Protein AF-0000000084925010 (afdb_homodimer)

Solvent-accessible surface area (backbone atoms only — not comparable to full-atom values): 27000 Å² total; per-residue (Å²): 136,84,80,78,76,78,71,77,69,69,81,78,81,72,76,60,22,38,13,52,52,28,43,75,38,52,64,35,45,56,56,36,52,75,69,71,43,55,43,26,73,48,8,85,40,35,43,65,59,57,20,57,76,70,73,44,62,54,66,59,54,53,51,48,39,55,56,40,65,70,48,84,79,60,66,92,54,55,63,71,77,48,53,65,52,55,50,50,51,47,44,45,67,44,48,50,44,47,47,72,72,40,41,64,58,50,40,52,39,30,45,51,38,20,70,71,43,24,87,85,34,58,50,41,43,53,39,27,55,53,47,42,50,50,44,55,50,44,56,55,53,51,49,48,37,66,72,46,44,46,51,29,50,36,50,34,51,51,23,47,76,69,74,39,77,52,54,68,70,33,52,49,46,47,66,67,41,50,63,57,52,51,50,51,45,42,53,50,49,52,52,51,51,48,40,36,60,62,40,56,76,54,57,75,58,90,84,54,52,69,63,43,47,51,36,40,50,50,51,51,51,48,48,56,50,48,44,51,48,44,22,50,38,56,49,41,46,50,48,50,54,49,58,70,41,67,83,55,132,135,83,79,79,74,77,72,76,69,66,77,78,80,68,77,61,22,39,14,51,51,27,43,74,37,50,65,36,45,57,55,36,50,75,70,71,43,56,44,28,74,48,9,85,39,35,45,63,59,56,20,56,77,68,72,44,61,55,65,58,53,52,52,47,39,55,56,41,64,70,47,84,79,59,69,92,55,54,64,72,77,48,53,65,52,56,49,51,51,47,45,44,68,44,48,49,44,47,48,72,72,41,41,65,58,49,40,52,38,28,45,51,36,20,71,73,43,23,86,84,36,57,51,41,42,54,41,26,53,52,47,43,50,49,44,55,52,45,58,55,52,52,49,48,36,66,70,46,45,47,52,28,51,33,50,34,51,52,24,48,76,68,74,39,78,52,53,68,69,32,53,48,48,47,64,67,42,49,64,57,53,50,51,52,46,42,53,51,49,51,53,52,52,49,38,37,59,62,40,57,74,54,56,77,58,90,86,53,52,70,63,43,48,52,35,40,51,50,50,50,52,49,49,56,48,47,43,52,46,44,22,50,38,56,49,43,47,51,49,50,53,51,58,71,42,67,83,56,131

Sequence (498 aa):
MMEDTKTQQEDAGAVRTIGGFVAEDYRTAEVFERHGIDFCCGGNVPLDTACRQKGIDPAVILDEIEAAKREPMERSQNFAVWELSFLADYIVAVHHAYIKDNAGQIVLYARKVAEVHGGRHAEVKEIAAIFEKVAADLATHLREEEEIFFPAVKRADAAKKAGKRPERQDIDAIRGDLARLRREHEEVGDAIHTIRRLAGDFAIPDDACNTYAVTYRKLKEFEDDLHKHVHLENNILFLNAERDLGDYDMMEDTKTQQEDAGAVRTIGGFVAEDYRTAEVFERHGIDFCCGGNVPLDTACRQKGIDPAVILDEIEAAKREPMERSQNFAVWELSFLADYIVAVHHAYIKDNAGQIVLYARKVAEVHGGRHAEVKEIAAIFEKVAADLATHLREEEEIFFPAVKRADAAKKAGKRPERQDIDAIRGDLARLRREHEEVGDAIHTIRRLAGDFAIPDDACNTYAVTYRKLKEFEDDLHKHVHLENNILFLNAERDLGDYD

Structure (mmCIF, N/CA/C/O backbone):
data_AF-0000000084925010-model_v1
#
loop_
_entity.id
_entity.type
_entity.pdbx_description
1 polymer 'Iron-sulfur cluster repair protein ScdA'
#
loop_
_atom_site.group_PDB
_atom_site.id
_atom_site.type_symbol
_atom_site.label_atom_id
_atom_site.label_alt_id
_atom_site.label_comp_id
_atom_site.label_asym_id
_atom_site.label_entity_id
_atom_site.label_seq_id
_atom_site.pdbx_PDB_ins_code
_atom_site.Cartn_x
_atom_site.Cartn_y
_atom_site.Cartn_z
_atom_site.occupancy
_atom_site.B_iso_or_equiv
_atom_site.auth_seq_id
_atom_site.auth_comp_id
_atom_site.auth_asym_id
_atom_site.auth_atom_id
_atom_site.pdbx_PDB_model_num
ATOM 1 N N . MET A 1 1 ? -4.121 -9.992 -45.719 1 26.31 1 MET A N 1
ATOM 2 C CA . MET A 1 1 ? -3.953 -10.203 -44.281 1 26.31 1 MET A CA 1
ATOM 3 C C . MET A 1 1 ? -3.676 -8.883 -43.562 1 26.31 1 MET A C 1
ATOM 5 O O . MET A 1 1 ? -2.549 -8.391 -43.562 1 26.31 1 MET A O 1
ATOM 9 N N . MET A 1 2 ? -4.586 -7.945 -43.438 1 26.12 2 MET A N 1
ATOM 10 C CA . MET A 1 2 ? -4.469 -6.508 -43.219 1 26.12 2 MET A CA 1
ATOM 11 C C . MET A 1 2 ? -4.176 -6.223 -41.75 1 26.12 2 MET A C 1
ATOM 13 O O . MET A 1 2 ? -4.91 -6.672 -40.844 1 26.12 2 MET A O 1
ATOM 17 N N . GLU A 1 3 ? -2.867 -6.125 -41.281 1 26.11 3 GLU A N 1
ATOM 18 C CA . GLU A 1 3 ? -2.273 -5.898 -39.969 1 26.11 3 GLU A CA 1
ATOM 19 C C . GLU A 1 3 ? -2.879 -4.672 -39.281 1 26.11 3 GLU A C 1
ATOM 21 O O . GLU A 1 3 ? -2.795 -3.561 -39.812 1 26.11 3 GLU A O 1
ATOM 26 N N . ASP A 1 4 ? -4.008 -4.789 -38.688 1 28.41 4 ASP A N 1
ATOM 27 C CA . ASP A 1 4 ? -4.695 -3.658 -38.062 1 28.41 4 ASP A CA 1
ATOM 28 C C . ASP A 1 4 ? -3.832 -3.018 -36.969 1 28.41 4 ASP A C 1
ATOM 30 O O . ASP A 1 4 ? -3.469 -3.67 -36 1 28.41 4 ASP A O 1
ATOM 34 N N . THR A 1 5 ? -2.955 -2.072 -37.25 1 27.34 5 THR A N 1
ATOM 35 C CA . THR A 1 5 ? -2.113 -1.186 -36.438 1 27.34 5 THR A CA 1
ATOM 36 C C . THR A 1 5 ? -2.936 -0.482 -35.375 1 27.34 5 THR A C 1
ATOM 38 O O . THR A 1 5 ? -3.701 0.437 -35.656 1 27.34 5 THR A O 1
ATOM 41 N N . LYS A 1 6 ? -3.543 -1.117 -34.438 1 28.23 6 LYS A N 1
ATOM 42 C CA . LYS A 1 6 ? -4.246 -0.412 -33.375 1 28.23 6 LYS A CA 1
ATOM 43 C C . LYS A 1 6 ? -3.391 0.715 -32.812 1 28.23 6 LYS A C 1
ATOM 45 O O . LYS A 1 6 ? -2.311 0.469 -32.25 1 28.23 6 LYS A O 1
ATOM 50 N N . THR A 1 7 ? -3.369 1.989 -33.344 1 27 7 THR A N 1
ATOM 51 C CA . THR A 1 7 ? -2.795 3.262 -32.906 1 27 7 THR A CA 1
ATOM 52 C C . THR A 1 7 ? -3.145 3.553 -31.453 1 27 7 THR A C 1
ATOM 54 O O . THR A 1 7 ? -4.32 3.645 -31.094 1 27 7 THR A O 1
ATOM 57 N N . GLN A 1 8 ? -2.619 2.842 -30.469 1 29.42 8 GLN A N 1
ATOM 58 C CA . GLN A 1 8 ? -2.672 3.42 -29.125 1 29.42 8 GLN A CA 1
ATOM 59 C C . GLN A 1 8 ? -2.623 4.945 -29.172 1 29.42 8 GLN A C 1
ATOM 61 O O . GLN A 1 8 ? -1.609 5.523 -29.578 1 29.42 8 GLN A O 1
ATOM 66 N N . GLN A 1 9 ? -3.604 5.566 -29.688 1 26.92 9 GLN A N 1
ATOM 67 C CA . GLN A 1 9 ? -3.754 7.02 -29.703 1 26.92 9 GLN A CA 1
ATOM 68 C C . GLN A 1 9 ? -3.27 7.633 -28.391 1 26.92 9 GLN A C 1
ATOM 70 O O . GLN A 1 9 ? -3.822 7.352 -27.328 1 26.92 9 GLN A O 1
ATOM 75 N N . GLU A 1 10 ? -1.911 7.703 -28.047 1 34.78 10 GLU A N 1
ATOM 76 C CA . GLU A 1 10 ? -1.394 8.82 -27.25 1 34.78 10 GLU A CA 1
ATOM 77 C C . GLU A 1 10 ? -2.297 10.039 -27.375 1 34.78 10 GLU A C 1
ATOM 79 O O . GLU A 1 10 ? -2.443 10.609 -28.453 1 34.78 10 GLU A O 1
ATOM 84 N N . ASP A 1 11 ? -3.502 9.961 -26.938 1 35.62 11 ASP A N 1
ATOM 85 C CA . ASP A 1 11 ? -4.18 11.258 -26.953 1 35.62 11 ASP A CA 1
ATOM 86 C C . ASP A 1 11 ? -3.18 12.406 -26.812 1 35.62 11 ASP A C 1
ATOM 88 O O . ASP A 1 11 ? -2.494 12.523 -25.797 1 35.62 11 ASP A O 1
ATOM 92 N N . ALA A 1 12 ? -2.582 12.953 -27.781 1 37.16 12 ALA A N 1
ATOM 93 C CA . ALA A 1 12 ? -1.591 13.953 -28.172 1 37.16 12 ALA A CA 1
ATOM 94 C C . ALA A 1 12 ? -1.541 15.086 -27.156 1 37.16 12 ALA A C 1
ATOM 96 O O . ALA A 1 12 ? -0.471 15.43 -26.641 1 37.16 12 ALA A O 1
ATOM 97 N N . GLY A 1 13 ? -2.391 16.281 -27.344 1 41.16 13 GLY A N 1
ATOM 98 C CA . GLY A 1 13 ? -2.369 17.703 -27.047 1 41.16 13 GLY A CA 1
ATOM 99 C C . GLY A 1 13 ? -2.543 18.016 -25.578 1 41.16 13 GLY A C 1
ATOM 100 O O . GLY A 1 13 ? -2.592 19.188 -25.188 1 41.16 13 GLY A O 1
ATOM 101 N N . ALA A 1 14 ? -3.338 17.203 -24.844 1 51.59 14 ALA A N 1
ATOM 102 C CA . ALA A 1 14 ? -3.676 17.734 -23.516 1 51.59 14 ALA A CA 1
ATOM 103 C C . ALA A 1 14 ? -2.438 17.828 -22.641 1 51.59 14 ALA A C 1
ATOM 105 O O . ALA A 1 14 ? -1.631 16.906 -22.578 1 51.59 14 ALA A O 1
ATOM 106 N N . VAL A 1 15 ? -2.006 19.031 -22.312 1 72.56 15 VAL A N 1
ATOM 107 C CA . VAL A 1 15 ? -0.914 19.422 -21.422 1 72.56 15 VAL A CA 1
ATOM 108 C C . VAL A 1 15 ? -0.951 18.594 -20.156 1 72.56 15 VAL A C 1
ATOM 110 O O . VAL A 1 15 ? -1.966 18.547 -19.453 1 72.56 15 VAL A O 1
ATOM 113 N N . ARG A 1 16 ? 0.019 17.625 -20.016 1 88.62 16 ARG A N 1
ATOM 114 C CA . ARG A 1 16 ? 0.091 16.75 -18.844 1 88.62 16 ARG A CA 1
ATOM 115 C C . ARG A 1 16 ? 0.411 17.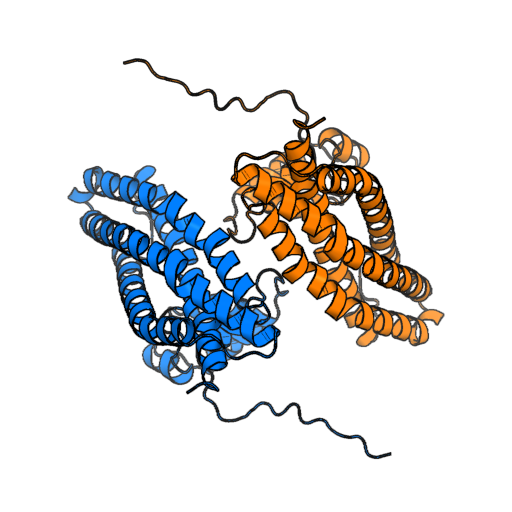547 -17.594 1 88.62 16 ARG A C 1
ATOM 117 O O . ARG A 1 16 ? 1.37 18.328 -17.562 1 88.62 16 ARG A O 1
ATOM 124 N N . THR A 1 17 ? -0.469 17.438 -16.609 1 94.5 17 THR A N 1
ATOM 125 C CA . THR A 1 17 ? -0.304 18.141 -15.344 1 94.5 17 THR A CA 1
ATOM 126 C C . THR A 1 17 ? 0.639 17.375 -14.422 1 94.5 17 THR A C 1
ATOM 128 O O . THR A 1 17 ? 0.905 16.188 -14.641 1 94.5 17 THR A O 1
ATOM 131 N N . ILE A 1 18 ? 1.139 18.094 -13.422 1 95.44 18 ILE A N 1
ATOM 132 C CA . ILE A 1 18 ? 2.008 17.484 -12.422 1 95.44 18 ILE A CA 1
ATOM 133 C C . ILE A 1 18 ? 1.277 16.344 -11.734 1 95.44 18 ILE A C 1
ATOM 135 O O . ILE A 1 18 ? 1.821 15.242 -11.602 1 95.44 18 ILE A O 1
ATOM 139 N N . GLY A 1 19 ? 0.072 16.625 -11.32 1 95.31 19 GLY A N 1
ATOM 140 C CA . GLY A 1 19 ? -0.732 15.609 -10.672 1 95.31 19 GLY A CA 1
ATOM 141 C C . GLY A 1 19 ? -0.999 14.406 -11.562 1 95.31 19 GLY A C 1
ATOM 142 O O . GLY A 1 19 ? -1.104 13.281 -11.078 1 95.31 19 GLY A O 1
ATOM 143 N N . GLY A 1 20 ? -1.136 14.641 -12.828 1 95.12 20 GLY A N 1
ATOM 144 C CA . GLY A 1 20 ? -1.349 13.562 -13.789 1 95.12 20 GLY A CA 1
ATOM 145 C C . GLY A 1 20 ? -0.177 12.602 -13.875 1 95.12 20 GLY A C 1
ATOM 146 O O . GLY A 1 20 ? -0.367 11.391 -13.945 1 95.12 20 GLY A O 1
ATOM 147 N N . PHE A 1 21 ? 1.05 13.156 -13.883 1 94.94 21 PHE A N 1
ATOM 148 C CA . PHE A 1 21 ? 2.244 12.32 -13.875 1 94.94 21 PHE A CA 1
ATOM 149 C C . PHE A 1 21 ? 2.258 11.398 -12.656 1 94.94 21 PHE A C 1
ATOM 151 O O . PHE A 1 21 ? 2.506 10.203 -12.781 1 94.94 21 PHE A O 1
ATOM 158 N N . VAL A 1 22 ? 1.95 12.023 -11.531 1 95.69 22 VAL A N 1
ATOM 159 C CA . VAL A 1 22 ? 2.051 11.289 -10.281 1 95.69 22 VAL A CA 1
ATOM 160 C C . VAL A 1 22 ? 0.911 10.273 -10.18 1 95.69 22 VAL A C 1
ATOM 162 O O . VAL A 1 22 ? 1.095 9.172 -9.656 1 95.69 22 VAL A O 1
ATOM 165 N N . ALA A 1 23 ? -0.25 10.617 -10.656 1 94.56 23 ALA A N 1
ATOM 166 C CA . ALA A 1 23 ? -1.386 9.703 -10.656 1 94.56 23 ALA A CA 1
ATOM 167 C C . ALA A 1 23 ? -1.101 8.477 -11.531 1 94.56 23 ALA A C 1
ATOM 169 O O . ALA A 1 23 ? -1.478 7.359 -11.172 1 94.56 23 ALA A O 1
ATOM 170 N N . GLU A 1 24 ? -0.447 8.695 -12.586 1 92.12 24 GLU A N 1
ATOM 171 C CA . GLU A 1 24 ? -0.103 7.594 -13.484 1 92.12 24 GLU A CA 1
ATOM 172 C C . GLU A 1 24 ? 0.94 6.676 -12.852 1 92.12 24 GLU A C 1
ATOM 174 O O . GLU A 1 24 ? 0.862 5.453 -12.992 1 92.12 24 GLU A O 1
ATOM 179 N N . ASP A 1 25 ? 1.865 7.309 -12.242 1 93.69 25 ASP A N 1
ATOM 180 C CA . ASP A 1 25 ? 2.965 6.578 -11.617 1 93.69 25 ASP A CA 1
ATOM 181 C C . ASP A 1 25 ? 3.475 7.309 -10.375 1 93.69 25 ASP A C 1
ATOM 183 O O . ASP A 1 25 ? 4.207 8.289 -10.484 1 93.69 25 ASP A O 1
ATOM 187 N N . TYR A 1 26 ? 3.172 6.742 -9.211 1 93.31 26 TYR A N 1
ATOM 188 C CA . TYR A 1 26 ? 3.457 7.449 -7.973 1 93.31 26 TYR A CA 1
ATOM 189 C C . TYR A 1 26 ? 4.957 7.555 -7.734 1 93.31 26 TYR A C 1
ATOM 191 O O . TYR A 1 26 ? 5.41 8.367 -6.926 1 93.31 26 TYR A O 1
ATOM 199 N N . ARG A 1 27 ? 5.824 6.777 -8.359 1 92.12 27 ARG A N 1
ATOM 200 C CA . ARG A 1 27 ? 7.273 6.871 -8.227 1 92.12 27 ARG A CA 1
ATOM 201 C C . ARG A 1 27 ? 7.777 8.242 -8.672 1 92.12 27 ARG A C 1
ATOM 203 O O . ARG A 1 27 ? 8.852 8.68 -8.258 1 92.12 27 ARG A O 1
ATOM 210 N N . THR A 1 28 ? 6.973 8.875 -9.43 1 95.19 28 THR A N 1
ATOM 211 C CA . THR A 1 28 ? 7.406 10.164 -9.953 1 95.19 28 THR A CA 1
ATOM 212 C C . THR A 1 28 ? 7.223 11.266 -8.914 1 95.19 28 THR A C 1
ATOM 214 O O . THR A 1 28 ? 7.766 12.359 -9.055 1 95.19 28 THR A O 1
ATOM 217 N N . ALA A 1 29 ? 6.449 11.023 -7.871 1 95 29 ALA A N 1
ATOM 218 C CA . ALA A 1 29 ? 6.23 12 -6.809 1 95 29 ALA A CA 1
ATOM 219 C C . ALA A 1 29 ? 7.555 12.484 -6.227 1 95 29 ALA A C 1
ATOM 221 O O . ALA A 1 29 ? 7.734 13.68 -5.98 1 95 29 ALA A O 1
ATOM 222 N N . GLU A 1 30 ? 8.469 11.586 -6.105 1 93.94 30 GLU A N 1
ATOM 223 C CA . GLU A 1 30 ? 9.758 11.922 -5.496 1 93.94 30 GLU A CA 1
ATOM 224 C C . GLU A 1 30 ? 10.539 12.898 -6.363 1 93.94 30 GLU A C 1
ATOM 226 O O . GLU A 1 30 ? 11.258 13.758 -5.844 1 93.94 30 GLU A O 1
ATOM 231 N N . VAL A 1 31 ? 10.391 12.766 -7.637 1 96.25 31 VAL A N 1
ATOM 232 C CA . VAL A 1 31 ? 11.055 13.68 -8.555 1 96.25 31 VAL A CA 1
ATOM 233 C C . VAL A 1 31 ? 10.57 15.109 -8.305 1 96.25 31 VAL A C 1
ATOM 235 O O . VAL A 1 31 ? 11.383 16.031 -8.148 1 96.25 31 VAL A O 1
ATOM 238 N N . PHE A 1 32 ? 9.312 15.258 -8.227 1 96.31 32 PHE A N 1
ATOM 239 C CA . PHE A 1 32 ? 8.734 16.578 -8.016 1 96.31 32 PHE A CA 1
ATOM 240 C C . PHE A 1 32 ? 9.086 17.109 -6.633 1 96.31 32 PHE A C 1
ATOM 242 O O . PHE A 1 32 ? 9.406 18.297 -6.473 1 96.31 32 PHE A O 1
ATOM 249 N N . GLU A 1 33 ? 9.078 16.266 -5.707 1 92.81 33 GLU A N 1
ATOM 250 C CA . GLU A 1 33 ? 9.43 16.656 -4.348 1 92.81 33 GLU A CA 1
ATOM 251 C C . GLU A 1 33 ? 10.867 17.172 -4.277 1 92.81 33 GLU A C 1
ATOM 253 O O . GLU A 1 33 ? 11.133 18.188 -3.629 1 92.81 33 GLU A O 1
ATOM 258 N N . ARG A 1 34 ? 11.734 16.516 -4.902 1 93.44 34 ARG A N 1
ATOM 259 C CA . ARG A 1 34 ? 13.148 16.891 -4.883 1 93.44 34 ARG A CA 1
ATOM 260 C C . ARG A 1 34 ? 13.352 18.281 -5.457 1 93.44 34 ARG A C 1
ATOM 262 O O . ARG A 1 34 ? 14.266 19 -5.051 1 93.44 34 ARG A O 1
ATOM 269 N N . HIS A 1 35 ? 12.508 18.656 -6.32 1 94.69 35 HIS A N 1
ATOM 270 C CA . HIS A 1 35 ? 12.648 19.953 -6.969 1 94.69 35 HIS A CA 1
ATOM 271 C C . HIS A 1 35 ? 11.711 20.984 -6.352 1 94.69 35 HIS A C 1
ATOM 273 O O . HIS A 1 35 ? 11.57 22.078 -6.875 1 94.69 35 HIS A O 1
ATOM 279 N N . GLY A 1 36 ? 11.039 20.594 -5.293 1 91.62 36 GLY A N 1
ATOM 280 C CA . GLY A 1 36 ? 10.148 21.5 -4.594 1 91.62 36 GLY A CA 1
ATOM 281 C C . GLY A 1 36 ? 8.883 21.812 -5.367 1 91.62 36 GLY A C 1
ATOM 282 O O . GLY A 1 36 ? 8.328 22.906 -5.238 1 91.62 36 GLY A O 1
ATOM 283 N N . ILE A 1 37 ? 8.516 20.953 -6.227 1 93.62 37 ILE A N 1
ATOM 284 C CA . ILE A 1 37 ? 7.297 21.125 -7.004 1 93.62 37 ILE A CA 1
ATOM 285 C C . ILE A 1 37 ? 6.125 20.469 -6.285 1 93.62 37 ILE A C 1
ATOM 287 O O . ILE A 1 37 ? 6.215 19.297 -5.887 1 93.62 37 ILE A O 1
ATOM 291 N N . ASP A 1 38 ? 5.094 21.234 -6.156 1 92.19 38 ASP A N 1
ATOM 292 C CA . ASP A 1 38 ? 3.912 20.812 -5.418 1 92.19 38 ASP A CA 1
ATOM 293 C C . ASP A 1 38 ? 3.02 19.922 -6.277 1 92.19 38 ASP A C 1
ATOM 295 O O . ASP A 1 38 ? 2.219 20.422 -7.074 1 92.19 38 ASP A O 1
ATOM 299 N N . PHE A 1 39 ? 3.051 18.656 -5.984 1 93.81 39 PHE A N 1
ATOM 300 C CA . PHE A 1 39 ? 2.289 17.75 -6.84 1 93.81 39 PHE A CA 1
ATOM 301 C C . PHE A 1 39 ? 0.926 17.453 -6.23 1 93.81 39 PHE A C 1
ATOM 303 O O . PHE A 1 39 ? 0.045 16.906 -6.902 1 93.81 39 PHE A O 1
ATOM 310 N N . CYS A 1 40 ? 0.723 17.672 -4.988 1 92.19 40 CYS A N 1
ATOM 311 C CA . CYS A 1 40 ? -0.519 17.297 -4.32 1 92.19 40 CYS A CA 1
ATOM 312 C C . CYS A 1 40 ? -1.569 18.391 -4.473 1 92.19 40 CYS A C 1
ATOM 314 O O . CYS A 1 40 ? -2.461 18.297 -5.316 1 92.19 40 CYS A O 1
ATOM 316 N N . CYS A 1 41 ? -1.316 19.5 -3.906 1 89.5 41 CYS A N 1
ATOM 317 C CA . CYS A 1 41 ? -2.273 20.594 -3.986 1 89.5 41 CYS A CA 1
ATOM 318 C C . CYS A 1 41 ? -2.121 21.359 -5.297 1 89.5 41 CYS A C 1
ATOM 320 O O . CYS A 1 41 ? -3.109 21.828 -5.863 1 89.5 41 CYS A O 1
ATOM 322 N N . GLY A 1 42 ? -0.947 21.453 -5.711 1 88.38 42 GLY A N 1
ATOM 323 C CA . GLY A 1 42 ? -0.677 22.109 -6.98 1 88.38 42 GLY A CA 1
ATOM 324 C C . GLY A 1 42 ? -0.636 21.156 -8.156 1 88.38 42 GLY A C 1
ATOM 325 O O . GLY A 1 42 ? 0.024 21.422 -9.156 1 88.38 42 GLY A O 1
ATOM 326 N N . GLY A 1 43 ? -1.261 20.141 -8.047 1 91.38 43 GLY A N 1
ATOM 327 C CA . GLY A 1 43 ? -1.146 19.078 -9.023 1 91.38 43 GLY A CA 1
ATOM 328 C C . GLY A 1 43 ? -1.788 19.406 -10.359 1 91.38 43 GLY A C 1
ATOM 329 O O . GLY A 1 43 ? -1.458 18.812 -11.383 1 91.38 43 GLY A O 1
ATOM 330 N N . ASN A 1 44 ? -2.688 20.344 -10.438 1 91.19 44 ASN A N 1
ATOM 331 C CA . ASN A 1 44 ? -3.439 20.672 -11.641 1 91.19 44 ASN A CA 1
ATOM 332 C C . ASN A 1 44 ? -2.635 21.578 -12.57 1 91.19 44 ASN A C 1
ATOM 334 O O . ASN A 1 44 ? -3.096 21.922 -13.664 1 91.19 44 ASN A O 1
ATOM 338 N N . VAL A 1 45 ? -1.455 21.875 -12.273 1 92.75 45 VAL A N 1
ATOM 339 C CA . VAL A 1 45 ? -0.603 22.781 -13.039 1 92.75 45 VAL A CA 1
ATOM 340 C C . VAL A 1 45 ? 0.178 21.984 -14.086 1 92.75 45 VAL A C 1
ATOM 342 O O . VAL A 1 45 ? 0.733 20.922 -13.781 1 92.75 45 VAL A O 1
ATOM 345 N N . PRO A 1 46 ? 0.172 22.469 -15.32 1 95.38 46 PRO A N 1
ATOM 346 C CA . PRO A 1 46 ? 0.999 21.812 -16.328 1 95.38 46 PRO A CA 1
ATOM 347 C C . PRO A 1 46 ? 2.48 21.797 -15.961 1 95.38 46 PRO A C 1
ATOM 349 O O . PRO A 1 46 ? 2.979 22.734 -15.344 1 95.38 46 PRO A O 1
ATOM 352 N N . LEU A 1 47 ? 3.152 20.781 -16.406 1 95.69 47 LEU A N 1
ATOM 353 C CA . LEU A 1 47 ? 4.566 20.594 -16.094 1 95.69 47 LEU A CA 1
ATOM 354 C C . LEU A 1 47 ? 5.379 21.828 -16.5 1 95.69 47 LEU A C 1
ATOM 356 O O . LEU A 1 47 ? 6.172 22.344 -15.703 1 95.69 47 LEU A O 1
ATOM 360 N N . ASP A 1 48 ? 5.129 22.281 -17.672 1 95.06 48 ASP A N 1
ATOM 361 C CA . ASP A 1 48 ? 5.898 23.406 -18.203 1 95.06 48 ASP A CA 1
ATOM 362 C C . ASP A 1 48 ? 5.723 24.641 -17.312 1 95.06 48 ASP A C 1
ATOM 364 O O . ASP A 1 48 ? 6.688 25.359 -17.047 1 95.06 48 ASP A O 1
ATOM 368 N N . THR A 1 49 ? 4.559 24.875 -16.906 1 95.75 49 THR A N 1
ATOM 369 C CA . THR A 1 49 ? 4.254 26.016 -16.062 1 95.75 49 THR A CA 1
ATOM 370 C C . THR A 1 49 ? 4.957 25.906 -14.719 1 95.75 49 THR A C 1
ATOM 372 O O . THR A 1 49 ? 5.582 26.859 -14.25 1 95.75 49 THR A O 1
ATOM 375 N N . ALA A 1 50 ? 4.84 24.734 -14.055 1 94.38 50 ALA A N 1
ATOM 376 C CA . ALA A 1 50 ? 5.477 24.5 -12.766 1 94.38 50 ALA A CA 1
ATOM 377 C C . ALA A 1 50 ? 6.992 24.688 -12.859 1 94.38 50 ALA A C 1
ATOM 379 O O . ALA A 1 50 ? 7.609 25.281 -11.977 1 94.38 50 ALA A O 1
ATOM 380 N N . CYS A 1 51 ? 7.582 24.219 -13.914 1 95.19 51 CYS A N 1
ATOM 381 C CA . CYS A 1 51 ? 9.023 24.312 -14.125 1 95.19 51 CYS A CA 1
ATOM 382 C C . CYS A 1 51 ? 9.453 25.766 -14.312 1 95.19 51 CYS A C 1
ATOM 384 O O . CYS A 1 51 ? 10.461 26.203 -13.75 1 95.19 51 CYS A O 1
ATOM 386 N N . ARG A 1 52 ? 8.734 26.438 -15.086 1 94.69 52 ARG A N 1
ATOM 387 C CA . ARG A 1 52 ? 9.031 27.844 -15.312 1 94.69 52 ARG A CA 1
ATOM 388 C C . ARG A 1 52 ? 9.023 28.625 -14 1 94.69 52 ARG A C 1
ATOM 390 O O . ARG A 1 52 ? 9.906 29.453 -13.758 1 94.69 52 ARG A O 1
ATOM 397 N N . GLN A 1 53 ? 8.094 28.359 -13.211 1 93.38 53 GLN A N 1
ATOM 398 C CA . GLN A 1 53 ? 7.957 29.047 -11.93 1 93.38 53 GLN A CA 1
ATOM 399 C C . GLN A 1 53 ? 9.156 28.766 -11.023 1 93.38 53 GLN A C 1
ATOM 401 O O . GLN A 1 53 ? 9.531 29.609 -10.203 1 93.38 53 GLN A O 1
ATOM 406 N N . LYS A 1 54 ? 9.789 27.625 -11.211 1 93.81 54 LYS A N 1
ATOM 407 C CA . LYS A 1 54 ? 10.906 27.219 -10.352 1 93.81 54 LYS A CA 1
ATOM 408 C C . LYS A 1 54 ? 12.242 27.422 -11.055 1 93.81 54 LYS A C 1
ATOM 410 O O . LYS A 1 54 ? 13.297 27.156 -10.484 1 93.81 54 LYS A O 1
ATOM 415 N N . GLY A 1 55 ? 12.18 27.859 -12.312 1 95.12 55 GLY A N 1
ATOM 416 C CA . GLY A 1 55 ? 13.398 28.047 -13.078 1 95.12 55 GLY A CA 1
ATOM 417 C C . GLY A 1 55 ? 14.086 26.734 -13.43 1 95.12 55 GLY A C 1
ATOM 418 O O . GLY A 1 55 ? 15.312 26.656 -13.414 1 95.12 55 GLY A O 1
ATOM 419 N N . ILE A 1 56 ? 13.312 25.719 -13.617 1 96.56 56 ILE A N 1
ATOM 420 C CA . ILE A 1 56 ? 13.852 24.391 -13.938 1 96.56 56 ILE A CA 1
ATOM 421 C C . ILE A 1 56 ? 13.539 24.047 -15.391 1 96.56 56 ILE A C 1
ATOM 423 O O . ILE A 1 56 ? 12.445 24.344 -15.883 1 96.56 56 ILE A O 1
ATOM 427 N N . ASP A 1 57 ? 14.375 23.5 -16.109 1 96.19 57 ASP A N 1
ATOM 428 C CA . ASP A 1 57 ? 14.148 22.969 -17.453 1 96.19 57 ASP A CA 1
ATOM 429 C C . ASP A 1 57 ? 13.25 21.734 -17.422 1 96.19 57 ASP A C 1
ATOM 431 O O . ASP A 1 57 ? 13.602 20.734 -16.797 1 96.19 57 ASP A O 1
ATOM 435 N N . PRO A 1 58 ? 12.18 21.828 -18.094 1 95.88 58 PRO A N 1
ATOM 436 C CA . PRO A 1 58 ? 11.281 20.688 -18.078 1 95.88 58 PRO A CA 1
ATOM 437 C C . PRO A 1 58 ? 11.961 19.391 -18.547 1 95.88 58 PRO A C 1
ATOM 439 O O . PRO A 1 58 ? 11.602 18.297 -18.094 1 95.88 58 PRO A O 1
ATOM 442 N N . ALA A 1 59 ? 12.898 19.484 -19.359 1 96.25 59 ALA A N 1
ATOM 443 C CA . ALA A 1 59 ? 13.602 18.297 -19.875 1 96.25 59 ALA A CA 1
ATOM 444 C C . ALA A 1 59 ? 14.305 17.562 -18.75 1 96.25 59 ALA A C 1
ATOM 446 O O . ALA A 1 59 ? 14.406 16.328 -18.766 1 96.25 59 ALA A O 1
ATOM 447 N N . VAL A 1 60 ? 14.812 18.297 -17.828 1 96.94 60 VAL A N 1
ATOM 448 C CA . VAL A 1 60 ? 15.477 17.703 -16.672 1 96.94 60 VAL A CA 1
ATOM 449 C C . VAL A 1 60 ? 14.484 16.859 -15.875 1 96.94 60 VAL A C 1
ATOM 451 O O . VAL A 1 60 ? 14.781 15.727 -15.508 1 96.94 60 VAL A O 1
ATOM 454 N N . ILE A 1 61 ? 13.328 17.438 -15.656 1 96.94 61 ILE A N 1
ATOM 455 C CA . ILE A 1 61 ? 12.289 16.75 -14.898 1 96.94 61 ILE A CA 1
ATOM 456 C C . ILE A 1 61 ? 11.844 15.492 -15.641 1 96.94 61 ILE A C 1
ATOM 458 O O . ILE A 1 61 ? 11.711 14.422 -15.047 1 96.94 61 ILE A O 1
ATOM 462 N N . LEU A 1 62 ? 11.656 15.609 -16.906 1 96.62 62 LEU A N 1
ATOM 463 C CA . LEU A 1 62 ? 11.195 14.484 -17.719 1 96.62 62 LEU A CA 1
ATOM 464 C C . LEU A 1 62 ? 12.219 13.359 -17.703 1 96.62 62 LEU A C 1
ATOM 466 O O . LEU A 1 62 ? 11.859 12.18 -17.656 1 96.62 62 LEU A O 1
ATOM 470 N N . ASP A 1 63 ? 13.492 13.656 -17.719 1 96.69 63 ASP A N 1
ATOM 471 C CA . ASP A 1 63 ? 14.547 12.656 -17.641 1 96.69 63 ASP A CA 1
ATOM 472 C C . ASP A 1 63 ? 14.516 11.93 -16.297 1 96.69 63 ASP A C 1
ATOM 474 O O . ASP A 1 63 ? 14.68 10.711 -16.25 1 96.69 63 ASP A O 1
ATOM 478 N N . GLU A 1 64 ? 14.297 12.727 -15.32 1 96.75 64 GLU A N 1
ATOM 479 C CA . GLU A 1 64 ? 14.25 12.141 -13.984 1 96.75 64 GLU A CA 1
ATOM 480 C C . GLU A 1 64 ? 13.016 11.258 -13.805 1 96.75 64 GLU A C 1
ATOM 482 O O . GLU A 1 64 ? 13.062 10.25 -13.102 1 96.75 64 GLU A O 1
ATOM 487 N N . ILE A 1 65 ? 11.969 11.68 -14.391 1 96.06 65 ILE A N 1
ATOM 488 C CA . ILE A 1 65 ? 10.758 10.875 -14.375 1 96.06 65 ILE A CA 1
ATOM 489 C C . ILE A 1 65 ? 11.016 9.531 -15.055 1 96.06 65 ILE A C 1
ATOM 491 O O . ILE A 1 65 ? 10.648 8.484 -14.523 1 96.06 65 ILE A O 1
ATOM 495 N N . GLU A 1 66 ? 11.656 9.516 -16.141 1 94.94 66 GLU A N 1
ATOM 496 C CA . GLU A 1 66 ? 11.977 8.281 -16.859 1 94.94 66 GLU A CA 1
ATOM 497 C C . GLU A 1 66 ? 12.898 7.391 -16.031 1 94.94 66 GLU A C 1
ATOM 499 O O . GLU A 1 66 ? 12.734 6.168 -16.016 1 94.94 66 GLU A O 1
ATOM 504 N N . ALA A 1 67 ? 13.82 8.016 -15.375 1 94.69 67 ALA A N 1
ATOM 505 C CA . ALA A 1 67 ? 14.727 7.262 -14.508 1 94.69 67 ALA A CA 1
ATOM 506 C C . ALA A 1 67 ? 13.969 6.605 -13.359 1 94.69 67 ALA A C 1
ATOM 508 O O . ALA A 1 67 ? 14.227 5.453 -13.016 1 94.69 67 ALA A O 1
ATOM 509 N N . ALA A 1 68 ? 13.047 7.367 -12.797 1 93.19 68 ALA A N 1
ATOM 510 C CA . ALA A 1 68 ? 12.242 6.836 -11.695 1 93.19 68 ALA A CA 1
ATOM 511 C C . ALA A 1 68 ? 11.414 5.641 -12.148 1 93.19 68 ALA A C 1
ATOM 513 O O . ALA A 1 68 ? 11.227 4.688 -11.398 1 93.19 68 ALA A O 1
ATOM 514 N N . LYS A 1 69 ? 10.977 5.676 -13.328 1 90.81 69 LYS A N 1
ATOM 515 C CA . LYS A 1 69 ? 10.094 4.645 -13.867 1 90.81 69 LYS A CA 1
ATOM 516 C C . LYS A 1 69 ? 10.867 3.357 -14.148 1 90.81 69 LYS A C 1
ATOM 518 O O . LYS A 1 69 ? 10.266 2.309 -14.391 1 90.81 69 LYS A O 1
ATOM 523 N N . ARG A 1 70 ? 12.18 3.402 -14.062 1 86.12 70 ARG A N 1
ATOM 524 C CA . ARG A 1 70 ? 13 2.213 -14.281 1 86.12 70 ARG A CA 1
ATOM 525 C C . ARG A 1 70 ? 13.023 1.331 -13.039 1 86.12 70 ARG A C 1
ATOM 527 O O . ARG A 1 70 ? 13.352 0.144 -13.117 1 86.12 70 ARG A O 1
ATOM 534 N N . GLU A 1 71 ? 12.656 1.976 -11.906 1 82.81 71 GLU A N 1
ATOM 535 C CA . GLU A 1 71 ? 12.562 1.189 -10.68 1 82.81 71 GLU A CA 1
ATOM 536 C C . GLU A 1 71 ? 11.312 0.315 -10.68 1 82.81 71 GLU A C 1
ATOM 538 O O . GLU A 1 71 ? 10.297 0.667 -11.297 1 82.81 71 GLU A O 1
ATOM 543 N N . PRO A 1 72 ? 11.422 -0.841 -10.047 1 78.19 72 PRO A N 1
ATOM 544 C CA . PRO A 1 72 ? 10.227 -1.686 -9.992 1 78.19 72 PRO A CA 1
ATOM 545 C C . PRO A 1 72 ? 9.031 -0.976 -9.359 1 78.19 72 PRO A C 1
ATOM 547 O O . PRO A 1 72 ? 9.195 -0.218 -8.398 1 78.19 72 PRO A O 1
ATOM 550 N N . MET A 1 73 ? 7.945 -1.181 -9.984 1 77.44 73 MET A N 1
ATOM 551 C CA . MET A 1 73 ? 6.715 -0.584 -9.477 1 77.44 73 MET A CA 1
ATOM 552 C C . MET A 1 73 ? 6.18 -1.373 -8.281 1 77.44 73 MET A C 1
ATOM 554 O O . MET A 1 73 ? 6.168 -2.605 -8.305 1 77.44 73 MET A O 1
ATOM 558 N N . GLU A 1 74 ? 5.871 -0.54 -7.27 1 81.06 74 GLU A N 1
ATOM 559 C CA . GLU A 1 74 ? 5.188 -1.176 -6.145 1 81.06 74 GLU A CA 1
ATOM 560 C C . GLU A 1 74 ? 3.689 -1.297 -6.41 1 81.06 74 GLU A C 1
ATOM 562 O O . GLU A 1 74 ? 2.984 -0.289 -6.488 1 81.06 74 GLU A O 1
ATOM 567 N N . ARG A 1 75 ? 3.215 -2.41 -6.523 1 80.81 75 ARG A N 1
ATOM 568 C CA . ARG A 1 75 ? 1.825 -2.666 -6.891 1 80.81 75 ARG A CA 1
ATOM 569 C C . ARG A 1 75 ? 0.87 -2.09 -5.852 1 80.81 75 ARG A C 1
ATOM 571 O O . AR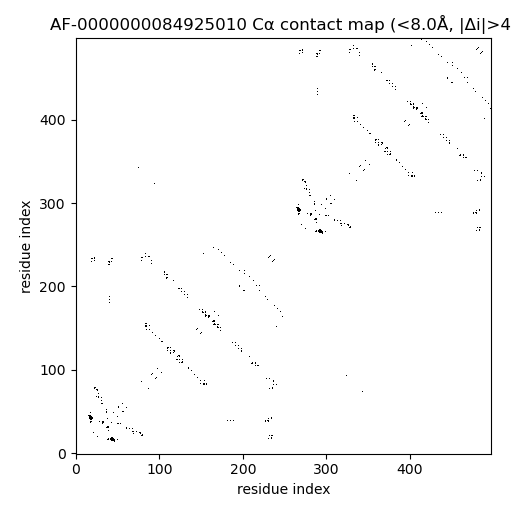G A 1 75 ? -0.269 -1.741 -6.172 1 80.81 75 ARG A O 1
ATOM 578 N N . SER A 1 76 ? 1.405 -1.993 -4.688 1 84.44 76 SER A N 1
ATOM 579 C CA . SER A 1 76 ? 0.623 -1.419 -3.598 1 84.44 76 SER A CA 1
ATOM 580 C C . SER A 1 76 ? 0.397 0.075 -3.807 1 84.44 76 SER A C 1
ATOM 582 O O . SER A 1 76 ? -0.356 0.705 -3.061 1 84.44 76 SER A O 1
ATOM 584 N N . GLN A 1 77 ? 0.961 0.562 -4.891 1 87.38 77 GLN A N 1
ATOM 585 C CA . GLN A 1 77 ? 0.838 2.002 -5.086 1 87.38 77 GLN A CA 1
ATOM 586 C C . GLN A 1 77 ? 0.225 2.32 -6.449 1 87.38 77 GLN A C 1
ATOM 588 O O . GLN A 1 77 ? 0.415 3.416 -6.98 1 87.38 77 GLN A O 1
ATOM 593 N N . ASN A 1 78 ? -0.409 1.32 -7.035 1 89.56 78 ASN A N 1
ATOM 594 C CA . ASN A 1 78 ? -1.122 1.557 -8.289 1 89.56 78 ASN A CA 1
ATOM 595 C C . ASN A 1 78 ? -2.533 2.082 -8.039 1 89.56 78 ASN A C 1
ATOM 597 O O . ASN A 1 78 ? -3.514 1.461 -8.453 1 89.56 78 ASN A O 1
ATOM 601 N N . PHE A 1 79 ? -2.65 3.236 -7.527 1 93.75 79 PHE A N 1
ATOM 602 C CA . PHE A 1 79 ? -3.889 3.803 -7.004 1 93.75 79 PHE A CA 1
ATOM 603 C C . PHE A 1 79 ? -4.867 4.098 -8.133 1 93.75 79 PHE A C 1
ATOM 605 O O . PHE A 1 79 ? -6.082 4.004 -7.945 1 93.75 79 PHE A O 1
ATOM 612 N N . ALA A 1 80 ? -4.312 4.402 -9.297 1 90.38 80 ALA A N 1
ATOM 613 C CA . ALA A 1 80 ? -5.117 4.902 -10.406 1 90.38 80 ALA A CA 1
ATOM 614 C C . ALA A 1 80 ? -6.062 3.822 -10.922 1 90.38 80 ALA A C 1
ATOM 616 O O . ALA A 1 80 ? -7.082 4.129 -11.547 1 90.38 80 ALA A O 1
ATOM 617 N N . VAL A 1 81 ? -5.789 2.561 -10.672 1 90.75 81 VAL A N 1
ATOM 618 C CA . VAL A 1 81 ? -6.605 1.495 -11.242 1 90.75 81 VAL A CA 1
ATOM 619 C C . VAL A 1 81 ? -7.621 1.012 -10.211 1 90.75 81 VAL A C 1
ATOM 621 O O . VAL A 1 81 ? -8.445 0.142 -10.5 1 90.75 81 VAL A O 1
ATOM 624 N N . TRP A 1 82 ? -7.547 1.514 -9.016 1 93.81 82 TRP A N 1
ATOM 625 C CA . TRP A 1 82 ? -8.461 1.081 -7.965 1 93.81 82 TRP A CA 1
ATOM 626 C C . TRP A 1 82 ? -9.844 1.683 -8.164 1 93.81 82 TRP A C 1
ATOM 628 O O . TRP A 1 82 ? -9.977 2.82 -8.625 1 93.81 82 TRP A O 1
ATOM 638 N N . GLU A 1 83 ? -10.789 0.891 -7.758 1 93.5 83 GLU A N 1
ATOM 639 C CA . GLU A 1 83 ? -12.141 1.44 -7.711 1 93.5 83 GLU A CA 1
ATOM 640 C C . GLU A 1 83 ? -12.227 2.611 -6.738 1 93.5 83 GLU A C 1
ATOM 642 O O . GLU A 1 83 ? -11.609 2.584 -5.668 1 93.5 83 GLU A O 1
ATOM 647 N N . LEU A 1 84 ? -13.07 3.566 -7.051 1 95.62 84 LEU A N 1
ATOM 648 C CA . LEU A 1 84 ? -13.164 4.781 -6.25 1 95.62 84 LEU A CA 1
ATOM 649 C C . LEU A 1 84 ? -13.562 4.457 -4.816 1 95.62 84 LEU A C 1
ATOM 651 O O . LEU A 1 84 ? -13.039 5.059 -3.871 1 95.62 84 LEU A O 1
ATOM 655 N N . SER A 1 85 ? -14.523 3.531 -4.707 1 95.88 85 SER A N 1
ATOM 656 C CA . SER A 1 85 ? -14.969 3.158 -3.369 1 95.88 85 SER A CA 1
ATOM 657 C C . SER A 1 85 ? -13.82 2.566 -2.553 1 95.88 85 SER A C 1
ATOM 659 O O . SER A 1 85 ? -13.664 2.883 -1.372 1 95.88 85 SER A O 1
ATOM 661 N N . PHE A 1 86 ? -13.062 1.786 -3.195 1 95.88 86 PHE A N 1
ATOM 662 C CA . PHE A 1 86 ? -11.93 1.181 -2.508 1 95.88 86 PHE A CA 1
ATOM 663 C C . PHE A 1 86 ? -10.867 2.227 -2.189 1 95.88 86 PHE A C 1
ATOM 665 O O . PHE A 1 86 ? -10.281 2.213 -1.104 1 95.88 86 PHE A O 1
ATOM 672 N N . LEU A 1 87 ? -10.539 3.086 -3.109 1 97.56 87 LEU A N 1
ATOM 673 C CA . LEU A 1 87 ? -9.578 4.156 -2.867 1 97.56 87 LEU A CA 1
ATOM 674 C C . LEU A 1 87 ? -10 5.008 -1.673 1 97.56 87 LEU A C 1
ATOM 676 O O . LEU A 1 87 ? -9.172 5.359 -0.834 1 97.56 87 LEU A O 1
ATOM 680 N N . ALA A 1 88 ? -11.266 5.332 -1.567 1 97.81 88 ALA A N 1
ATOM 681 C CA . ALA A 1 88 ? -11.781 6.098 -0.436 1 97.81 88 ALA A CA 1
ATOM 682 C C . ALA A 1 88 ? -11.547 5.359 0.879 1 97.81 88 ALA A C 1
ATOM 684 O O . ALA A 1 88 ? -11.102 5.957 1.861 1 97.81 88 ALA A O 1
ATOM 685 N N . ASP A 1 89 ? -11.852 4.059 0.878 1 96.75 89 ASP A N 1
ATOM 686 C CA . ASP A 1 89 ? -11.633 3.256 2.076 1 96.75 89 ASP A CA 1
ATOM 687 C C . ASP A 1 89 ? -10.148 3.215 2.449 1 96.75 89 ASP A C 1
ATOM 689 O O . ASP A 1 89 ? -9.797 3.252 3.629 1 96.75 89 ASP A O 1
ATOM 693 N N . TYR A 1 90 ? -9.289 3.139 1.479 1 97.38 90 TYR A N 1
ATOM 694 C CA . TYR A 1 90 ? -7.848 3.117 1.696 1 97.38 90 TYR A CA 1
ATOM 695 C C . TYR A 1 90 ? -7.371 4.414 2.338 1 97.38 90 TYR A C 1
ATOM 697 O O . TYR A 1 90 ? -6.59 4.395 3.291 1 97.38 90 TYR A O 1
ATOM 705 N N . ILE A 1 91 ? -7.844 5.523 1.816 1 98 91 ILE A N 1
ATOM 706 C CA . ILE A 1 91 ? -7.477 6.84 2.334 1 98 91 ILE A CA 1
ATOM 707 C C . ILE A 1 91 ? -7.855 6.934 3.809 1 98 91 ILE A C 1
ATOM 709 O O . ILE A 1 91 ? -7.07 7.426 4.625 1 98 91 ILE A O 1
ATOM 713 N N . VAL A 1 92 ? -9.016 6.422 4.156 1 97.69 92 VAL A N 1
ATOM 714 C CA . VAL A 1 92 ? -9.484 6.469 5.539 1 97.69 92 VAL A CA 1
ATOM 715 C C . VAL A 1 92 ? -8.625 5.547 6.402 1 97.69 92 VAL A C 1
ATOM 717 O O . VAL A 1 92 ? -8.125 5.957 7.453 1 97.69 92 VAL A O 1
ATOM 720 N N . ALA A 1 93 ? -8.406 4.387 5.898 1 95.25 93 ALA A N 1
ATOM 721 C CA . ALA A 1 93 ? -7.758 3.355 6.699 1 95.25 93 ALA A CA 1
ATOM 722 C C . ALA A 1 93 ? -6.281 3.674 6.91 1 95.25 93 ALA A C 1
ATOM 724 O O . ALA A 1 93 ? -5.703 3.33 7.945 1 95.25 93 ALA A O 1
ATOM 725 N N . VAL A 1 94 ? -5.699 4.371 5.965 1 95.81 94 VAL A N 1
ATOM 726 C CA . VAL A 1 94 ? -4.254 4.566 6.023 1 95.81 94 VAL A CA 1
ATOM 727 C C . VAL A 1 94 ? -3.941 6 6.438 1 95.81 94 VAL A C 1
ATOM 729 O O . VAL A 1 94 ? -3.324 6.234 7.477 1 95.81 94 VAL A O 1
ATOM 732 N N . HIS A 1 95 ? -4.438 6.934 5.715 1 97.5 95 HIS A N 1
ATOM 733 C CA . HIS A 1 95 ? -3.986 8.312 5.871 1 97.5 95 HIS A CA 1
ATOM 734 C C . HIS A 1 95 ? -4.785 9.039 6.949 1 97.5 95 HIS A C 1
ATOM 736 O O . HIS A 1 95 ? -4.215 9.742 7.781 1 97.5 95 HIS A O 1
ATOM 742 N N . HIS A 1 96 ? -6.203 8.891 6.914 1 98.19 96 HIS A N 1
ATOM 743 C CA . HIS A 1 96 ? -6.988 9.523 7.969 1 98.19 96 HIS A CA 1
ATOM 744 C C . HIS A 1 96 ? -6.656 8.93 9.336 1 98.19 96 HIS A C 1
ATOM 746 O O . HIS A 1 96 ? -6.539 9.664 10.32 1 98.19 96 HIS A O 1
ATOM 752 N N . ALA A 1 97 ? -6.512 7.633 9.336 1 96.06 97 ALA A N 1
ATOM 753 C CA . ALA A 1 97 ? -6.156 6.965 10.594 1 96.06 97 ALA A CA 1
ATOM 754 C C . ALA A 1 97 ? -4.84 7.5 11.141 1 96.06 97 ALA A C 1
ATOM 756 O O . ALA A 1 97 ? -4.715 7.742 12.344 1 96.06 97 ALA A O 1
ATOM 757 N N . TYR A 1 98 ? -3.85 7.676 10.32 1 96.5 98 TYR A N 1
ATOM 758 C CA . TYR A 1 98 ? -2.564 8.219 10.742 1 96.5 98 TYR A CA 1
ATOM 759 C C . TYR A 1 98 ? -2.734 9.594 11.383 1 96.5 98 TYR A C 1
ATOM 761 O O . TYR A 1 98 ? -2.156 9.875 12.43 1 96.5 98 TYR A O 1
ATOM 769 N N . ILE A 1 99 ? -3.486 10.445 10.703 1 97.75 99 ILE A N 1
ATOM 770 C CA . ILE A 1 99 ? -3.693 11.797 11.211 1 97.75 99 ILE A CA 1
ATOM 771 C C . ILE A 1 99 ? -4.371 11.734 12.578 1 97.75 99 ILE A C 1
ATOM 773 O O . ILE A 1 99 ? -3.918 12.375 13.531 1 97.75 99 ILE A O 1
ATOM 777 N N . LYS A 1 100 ? -5.375 10.93 12.695 1 97.25 100 LYS A N 1
ATOM 778 C CA . LYS A 1 100 ? -6.129 10.805 13.945 1 97.25 100 LYS A CA 1
ATOM 779 C C . LYS A 1 100 ? -5.242 10.281 15.07 1 97.25 100 LYS A C 1
ATOM 781 O O . LYS A 1 100 ? -5.348 10.727 16.203 1 97.25 100 LYS A O 1
ATOM 786 N N . ASP A 1 101 ? -4.332 9.438 14.727 1 95.62 101 ASP A N 1
ATOM 787 C CA . ASP A 1 101 ? -3.51 8.766 15.727 1 95.62 101 ASP A CA 1
ATOM 788 C C . ASP A 1 101 ? -2.314 9.625 16.125 1 95.62 101 ASP A C 1
ATOM 790 O O . ASP A 1 101 ? -1.763 9.469 17.219 1 95.62 101 ASP A O 1
ATOM 794 N N . ASN A 1 102 ? -1.88 10.617 15.258 1 96.81 102 ASN A N 1
ATOM 795 C CA . ASN A 1 102 ? -0.565 11.203 15.484 1 96.81 102 ASN A CA 1
ATOM 796 C C . ASN A 1 102 ? -0.656 12.719 15.68 1 96.81 102 ASN A C 1
ATOM 798 O O . ASN A 1 102 ? 0.194 13.312 16.344 1 96.81 102 ASN A O 1
ATOM 802 N N . ALA A 1 103 ? -1.626 13.359 15.125 1 98.25 103 ALA A N 1
ATOM 803 C CA . ALA A 1 103 ? -1.664 14.82 15.102 1 98.25 103 ALA A CA 1
ATOM 804 C C . ALA A 1 103 ? -1.647 15.391 16.516 1 98.25 103 ALA A C 1
ATOM 806 O O . ALA A 1 103 ? -0.915 16.344 16.797 1 98.25 103 ALA A O 1
ATOM 807 N N . GLY A 1 104 ? -2.438 14.773 17.406 1 98.31 104 GLY A N 1
ATOM 808 C CA . GLY A 1 104 ? -2.49 15.258 18.781 1 98.31 104 GLY A CA 1
ATOM 809 C C . GLY A 1 104 ? -1.151 15.188 19.484 1 98.31 104 GLY A C 1
ATOM 810 O O . GLY A 1 104 ? -0.755 16.141 20.172 1 98.31 104 GLY A O 1
ATOM 811 N N . GLN A 1 105 ? -0.504 14.102 19.344 1 98.19 105 GLN A N 1
ATOM 812 C CA . GLN A 1 105 ? 0.799 13.93 19.969 1 98.19 105 GLN A CA 1
ATOM 813 C C . GLN A 1 105 ? 1.819 14.914 19.406 1 98.19 105 GLN A C 1
ATOM 815 O O . GLN A 1 105 ? 2.648 15.445 20.156 1 98.19 105 GLN A O 1
ATOM 820 N N . ILE A 1 106 ? 1.783 15.164 18.141 1 98.56 106 ILE A N 1
ATOM 821 C CA . ILE A 1 106 ? 2.709 16.094 17.516 1 98.56 106 ILE A CA 1
ATOM 822 C C . ILE A 1 106 ? 2.459 17.516 18.031 1 98.56 106 ILE A C 1
ATOM 824 O O . ILE A 1 106 ? 3.402 18.266 18.281 1 98.56 106 ILE A O 1
ATOM 828 N N . VAL A 1 107 ? 1.189 17.875 18.219 1 98.75 107 VAL A N 1
ATOM 829 C CA . VAL A 1 107 ? 0.842 19.172 18.797 1 98.75 107 VAL A CA 1
ATOM 830 C C . VAL A 1 107 ? 1.49 19.312 20.172 1 98.75 107 VAL A C 1
ATOM 832 O O . VAL A 1 107 ? 2.107 20.328 20.469 1 98.75 107 VAL A O 1
ATOM 835 N N . LEU A 1 108 ? 1.425 18.25 20.969 1 98.62 108 LEU A N 1
ATOM 836 C CA . LEU A 1 108 ? 1.969 18.281 22.312 1 98.62 108 LEU A CA 1
ATOM 837 C C . LEU A 1 108 ? 3.486 18.406 22.297 1 98.62 108 LEU A C 1
ATOM 839 O O . LEU A 1 108 ? 4.059 19.188 23.062 1 98.62 108 LEU A O 1
ATOM 843 N N . TYR A 1 109 ? 4.086 17.672 21.375 1 98.56 109 TYR A N 1
ATOM 844 C CA . TYR A 1 109 ? 5.539 17.734 21.25 1 98.56 109 TYR A CA 1
ATOM 845 C C . TYR A 1 109 ? 5.973 19.141 20.812 1 98.56 109 TYR A C 1
ATOM 847 O O . TYR A 1 109 ? 6.922 19.703 21.375 1 98.56 109 TYR A O 1
ATOM 855 N N . ALA A 1 110 ? 5.32 19.672 19.828 1 98.69 110 ALA A N 1
ATOM 856 C CA . ALA A 1 110 ? 5.672 20.984 19.312 1 98.69 110 ALA A CA 1
ATOM 857 C C . ALA A 1 110 ? 5.516 22.062 20.391 1 98.69 110 ALA A C 1
ATOM 859 O O . ALA A 1 110 ? 6.355 22.953 20.5 1 98.69 110 ALA A O 1
ATOM 860 N N . ARG A 1 111 ? 4.465 21.969 21.172 1 98.5 111 ARG A N 1
ATOM 861 C CA . ARG A 1 111 ? 4.246 22.906 22.266 1 98.5 111 ARG A CA 1
ATOM 862 C C . ARG A 1 111 ? 5.359 22.812 23.297 1 98.5 111 ARG A C 1
ATOM 864 O O . ARG A 1 111 ? 5.852 23.828 23.781 1 98.5 111 ARG A O 1
ATOM 871 N N . LYS A 1 112 ? 5.688 21.594 23.609 1 98.5 112 LYS A N 1
ATOM 872 C CA . LYS A 1 112 ? 6.75 21.375 24.594 1 98.5 112 LYS A CA 1
ATOM 873 C C . LYS A 1 112 ? 8.07 21.969 24.109 1 98.5 112 LYS A C 1
ATOM 875 O O . LYS A 1 112 ? 8.781 22.625 24.891 1 98.5 112 LYS A O 1
ATOM 880 N N . VAL A 1 113 ? 8.367 21.734 22.906 1 98.5 113 VAL A N 1
ATOM 881 C CA . VAL A 1 113 ? 9.602 22.281 22.328 1 98.5 113 VAL A CA 1
ATOM 882 C C . VAL A 1 113 ? 9.562 23.797 22.359 1 98.5 113 VAL A C 1
ATOM 884 O O . VAL A 1 113 ? 10.562 24.453 22.688 1 98.5 113 VAL A O 1
ATOM 887 N N . ALA A 1 114 ? 8.445 24.391 22 1 98.44 114 ALA A N 1
ATOM 888 C CA . ALA A 1 114 ? 8.281 25.844 22.031 1 98.44 114 ALA A CA 1
ATOM 889 C C . ALA A 1 114 ? 8.484 26.391 23.453 1 98.44 114 ALA A C 1
ATOM 891 O O . ALA A 1 114 ? 9.102 27.438 23.641 1 98.44 114 ALA A O 1
ATOM 892 N N . GLU A 1 115 ? 8.055 25.719 24.438 1 97.94 115 GLU A N 1
ATOM 893 C CA . GLU A 1 115 ? 8.164 26.125 25.828 1 97.94 115 GLU A CA 1
ATOM 894 C C . GLU A 1 115 ? 9.617 26.141 26.297 1 97.94 115 GLU A C 1
ATOM 896 O O . GLU A 1 115 ? 10.055 27.078 26.969 1 97.94 115 GLU A O 1
ATOM 901 N N . VAL A 1 116 ? 10.266 25.141 25.875 1 97.62 116 VAL A N 1
ATOM 902 C CA . VAL A 1 116 ? 11.617 24.938 26.391 1 97.62 116 VAL A CA 1
ATOM 903 C C . VAL A 1 116 ? 12.609 25.734 25.562 1 97.62 116 VAL A C 1
ATOM 905 O O . VAL A 1 116 ? 13.531 26.359 26.094 1 97.62 116 VAL A O 1
ATOM 908 N N . HIS A 1 117 ? 12.453 25.703 24.312 1 97.38 117 HIS A N 1
ATOM 909 C CA . HIS A 1 117 ? 13.492 26.203 23.422 1 97.38 117 HIS A CA 1
ATOM 910 C C . HIS A 1 117 ? 13.047 27.5 22.734 1 97.38 117 HIS A C 1
ATOM 912 O O . HIS A 1 117 ? 13.828 28.109 22 1 97.38 117 HIS A O 1
ATOM 918 N N . GLY A 1 118 ? 11.859 27.984 22.922 1 96.75 118 GLY A N 1
ATOM 919 C CA . GLY A 1 118 ? 11.297 29.141 22.234 1 96.75 118 GLY A CA 1
ATOM 920 C C . GLY A 1 118 ? 12.062 30.422 22.484 1 96.75 118 GLY A C 1
ATOM 921 O O . GLY A 1 118 ? 11.961 31.375 21.719 1 96.75 118 GLY A O 1
ATOM 922 N N . GLY A 1 119 ? 12.773 30.516 23.578 1 96.19 119 GLY A N 1
ATOM 923 C CA . GLY A 1 119 ? 13.602 31.672 23.859 1 96.19 119 GLY A CA 1
ATOM 924 C C . GLY A 1 119 ? 14.727 31.859 22.859 1 96.19 119 GLY A C 1
ATOM 925 O O . GLY A 1 119 ? 14.961 32.969 22.391 1 96.19 119 GLY A O 1
ATOM 926 N N . ARG A 1 120 ? 15.367 30.797 22.469 1 95.69 120 ARG A N 1
ATOM 927 C CA . ARG A 1 120 ? 16.5 30.828 21.531 1 95.69 120 ARG A CA 1
ATOM 928 C C . ARG A 1 120 ? 16.047 30.578 20.109 1 95.69 120 ARG A C 1
ATOM 930 O O . ARG A 1 120 ? 16.703 31 19.156 1 95.69 120 ARG A O 1
ATOM 937 N N . HIS A 1 121 ? 14.969 29.875 20.031 1 97.06 121 HIS A N 1
ATOM 938 C CA . HIS A 1 121 ? 14.406 29.516 18.734 1 97.06 121 HIS A CA 1
ATOM 939 C C . HIS A 1 121 ? 12.977 30.016 18.594 1 97.06 121 HIS A C 1
ATOM 941 O O . HIS A 1 121 ? 12.023 29.25 18.781 1 97.06 121 HIS A O 1
ATOM 947 N N . ALA A 1 122 ? 12.867 31.141 18.125 1 97.06 122 ALA A N 1
ATOM 948 C CA . ALA A 1 122 ? 11.547 31.766 18.062 1 97.06 122 ALA A CA 1
ATOM 949 C C . ALA A 1 122 ? 10.656 31.047 17.047 1 97.06 122 ALA A C 1
ATOM 951 O O . ALA A 1 122 ? 9.43 31 17.219 1 97.06 122 ALA A O 1
ATOM 952 N N . GLU A 1 123 ? 11.266 30.438 16.031 1 98.19 123 GLU A N 1
ATOM 953 C CA . GLU A 1 123 ? 10.508 29.781 14.977 1 98.19 123 GLU A CA 1
ATOM 954 C C . GLU A 1 123 ? 9.672 28.625 15.531 1 98.19 123 GLU A C 1
ATOM 956 O O . GLU A 1 123 ? 8.625 28.297 14.977 1 98.19 123 GLU A O 1
ATOM 961 N N . VAL A 1 124 ? 10.125 28.016 16.609 1 98.56 124 VAL A N 1
ATOM 962 C CA . VAL A 1 124 ? 9.43 26.828 17.094 1 98.56 124 VAL A CA 1
ATOM 963 C C . VAL A 1 124 ? 8.094 27.234 17.719 1 98.56 124 VAL A C 1
ATOM 965 O O . VAL A 1 124 ? 7.16 26.438 17.781 1 98.56 124 VAL A O 1
ATOM 968 N N . LYS A 1 125 ? 7.988 28.453 18.234 1 98.69 125 LYS A N 1
ATOM 969 C CA . LYS A 1 125 ? 6.707 28.953 18.719 1 98.69 125 LYS A CA 1
ATOM 970 C C . LYS A 1 125 ? 5.699 29.094 17.578 1 98.69 125 LYS A C 1
ATOM 972 O O . LYS A 1 125 ? 4.543 28.688 17.719 1 98.69 125 LYS A O 1
ATOM 977 N N . GLU A 1 126 ? 6.172 29.625 16.5 1 98.69 126 GLU A N 1
ATOM 978 C CA . GLU A 1 126 ? 5.312 29.781 15.336 1 98.69 126 GLU A CA 1
ATOM 979 C C . GLU A 1 126 ? 4.91 28.422 14.758 1 98.69 126 GLU A C 1
ATOM 981 O O . GLU A 1 126 ? 3.75 28.219 14.398 1 98.69 126 GLU A O 1
ATOM 986 N N . ILE A 1 127 ? 5.816 27.531 14.688 1 98.81 127 ILE A N 1
ATOM 987 C CA . ILE A 1 127 ? 5.562 26.188 14.18 1 98.81 127 ILE A CA 1
ATOM 988 C C . ILE A 1 127 ? 4.48 25.516 15.023 1 98.81 127 ILE A C 1
ATOM 990 O O . ILE A 1 127 ? 3.539 24.922 14.484 1 98.81 127 ILE A O 1
ATOM 994 N N . ALA A 1 128 ? 4.609 25.625 16.297 1 98.81 128 ALA A N 1
ATOM 995 C CA . ALA A 1 128 ? 3.629 25.016 17.188 1 98.81 128 ALA A CA 1
ATOM 996 C C . ALA A 1 128 ? 2.234 25.594 16.953 1 98.81 128 ALA A C 1
ATOM 998 O O . ALA A 1 128 ? 1.253 24.844 16.891 1 98.81 128 ALA A O 1
ATOM 999 N N . ALA A 1 129 ? 2.186 26.859 16.812 1 98.75 129 ALA A N 1
ATOM 1000 C CA . ALA A 1 129 ? 0.9 27.516 16.594 1 98.75 129 ALA A CA 1
ATOM 1001 C C . ALA A 1 129 ? 0.275 27.094 15.266 1 98.75 129 ALA A C 1
ATOM 1003 O O . ALA A 1 129 ? -0.919 26.797 15.203 1 98.75 129 ALA A O 1
ATOM 1004 N N . ILE A 1 130 ? 1.042 27.062 14.234 1 98.81 130 ILE A N 1
ATOM 1005 C CA . ILE A 1 130 ? 0.548 26.688 12.914 1 98.81 130 ILE A CA 1
ATOM 1006 C C . ILE A 1 130 ? 0.065 25.234 12.938 1 98.81 130 ILE A C 1
ATOM 1008 O O . ILE A 1 130 ? -1.025 24.938 12.445 1 98.81 130 ILE A O 1
ATOM 1012 N N . PHE A 1 131 ? 0.852 24.359 13.562 1 98.81 131 PHE A N 1
ATOM 1013 C CA . PHE A 1 131 ? 0.494 22.953 13.516 1 98.81 131 PHE A CA 1
ATOM 1014 C C . PHE A 1 131 ? -0.75 22.688 14.359 1 98.81 131 PHE A C 1
ATOM 1016 O O . PHE A 1 131 ? -1.572 21.828 14 1 98.81 131 PHE A O 1
ATOM 1023 N N . GLU A 1 132 ? -0.852 23.359 15.43 1 98.62 132 GLU A N 1
ATOM 1024 C CA . GLU A 1 132 ? -2.057 23.219 16.25 1 98.62 132 GLU A CA 1
ATOM 1025 C C . GLU A 1 132 ? -3.309 23.547 15.438 1 98.62 132 GLU A C 1
ATOM 1027 O O . GLU A 1 132 ? -4.312 22.844 15.523 1 98.62 132 GLU A O 1
ATOM 1032 N N . LYS A 1 133 ? -3.236 24.578 14.727 1 98.44 133 LYS A N 1
ATOM 1033 C CA . LYS A 1 133 ? -4.359 24.969 13.875 1 98.44 133 LYS A CA 1
ATOM 1034 C C . LYS A 1 133 ? -4.594 23.938 12.773 1 98.44 133 LYS A C 1
ATOM 1036 O O . LYS A 1 133 ? -5.738 23.609 12.461 1 98.44 133 LYS A O 1
ATOM 1041 N N . VAL A 1 134 ? -3.539 23.453 12.141 1 98.5 134 VAL A N 1
ATOM 1042 C CA . VAL A 1 134 ? -3.635 22.438 11.094 1 98.5 134 VAL A CA 1
ATOM 1043 C C . VAL A 1 134 ? -4.328 21.188 11.648 1 98.5 134 VAL A C 1
ATOM 1045 O O . VAL A 1 134 ? -5.242 20.656 11.023 1 98.5 134 VAL A O 1
ATOM 1048 N N . ALA A 1 135 ? -3.863 20.781 12.812 1 98.31 135 ALA A N 1
ATOM 1049 C CA . ALA A 1 135 ? -4.434 19.594 13.445 1 98.31 135 ALA A CA 1
ATOM 1050 C C . ALA A 1 135 ? -5.926 19.766 13.695 1 98.31 135 ALA A C 1
ATOM 1052 O O . ALA A 1 135 ? -6.719 18.859 13.422 1 98.31 135 ALA A O 1
ATOM 1053 N N . ALA A 1 136 ? -6.32 20.922 14.164 1 97.5 136 ALA A N 1
ATOM 1054 C CA . ALA A 1 136 ? -7.727 21.219 14.453 1 97.5 136 ALA A CA 1
ATOM 1055 C C . ALA A 1 136 ? -8.555 21.234 13.164 1 97.5 136 ALA A C 1
ATOM 1057 O O . ALA A 1 136 ? -9.633 20.656 13.109 1 97.5 136 ALA A O 1
ATOM 1058 N N . ASP A 1 137 ? -8.047 21.891 12.195 1 97.38 137 ASP A N 1
ATOM 1059 C CA . ASP A 1 137 ? -8.742 21.984 10.914 1 97.38 137 ASP A CA 1
ATOM 1060 C C . ASP A 1 137 ? -8.914 20.609 10.273 1 97.38 137 ASP A C 1
ATOM 1062 O O . ASP A 1 137 ? -9.969 20.312 9.711 1 97.38 137 ASP A O 1
ATOM 1066 N N . LEU A 1 138 ? -7.926 19.797 10.367 1 97.94 138 LEU A N 1
ATOM 1067 C CA . LEU A 1 138 ? -7.969 18.484 9.734 1 97.94 138 LEU A CA 1
ATOM 1068 C C . LEU A 1 138 ? -8.977 17.578 10.438 1 97.94 138 LEU A C 1
ATOM 1070 O O . LEU A 1 138 ? -9.625 16.75 9.797 1 97.94 138 LEU A O 1
ATOM 1074 N N . ALA A 1 139 ? -9.07 17.703 11.719 1 96.19 139 ALA A N 1
ATOM 1075 C CA . ALA A 1 139 ? -10.047 16.891 12.438 1 96.19 139 ALA A CA 1
ATOM 1076 C C . ALA A 1 139 ? -11.453 17.094 11.883 1 96.19 139 ALA A C 1
ATOM 1078 O O . ALA A 1 139 ? -12.172 16.141 11.633 1 96.19 139 ALA A O 1
ATOM 1079 N N . THR A 1 140 ? -11.781 18.359 11.648 1 95.12 140 THR A N 1
ATOM 1080 C CA . THR A 1 140 ? -13.078 18.688 11.07 1 95.12 140 THR A CA 1
ATOM 1081 C C . THR A 1 140 ? -13.148 18.25 9.609 1 95.12 140 THR A C 1
ATOM 1083 O O . THR A 1 140 ? -14.156 17.688 9.18 1 95.12 140 THR A O 1
ATOM 1086 N N . HIS A 1 141 ? -12.109 18.484 8.891 1 96.94 141 HIS A N 1
ATOM 1087 C CA . HIS A 1 141 ? -12.008 18.156 7.477 1 96.94 141 HIS A CA 1
ATOM 1088 C C . HIS A 1 141 ? -12.211 16.672 7.23 1 96.94 141 HIS A C 1
ATOM 1090 O O . HIS A 1 141 ? -12.984 16.281 6.355 1 96.94 141 HIS A O 1
ATOM 1096 N N . LEU A 1 142 ? -11.586 15.836 8.008 1 97.94 142 LEU A N 1
ATOM 1097 C CA . LEU A 1 142 ? -11.688 14.383 7.855 1 97.94 142 LEU A CA 1
ATOM 1098 C C . LEU A 1 142 ? -13.102 13.906 8.156 1 97.94 142 LEU A C 1
ATOM 1100 O O . LEU A 1 142 ? -13.625 13.031 7.457 1 97.94 142 LEU A O 1
ATOM 1104 N N . ARG A 1 143 ? -13.703 14.469 9.141 1 96.31 143 ARG A N 1
ATOM 1105 C CA . ARG A 1 143 ? -15.062 14.086 9.508 1 96.31 143 ARG A CA 1
ATOM 1106 C C . ARG A 1 143 ? -16.031 14.359 8.359 1 96.31 143 ARG A C 1
ATOM 1108 O O . ARG A 1 143 ? -16.859 13.508 8.031 1 96.31 143 ARG A O 1
ATOM 1115 N N . GLU A 1 144 ? -15.914 15.445 7.762 1 95.12 144 GLU A N 1
ATOM 1116 C CA . GLU A 1 144 ? -16.797 15.82 6.656 1 95.12 144 GLU A CA 1
ATOM 1117 C C . GLU A 1 144 ? -16.609 14.883 5.469 1 95.12 144 GLU A C 1
ATOM 1119 O O . GLU A 1 144 ? -17.594 14.477 4.84 1 95.12 144 GLU A O 1
ATOM 1124 N N . GLU A 1 145 ? -15.43 14.547 5.18 1 97.81 145 GLU A N 1
ATOM 1125 C CA . GLU A 1 145 ? -15.164 13.625 4.082 1 97.81 145 GLU A CA 1
ATOM 1126 C C . GLU A 1 145 ? -15.734 12.242 4.375 1 97.81 145 GLU A C 1
ATOM 1128 O O . GLU A 1 145 ? -16.391 11.641 3.52 1 97.81 145 GLU A O 1
ATOM 1133 N N . GLU A 1 146 ? -15.531 11.781 5.547 1 97.75 146 GLU A N 1
ATOM 1134 C CA . GLU A 1 146 ? -15.898 10.414 5.914 1 97.75 146 GLU A CA 1
ATOM 1135 C C . GLU A 1 146 ? -17.406 10.273 6.059 1 97.75 146 GLU A C 1
ATOM 1137 O O . GLU A 1 146 ? -17.969 9.211 5.777 1 97.75 146 GLU A O 1
ATOM 1142 N N . GLU A 1 147 ? -18.062 11.367 6.414 1 96.88 147 GLU A N 1
ATOM 1143 C CA . GLU A 1 147 ? -19.484 11.273 6.742 1 96.88 147 GLU A CA 1
ATOM 1144 C C . GLU A 1 147 ? -20.344 11.727 5.574 1 96.88 147 GLU A C 1
ATOM 1146 O O . GLU A 1 147 ? -21.516 11.359 5.484 1 96.88 147 GLU A O 1
ATOM 1151 N N . ILE A 1 148 ? -19.766 12.508 4.703 1 96 148 ILE A N 1
ATOM 1152 C CA . ILE A 1 148 ? -20.594 13.102 3.666 1 96 148 ILE A CA 1
ATOM 1153 C C . ILE A 1 148 ? -20.031 12.766 2.289 1 96 148 ILE A C 1
ATOM 1155 O O . ILE A 1 148 ? -20.609 11.961 1.553 1 96 148 ILE A O 1
ATOM 1159 N N . PHE A 1 149 ? -18.875 13.227 2.035 1 97.25 149 PHE A N 1
ATOM 1160 C CA . PHE A 1 149 ? -18.328 13.18 0.68 1 97.25 149 PHE A CA 1
ATOM 1161 C C . PHE A 1 149 ? -18.062 11.742 0.255 1 97.25 149 PHE A C 1
ATOM 1163 O O . PHE A 1 149 ? -18.531 11.305 -0.799 1 97.25 149 PHE A O 1
ATOM 1170 N N . PHE A 1 150 ? -17.281 10.945 1.035 1 98.25 150 PHE A N 1
ATOM 1171 C CA . PHE A 1 150 ? -16.875 9.594 0.655 1 98.25 150 PHE A CA 1
ATOM 1172 C C . PHE A 1 150 ? -18.094 8.688 0.524 1 98.25 150 PHE A C 1
ATOM 1174 O O . PHE A 1 150 ? -18.203 7.934 -0.445 1 98.25 150 PHE A O 1
ATOM 1181 N N . PRO A 1 151 ? -19.047 8.758 1.44 1 97.94 151 PRO A N 1
ATOM 1182 C CA . PRO A 1 151 ? -20.234 7.938 1.258 1 97.94 151 PRO A CA 1
ATOM 1183 C C . PRO A 1 151 ? -21 8.281 -0.024 1 97.94 151 PRO A C 1
ATOM 1185 O O . PRO A 1 151 ? -21.5 7.379 -0.702 1 97.94 151 PRO A O 1
ATOM 1188 N N . ALA A 1 152 ? -21.109 9.523 -0.34 1 97.12 152 ALA A N 1
ATOM 1189 C CA . ALA A 1 152 ? -21.766 9.93 -1.585 1 97.12 152 ALA A CA 1
ATOM 1190 C C . ALA A 1 152 ? -21.031 9.352 -2.795 1 97.12 152 ALA A C 1
ATOM 1192 O O . ALA A 1 152 ? -21.672 8.836 -3.723 1 97.12 152 ALA A O 1
ATOM 1193 N N . VAL A 1 153 ? -19.75 9.398 -2.781 1 97.06 153 VAL A N 1
ATOM 1194 C CA . VAL A 1 153 ? -18.922 8.867 -3.863 1 97.06 153 VAL A CA 1
ATOM 1195 C C . VAL A 1 153 ? -19.141 7.363 -3.986 1 97.06 153 VAL A C 1
ATOM 1197 O O . VAL A 1 153 ? -19.281 6.84 -5.094 1 97.06 153 VAL A O 1
ATOM 1200 N N . LYS A 1 154 ? -19.172 6.715 -2.875 1 97.12 154 LYS A N 1
ATOM 1201 C CA . LYS A 1 154 ? -19.344 5.266 -2.869 1 97.12 154 LYS A CA 1
ATOM 1202 C C . LYS A 1 154 ? -20.703 4.867 -3.414 1 97.12 154 LYS A C 1
ATOM 1204 O O . LYS A 1 154 ? -20.812 3.906 -4.18 1 97.12 154 LYS A O 1
ATOM 1209 N N . ARG A 1 155 ? -21.719 5.617 -3.043 1 96.56 155 ARG A N 1
ATOM 1210 C CA . ARG A 1 155 ? -23.047 5.332 -3.561 1 96.56 155 ARG A CA 1
ATOM 1211 C C . ARG A 1 155 ? -23.125 5.605 -5.059 1 96.56 155 ARG A C 1
ATOM 1213 O O . ARG A 1 155 ? -23.734 4.832 -5.805 1 96.56 155 ARG A O 1
ATOM 1220 N N . ALA A 1 156 ? -22.562 6.645 -5.449 1 94.88 156 ALA A N 1
ATOM 1221 C CA . ALA A 1 156 ? -22.547 6.973 -6.875 1 94.88 156 ALA A CA 1
ATOM 1222 C C . ALA A 1 156 ? -21.812 5.906 -7.676 1 94.88 156 ALA A C 1
ATOM 1224 O O . ALA A 1 156 ? -22.25 5.516 -8.758 1 94.88 156 ALA A O 1
ATOM 1225 N N . ASP A 1 157 ? -20.688 5.508 -7.105 1 92.88 157 ASP A N 1
ATOM 1226 C CA . ASP A 1 157 ? -19.875 4.461 -7.738 1 92.88 157 ASP A CA 1
ATOM 1227 C C . ASP A 1 157 ? -20.672 3.162 -7.859 1 92.88 157 ASP A C 1
ATOM 1229 O O . ASP A 1 157 ? -20.641 2.498 -8.898 1 92.88 157 ASP A O 1
ATOM 1233 N N . ALA A 1 158 ? -21.406 2.84 -6.863 1 93.62 158 ALA A N 1
ATOM 1234 C CA . ALA A 1 158 ? -22.234 1.639 -6.863 1 93.62 158 ALA A CA 1
ATOM 1235 C C . ALA A 1 158 ? -23.344 1.742 -7.902 1 93.62 158 ALA A C 1
ATOM 1237 O O . ALA A 1 158 ? -23.656 0.763 -8.578 1 93.62 158 ALA A O 1
ATOM 1238 N N . ALA A 1 159 ? -23.922 2.838 -7.965 1 93.94 159 ALA A N 1
ATOM 1239 C CA . ALA A 1 159 ? -24.984 3.059 -8.953 1 93.94 159 ALA A CA 1
ATOM 1240 C C . ALA A 1 159 ? -24.453 2.875 -10.375 1 93.94 159 ALA A C 1
ATOM 1242 O O . ALA A 1 159 ? -25.062 2.197 -11.188 1 93.94 159 ALA A O 1
ATOM 1243 N N . LYS A 1 160 ? -23.344 3.395 -10.617 1 91.31 160 LYS A N 1
ATOM 1244 C CA . LYS A 1 160 ? -22.719 3.271 -11.93 1 91.31 160 LYS A CA 1
ATOM 1245 C C . LYS A 1 160 ? -22.453 1.811 -12.281 1 91.31 160 LYS A C 1
ATOM 1247 O O . LYS A 1 160 ? -22.734 1.372 -13.398 1 91.31 160 LYS A O 1
ATOM 1252 N N . LYS A 1 161 ? -21.984 1.12 -11.375 1 90.81 161 LYS A N 1
ATOM 1253 C CA . LYS A 1 161 ? -21.672 -0.292 -11.586 1 90.81 161 LYS A CA 1
ATOM 1254 C C . LYS A 1 161 ? -22.953 -1.092 -11.875 1 90.81 161 LYS A C 1
ATOM 1256 O O . LYS A 1 161 ? -22.906 -2.076 -12.609 1 90.81 161 LYS A O 1
ATOM 1261 N N . ALA A 1 162 ? -24 -0.594 -11.367 1 94.19 162 ALA A N 1
ATOM 1262 C CA . ALA A 1 162 ? -25.281 -1.256 -11.562 1 94.19 162 ALA A CA 1
ATOM 1263 C C . ALA A 1 162 ? -25.984 -0.737 -12.812 1 94.19 162 ALA A C 1
ATOM 1265 O O . ALA A 1 162 ? -27.125 -1.107 -13.094 1 94.19 162 ALA A O 1
ATOM 1266 N N . GLY A 1 163 ? -25.281 0.098 -13.5 1 92.06 163 GLY A N 1
ATOM 1267 C CA . GLY A 1 163 ? -25.875 0.669 -14.695 1 92.06 163 GLY A CA 1
ATOM 1268 C C . GLY A 1 163 ? -26.984 1.657 -14.406 1 92.06 163 GLY A C 1
ATOM 1269 O O . GLY A 1 163 ? -27.891 1.852 -15.234 1 92.06 163 GLY A O 1
ATOM 1270 N N . LYS A 1 164 ? -26.953 2.176 -13.258 1 93.81 164 LYS A N 1
ATOM 1271 C CA . LYS A 1 164 ? -27.984 3.129 -12.844 1 93.81 164 LYS A CA 1
ATOM 1272 C C . LYS A 1 164 ? -27.406 4.531 -12.695 1 93.81 164 LYS A C 1
ATOM 1274 O O . LYS A 1 164 ? -26.188 4.695 -12.562 1 93.81 164 LYS A O 1
ATOM 1279 N N . ARG A 1 165 ? -28.297 5.473 -12.719 1 92.44 165 ARG A N 1
ATOM 1280 C CA . ARG A 1 165 ? -27.922 6.855 -12.445 1 92.44 165 ARG A CA 1
ATOM 1281 C C . ARG A 1 165 ? -27.734 7.086 -10.945 1 92.44 165 ARG A C 1
ATOM 1283 O O . ARG A 1 165 ? -28.547 6.633 -10.141 1 92.44 165 ARG A O 1
ATOM 1290 N N . PRO A 1 166 ? -26.703 7.812 -10.617 1 94.5 166 PRO A N 1
ATOM 1291 C CA . PRO A 1 166 ? -26.578 8.164 -9.203 1 94.5 166 PRO A CA 1
ATOM 1292 C C . PRO A 1 166 ? -27.734 9.039 -8.711 1 94.5 166 PRO A C 1
ATOM 1294 O O . PRO A 1 166 ? -28.328 9.789 -9.492 1 94.5 166 PRO A O 1
ATOM 1297 N N . GLU A 1 167 ? -27.984 8.945 -7.488 1 95.25 167 GLU A N 1
ATOM 1298 C CA . GLU A 1 167 ? -29.047 9.766 -6.891 1 95.25 167 GLU A CA 1
ATOM 1299 C C . GLU A 1 167 ? -28.656 11.242 -6.914 1 95.25 167 GLU A C 1
ATOM 1301 O O . GLU A 1 167 ? -27.5 11.594 -6.75 1 95.25 167 GLU A O 1
ATOM 1306 N N . ARG A 1 168 ? -29.656 12.047 -7.023 1 94.12 168 ARG A N 1
ATOM 1307 C CA . ARG A 1 168 ? -29.438 13.492 -7.098 1 94.12 168 ARG A CA 1
ATOM 1308 C C . ARG A 1 168 ? -28.734 14 -5.848 1 94.12 168 ARG A C 1
ATOM 1310 O O . ARG A 1 168 ? -27.875 14.875 -5.934 1 94.12 168 ARG A O 1
ATOM 1317 N N . GLN A 1 169 ? -29.094 13.5 -4.754 1 94.69 169 GLN A N 1
ATOM 1318 C CA . GLN A 1 169 ? -28.484 13.922 -3.496 1 94.69 169 GLN A CA 1
ATOM 1319 C C . GLN A 1 169 ? -26.984 13.664 -3.5 1 94.69 169 GLN A C 1
ATOM 1321 O O . GLN A 1 169 ? -26.219 14.453 -2.951 1 94.69 169 GLN A O 1
ATOM 1326 N N . ASP A 1 170 ? -26.594 12.562 -4.086 1 95.12 170 ASP A N 1
ATOM 1327 C CA . ASP A 1 170 ? -25.188 12.227 -4.152 1 95.12 170 ASP A CA 1
ATOM 1328 C C . ASP A 1 170 ? -24.453 13.117 -5.152 1 95.12 170 ASP A C 1
ATOM 1330 O O . ASP A 1 170 ? -23.328 13.57 -4.891 1 95.12 170 ASP A O 1
ATOM 1334 N N . ILE A 1 171 ? -25.078 13.406 -6.254 1 94.31 171 ILE A N 1
ATOM 1335 C CA . ILE A 1 171 ? -24.5 14.305 -7.254 1 94.31 171 ILE A CA 1
ATOM 1336 C C . ILE A 1 171 ? -24.281 15.68 -6.641 1 94.31 171 ILE A C 1
ATOM 1338 O O . ILE A 1 171 ? -23.203 16.25 -6.77 1 94.31 171 ILE A O 1
ATOM 1342 N N . ASP A 1 172 ? -25.25 16.125 -5.918 1 93.12 172 ASP A N 1
ATOM 1343 C CA . ASP A 1 172 ? -25.188 17.453 -5.301 1 93.12 172 ASP A CA 1
ATOM 1344 C C . ASP A 1 172 ? -24.109 17.5 -4.223 1 93.12 172 ASP A C 1
ATOM 1346 O O . ASP A 1 172 ? -23.391 18.484 -4.113 1 93.12 172 ASP A O 1
ATOM 1350 N N . ALA A 1 173 ? -24.062 16.484 -3.49 1 93.38 173 ALA A N 1
ATOM 1351 C CA . ALA A 1 173 ? -23.062 16.438 -2.43 1 93.38 173 ALA A CA 1
ATOM 1352 C C . ALA A 1 173 ? -21.656 16.469 -3.008 1 93.38 173 ALA A C 1
ATOM 1354 O O . ALA A 1 173 ? -20.797 17.234 -2.535 1 93.38 173 ALA A O 1
ATOM 1355 N N . ILE A 1 174 ? -21.406 15.727 -4.027 1 94.25 174 ILE A N 1
ATOM 1356 C CA . ILE A 1 174 ? -20.078 15.633 -4.625 1 94.25 174 ILE A CA 1
ATOM 1357 C C . ILE A 1 174 ? -19.719 16.953 -5.301 1 94.25 174 ILE A C 1
ATOM 1359 O O . ILE A 1 174 ? -18.672 17.547 -5.027 1 94.25 174 ILE A O 1
ATOM 1363 N N . ARG A 1 175 ? -20.562 17.484 -6.059 1 91.56 175 ARG A N 1
ATOM 1364 C CA . ARG A 1 175 ? -20.297 18.719 -6.789 1 91.56 175 ARG A CA 1
ATOM 1365 C C . ARG A 1 175 ? -20.172 19.891 -5.832 1 91.56 175 ARG A C 1
ATOM 1367 O O . ARG A 1 175 ? -19.328 20.781 -6.039 1 91.56 175 ARG A O 1
ATOM 1374 N N . GLY A 1 176 ? -20.984 19.875 -4.883 1 90.62 176 GLY A N 1
ATOM 1375 C CA . GLY A 1 176 ? -21.016 21 -3.951 1 90.62 176 GLY A CA 1
ATOM 1376 C C . GLY A 1 176 ? -19.797 21.047 -3.059 1 90.62 176 GLY A C 1
ATOM 1377 O O . GLY A 1 176 ? -19.391 22.125 -2.615 1 90.62 176 GLY A O 1
ATOM 1378 N N . ASP A 1 177 ? -19.188 19.891 -2.842 1 93.19 177 ASP A N 1
ATOM 1379 C CA . ASP A 1 177 ? -18.125 19.828 -1.846 1 93.19 177 ASP A CA 1
ATOM 1380 C C . ASP A 1 177 ? -16.75 19.953 -2.5 1 93.19 177 ASP A C 1
ATOM 1382 O O . ASP A 1 177 ? -15.781 20.344 -1.849 1 93.19 177 ASP A O 1
ATOM 1386 N N . LEU A 1 178 ? -16.594 19.688 -3.705 1 93.38 178 LEU A N 1
ATOM 1387 C CA . LEU A 1 178 ? -15.297 19.5 -4.348 1 93.38 178 LEU A CA 1
ATOM 1388 C C . LEU A 1 178 ? -14.484 20.797 -4.293 1 93.38 178 LEU A C 1
ATOM 1390 O O . LEU A 1 178 ? -13.305 20.766 -3.936 1 93.38 178 LEU A O 1
ATOM 1394 N N . ALA A 1 179 ? -15.094 21.922 -4.633 1 91.25 179 ALA A N 1
ATOM 1395 C CA . ALA A 1 179 ? -14.375 23.188 -4.633 1 91.25 179 ALA A CA 1
AT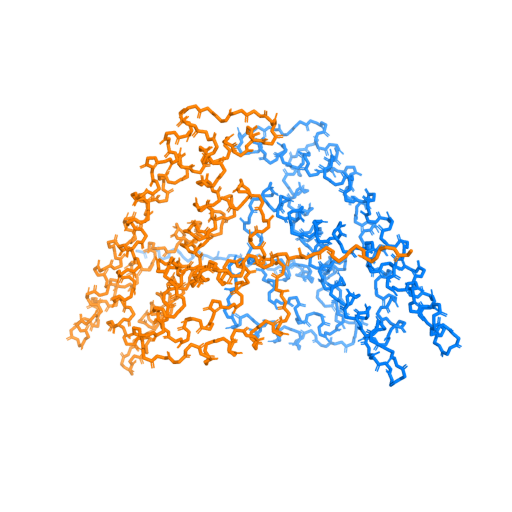OM 1396 C C . ALA A 1 179 ? -13.891 23.547 -3.23 1 91.25 179 ALA A C 1
ATOM 1398 O O . ALA A 1 179 ? -12.758 24 -3.053 1 91.25 179 ALA A O 1
ATOM 1399 N N . ARG A 1 180 ? -14.75 23.391 -2.303 1 94.38 180 ARG A N 1
ATOM 1400 C CA . ARG A 1 180 ? -14.406 23.703 -0.917 1 94.38 180 ARG A CA 1
ATOM 1401 C C . ARG A 1 180 ? -13.273 22.797 -0.426 1 94.38 180 ARG A C 1
ATOM 1403 O O . ARG A 1 180 ? -12.312 23.266 0.182 1 94.38 180 ARG A O 1
ATOM 1410 N N . LEU A 1 181 ? -13.438 21.516 -0.718 1 95.56 181 LEU A N 1
ATOM 1411 C CA . LEU A 1 181 ? -12.422 20.562 -0.278 1 95.56 181 LEU A CA 1
ATOM 1412 C C . LEU A 1 181 ? -11.07 20.891 -0.892 1 95.56 181 LEU A C 1
ATOM 1414 O O . LEU A 1 181 ? -10.047 20.828 -0.208 1 95.56 181 LEU A O 1
ATOM 1418 N N . ARG A 1 182 ? -11.047 21.281 -2.1 1 93.69 182 ARG A N 1
ATOM 1419 C CA . ARG A 1 182 ? -9.805 21.641 -2.764 1 93.69 182 ARG A CA 1
ATOM 1420 C C . ARG A 1 182 ? -9.188 22.891 -2.131 1 93.69 182 ARG A C 1
ATOM 1422 O O . ARG A 1 182 ? -7.969 22.969 -1.955 1 93.69 182 ARG A O 1
ATOM 1429 N N . ARG A 1 183 ? -10 23.859 -1.788 1 94.56 183 ARG A N 1
ATOM 1430 C CA . ARG A 1 183 ? -9.523 25.062 -1.128 1 94.56 183 ARG A CA 1
ATOM 1431 C C . ARG A 1 183 ? -8.914 24.734 0.235 1 94.56 183 ARG A C 1
ATOM 1433 O O . ARG A 1 183 ? -7.863 25.281 0.595 1 94.56 183 ARG A O 1
ATOM 1440 N N . GLU A 1 184 ? -9.609 23.906 0.927 1 96.25 184 GLU A N 1
ATOM 1441 C CA . GLU A 1 184 ? -9.094 23.484 2.227 1 96.25 184 GLU A CA 1
ATOM 1442 C C . GLU A 1 184 ? -7.742 22.781 2.088 1 96.25 184 GLU A C 1
ATOM 1444 O O . GLU A 1 184 ? -6.832 23.016 2.883 1 96.25 184 GLU A O 1
ATOM 1449 N N . HIS A 1 185 ? -7.609 21.922 1.077 1 96.88 185 HIS A N 1
ATOM 1450 C CA . HIS A 1 185 ? -6.344 21.234 0.812 1 96.88 185 HIS A CA 1
ATOM 1451 C C . HIS A 1 185 ? -5.238 22.25 0.506 1 96.88 185 HIS A C 1
ATOM 1453 O O . HIS A 1 185 ? -4.094 22.062 0.934 1 96.88 185 HIS A O 1
ATOM 1459 N N . GLU A 1 186 ? -5.566 23.297 -0.217 1 94.62 186 GLU A N 1
ATOM 1460 C CA . GLU A 1 186 ? -4.594 24.344 -0.517 1 94.62 186 GLU A CA 1
ATOM 1461 C C . GLU A 1 186 ? -4.133 25.047 0.755 1 94.62 186 GLU A C 1
ATOM 1463 O O . GLU A 1 186 ? -2.936 25.281 0.941 1 94.62 186 GLU A O 1
ATOM 1468 N N . GLU A 1 187 ? -5.051 25.359 1.594 1 96 187 GLU A N 1
ATOM 1469 C CA . GLU A 1 187 ? -4.738 26.047 2.842 1 96 187 GLU A CA 1
ATOM 1470 C C . GLU A 1 187 ? -3.832 25.203 3.729 1 96 187 GLU A C 1
ATOM 1472 O O . GLU A 1 187 ? -2.854 25.703 4.285 1 96 187 GLU A O 1
ATOM 1477 N N . VAL A 1 188 ? -4.164 23.969 3.818 1 96.62 188 VAL A N 1
ATOM 1478 C CA . VAL A 1 188 ? -3.359 23.078 4.648 1 96.62 188 VAL A CA 1
ATOM 1479 C C . VAL A 1 188 ? -1.978 22.906 4.023 1 96.62 188 VAL A C 1
ATOM 1481 O O . VAL A 1 188 ? -0.967 22.891 4.73 1 96.62 188 VAL A O 1
ATOM 1484 N N . GLY A 1 189 ? -1.976 22.734 2.736 1 94.56 189 GLY A N 1
ATOM 1485 C CA . GLY A 1 189 ? -0.706 22.656 2.031 1 94.56 189 GLY A CA 1
ATOM 1486 C C . GLY A 1 189 ? 0.196 23.859 2.293 1 94.56 189 GLY A C 1
ATOM 1487 O O . GLY A 1 189 ? 1.385 23.688 2.578 1 94.56 189 GLY A O 1
ATOM 1488 N N . ASP A 1 190 ? -0.357 25 2.238 1 95.94 190 ASP A N 1
ATOM 1489 C CA . ASP A 1 190 ? 0.392 26.219 2.488 1 95.94 190 ASP A CA 1
ATOM 1490 C C . ASP A 1 190 ? 0.94 26.25 3.912 1 95.94 190 ASP A C 1
ATOM 1492 O O . ASP A 1 190 ? 2.082 26.656 4.137 1 95.94 190 ASP A O 1
ATOM 1496 N N . ALA A 1 191 ? 0.118 25.875 4.82 1 97.62 191 ALA A N 1
ATOM 1497 C CA . ALA A 1 191 ? 0.529 25.875 6.219 1 97.62 191 ALA A CA 1
ATOM 1498 C C . ALA A 1 191 ? 1.7 24.922 6.441 1 97.62 191 ALA A C 1
ATOM 1500 O O . ALA A 1 191 ? 2.666 25.266 7.125 1 97.62 191 ALA A O 1
ATOM 1501 N N . ILE A 1 192 ? 1.642 23.797 5.836 1 97.12 192 ILE A N 1
ATOM 1502 C CA . ILE A 1 192 ? 2.674 22.781 6.023 1 97.12 192 ILE A CA 1
ATOM 1503 C C . ILE A 1 192 ? 3.967 23.234 5.348 1 97.12 192 ILE A C 1
ATOM 1505 O O . ILE A 1 192 ? 5.059 22.984 5.867 1 97.12 192 ILE A O 1
ATOM 1509 N N . HIS A 1 193 ? 3.867 23.891 4.238 1 95.44 193 HIS A N 1
ATOM 1510 C CA . HIS A 1 193 ? 5.039 24.453 3.584 1 95.44 193 HIS A CA 1
ATOM 1511 C C . HIS A 1 193 ? 5.691 25.531 4.457 1 95.44 193 HIS A C 1
ATOM 1513 O O . HIS A 1 193 ? 6.918 25.625 4.508 1 95.44 193 HIS A O 1
ATOM 1519 N N . THR A 1 194 ? 4.875 26.297 5.098 1 97.94 194 THR A N 1
ATOM 1520 C CA . THR A 1 194 ? 5.383 27.312 6.008 1 97.94 194 THR A CA 1
ATOM 1521 C C . THR A 1 194 ? 6.156 26.672 7.16 1 97.94 194 THR A C 1
ATOM 1523 O O . THR A 1 194 ? 7.227 27.156 7.535 1 97.94 194 THR A O 1
ATOM 1526 N N . ILE A 1 195 ? 5.645 25.625 7.66 1 98.44 195 ILE A N 1
ATOM 1527 C CA . ILE A 1 195 ? 6.312 24.922 8.75 1 98.44 195 ILE A CA 1
ATOM 1528 C C . ILE A 1 195 ? 7.691 24.453 8.289 1 98.44 195 ILE A C 1
ATOM 1530 O O . ILE A 1 195 ? 8.68 24.641 9 1 98.44 195 ILE A O 1
ATOM 1534 N N . ARG A 1 196 ? 7.734 23.812 7.164 1 97.44 196 ARG A N 1
ATOM 1535 C CA . ARG A 1 196 ? 9.023 23.344 6.656 1 97.44 196 ARG A CA 1
ATOM 1536 C C . ARG A 1 196 ? 10.008 24.5 6.531 1 97.44 196 ARG A C 1
ATOM 1538 O O . ARG A 1 196 ? 11.172 24.359 6.918 1 97.44 196 ARG A O 1
ATOM 1545 N N . ARG A 1 197 ? 9.555 25.641 5.988 1 97.06 197 ARG A N 1
ATOM 1546 C CA . ARG A 1 197 ? 10.414 26.812 5.828 1 97.06 197 ARG A CA 1
ATOM 1547 C C . ARG A 1 197 ? 10.938 27.297 7.18 1 97.06 197 ARG A C 1
ATOM 1549 O O . ARG A 1 197 ? 12.141 27.516 7.344 1 97.06 197 ARG A O 1
ATOM 1556 N N . LEU A 1 198 ? 10.055 27.422 8.125 1 98.12 198 LEU A N 1
ATOM 1557 C CA . LEU A 1 198 ? 10.422 27.891 9.453 1 98.12 198 LEU A CA 1
ATOM 1558 C C . LEU A 1 198 ? 11.398 26.922 10.117 1 98.12 198 LEU A C 1
ATOM 1560 O O . LEU A 1 198 ? 12.297 27.344 10.852 1 98.12 198 LEU A O 1
ATOM 1564 N N . ALA A 1 199 ? 11.219 25.656 9.836 1 98.12 199 ALA A N 1
ATOM 1565 C CA . ALA A 1 199 ? 12.008 24.609 10.484 1 98.12 199 ALA A CA 1
ATOM 1566 C C . ALA A 1 199 ? 13.344 24.406 9.766 1 98.12 199 ALA A C 1
ATOM 1568 O O . ALA A 1 199 ? 14.141 23.547 10.156 1 98.12 199 ALA A O 1
ATOM 1569 N N . GLY A 1 200 ? 13.57 25.172 8.688 1 96.88 200 GLY A N 1
ATOM 1570 C CA . GLY A 1 200 ? 14.805 24.984 7.938 1 96.88 200 GLY A CA 1
ATOM 1571 C C . GLY A 1 200 ? 14.953 23.594 7.359 1 96.88 200 GLY A C 1
ATOM 1572 O O . GLY A 1 200 ? 15.977 22.938 7.562 1 96.88 200 GLY A O 1
ATOM 1573 N N . ASP A 1 201 ? 13.812 23.141 6.688 1 96.06 201 ASP A N 1
ATOM 1574 C CA . ASP A 1 201 ? 13.758 21.812 6.078 1 96.06 201 ASP A CA 1
ATOM 1575 C C . ASP A 1 201 ? 13.984 20.719 7.121 1 96.06 201 ASP A C 1
ATOM 1577 O O . ASP A 1 201 ? 14.617 19.703 6.836 1 96.06 201 ASP A O 1
ATOM 1581 N N . PHE A 1 202 ? 13.664 21.047 8.328 1 97.25 202 PHE A N 1
ATOM 1582 C CA . PHE A 1 202 ? 13.664 20.156 9.477 1 97.25 202 PHE A CA 1
ATOM 1583 C C . PHE A 1 202 ? 15.094 19.781 9.859 1 97.25 202 PHE A C 1
ATOM 1585 O O . PHE A 1 202 ? 15.344 18.656 10.305 1 97.25 202 PHE A O 1
ATOM 1592 N N . ALA A 1 203 ? 15.969 20.672 9.602 1 96.38 203 ALA A N 1
ATOM 1593 C CA . ALA A 1 203 ? 17.312 20.5 10.125 1 96.38 203 ALA A CA 1
ATOM 1594 C C . ALA A 1 203 ? 17.344 20.656 11.648 1 96.38 203 ALA A C 1
ATOM 1596 O O . ALA A 1 203 ? 16.75 21.594 12.188 1 96.38 203 ALA A O 1
ATOM 1597 N N . ILE A 1 204 ? 18.031 19.781 12.32 1 96.44 204 ILE A N 1
ATOM 1598 C CA . ILE A 1 204 ? 18.078 19.797 13.781 1 96.44 204 ILE A CA 1
ATOM 1599 C C . ILE A 1 204 ? 19.219 20.672 14.266 1 96.44 204 ILE A C 1
ATOM 1601 O O . ILE A 1 204 ? 20.391 20.422 13.953 1 96.44 204 ILE A O 1
ATOM 1605 N N . PRO A 1 205 ? 18.875 21.641 15.055 1 95.56 205 PRO A N 1
ATOM 1606 C CA . PRO A 1 205 ? 19.938 22.516 15.57 1 95.56 205 PRO A CA 1
ATOM 1607 C C . PRO A 1 205 ? 20.844 21.797 16.578 1 95.56 205 PRO A C 1
ATOM 1609 O O . PRO A 1 205 ? 20.422 20.828 17.203 1 95.56 205 PRO A O 1
ATOM 1612 N N . ASP A 1 206 ? 21.969 22.344 16.75 1 94.94 206 ASP A N 1
ATOM 1613 C CA . ASP A 1 206 ? 22.984 21.734 17.609 1 94.94 206 ASP A CA 1
ATOM 1614 C C . ASP A 1 206 ? 22.516 21.703 19.062 1 94.94 206 ASP A C 1
ATOM 1616 O O . ASP A 1 206 ? 22.906 20.812 19.828 1 94.94 206 ASP A O 1
ATOM 1620 N N . ASP A 1 207 ? 21.781 22.672 19.453 1 95.38 207 ASP A N 1
ATOM 1621 C CA . ASP A 1 207 ? 21.375 22.781 20.844 1 95.38 207 ASP A CA 1
ATOM 1622 C C . ASP A 1 207 ? 20.031 22.109 21.094 1 95.38 207 ASP A C 1
ATOM 1624 O O . ASP A 1 207 ? 19.438 22.281 22.156 1 95.38 207 ASP A O 1
ATOM 1628 N N . ALA A 1 208 ? 19.516 21.391 20.109 1 94.31 208 ALA A N 1
ATOM 1629 C CA . ALA A 1 208 ? 18.219 20.734 20.219 1 94.31 208 ALA A CA 1
ATOM 1630 C C . ALA A 1 208 ? 18.281 19.578 21.219 1 94.31 208 ALA A C 1
ATOM 1632 O O . ALA A 1 208 ? 19.297 18.859 21.297 1 94.31 208 ALA A O 1
ATOM 1633 N N . CYS A 1 209 ? 17.281 19.438 22 1 96.19 209 CYS A N 1
ATOM 1634 C CA . CYS A 1 209 ? 17.141 18.25 22.828 1 96.19 209 CYS A CA 1
ATOM 1635 C C . CYS A 1 209 ? 16.516 17.094 22.062 1 96.19 209 CYS A C 1
ATOM 1637 O O . CYS A 1 209 ? 16.203 17.234 20.875 1 96.19 209 CYS A O 1
ATOM 1639 N N . ASN A 1 210 ? 16.266 15.992 22.734 1 95.62 210 ASN A N 1
ATOM 1640 C CA . ASN A 1 210 ? 15.711 14.812 22.094 1 95.62 210 ASN A CA 1
ATOM 1641 C C . ASN A 1 210 ? 14.273 15.047 21.625 1 95.62 210 ASN A C 1
ATOM 1643 O O . ASN A 1 210 ? 13.898 14.641 20.531 1 95.62 210 ASN A O 1
ATOM 1647 N N . THR A 1 211 ? 13.492 15.688 22.438 1 96.81 211 THR A N 1
ATOM 1648 C CA . THR A 1 211 ? 12.102 15.977 22.078 1 96.81 211 THR A CA 1
ATOM 1649 C C . THR A 1 211 ? 12.039 16.859 20.844 1 96.81 211 THR A C 1
ATOM 1651 O O . THR A 1 211 ? 11.172 16.672 19.984 1 96.81 211 THR A O 1
ATOM 1654 N N . TYR A 1 212 ? 12.93 17.797 20.812 1 97.56 212 TYR A N 1
ATOM 1655 C CA . TYR A 1 212 ? 13.055 18.656 19.641 1 97.56 212 TYR A CA 1
ATOM 1656 C C . TYR A 1 212 ? 13.297 17.828 18.391 1 97.56 212 TYR A C 1
ATOM 1658 O O . TYR A 1 212 ? 12.57 17.969 17.406 1 97.56 212 TYR A O 1
ATOM 1666 N N . ALA A 1 213 ? 14.203 16.984 18.484 1 97.25 213 ALA A N 1
ATOM 1667 C CA . ALA A 1 213 ? 14.57 16.156 17.344 1 97.25 213 ALA A CA 1
ATOM 1668 C C . ALA A 1 213 ? 13.398 15.258 16.938 1 97.25 213 ALA A C 1
ATOM 1670 O O . ALA A 1 213 ? 13.094 15.141 15.742 1 97.25 213 ALA A O 1
ATOM 1671 N N . VAL A 1 214 ? 12.758 14.648 17.859 1 96.81 214 VAL A N 1
ATOM 1672 C CA . VAL A 1 214 ? 11.625 13.773 17.594 1 96.81 214 VAL A CA 1
ATOM 1673 C C . VAL A 1 214 ? 10.492 14.57 16.953 1 96.81 214 VAL A C 1
ATOM 1675 O O . VAL A 1 214 ? 9.852 14.109 16.016 1 96.81 214 VAL A O 1
ATOM 1678 N N . THR A 1 215 ? 10.281 15.75 17.438 1 98.19 215 THR A N 1
ATOM 1679 C CA . THR A 1 215 ? 9.219 16.594 16.922 1 98.19 215 THR A CA 1
ATOM 1680 C C . THR A 1 215 ? 9.445 16.922 15.453 1 98.19 215 THR A C 1
ATOM 1682 O O . THR A 1 215 ? 8.531 16.797 14.633 1 98.19 215 THR A O 1
ATOM 1685 N N . TYR A 1 216 ? 10.625 17.281 15.094 1 98.12 216 TYR A N 1
ATOM 1686 C CA . TYR A 1 216 ? 10.938 17.625 13.711 1 98.12 216 TYR A CA 1
ATOM 1687 C C . TYR A 1 216 ? 10.805 16.406 12.812 1 98.12 216 TYR A C 1
ATOM 1689 O O . TYR A 1 216 ? 10.312 16.5 11.68 1 98.12 216 TYR A O 1
ATOM 1697 N N . ARG A 1 217 ? 11.203 15.32 13.297 1 96.19 217 ARG A N 1
ATOM 1698 C CA . ARG A 1 217 ? 11.047 14.086 12.531 1 96.19 217 ARG A CA 1
ATOM 1699 C C . ARG A 1 217 ? 9.57 13.773 12.297 1 96.19 217 ARG A C 1
ATOM 1701 O O . ARG A 1 217 ? 9.18 13.398 11.195 1 96.19 217 ARG A O 1
ATOM 1708 N N . LYS A 1 218 ? 8.766 13.953 13.281 1 97.12 218 LYS A N 1
ATOM 1709 C CA . LYS A 1 218 ? 7.34 13.672 13.18 1 97.12 218 LYS A CA 1
ATOM 1710 C C . LYS A 1 218 ? 6.641 14.672 12.273 1 97.12 218 LYS A C 1
ATOM 1712 O O . LYS A 1 218 ? 5.719 14.32 11.539 1 97.12 218 LYS A O 1
ATOM 1717 N N . LEU A 1 219 ? 7.102 15.883 12.352 1 98.31 219 LEU A N 1
ATOM 1718 C CA . LEU A 1 219 ? 6.535 16.891 11.461 1 98.31 219 LEU A CA 1
ATOM 1719 C C . LEU A 1 219 ? 6.844 16.578 10.008 1 98.31 219 LEU A C 1
ATOM 1721 O O . LEU A 1 219 ? 5.98 16.719 9.133 1 98.31 219 LEU A O 1
ATOM 1725 N N . LYS A 1 220 ? 8.055 16.156 9.758 1 96.56 220 LYS A N 1
ATOM 1726 C CA . LYS A 1 220 ? 8.438 15.758 8.406 1 96.56 220 LYS A CA 1
ATOM 1727 C C . LYS A 1 220 ? 7.625 14.547 7.945 1 96.56 220 LYS A C 1
ATOM 1729 O O . LYS A 1 220 ? 7.148 14.516 6.809 1 96.56 220 LYS A O 1
ATOM 1734 N N . GLU A 1 221 ? 7.488 13.602 8.766 1 95.5 221 GLU A N 1
ATOM 1735 C CA . GLU A 1 221 ? 6.684 12.422 8.477 1 95.5 221 GLU A CA 1
ATOM 1736 C C . GLU A 1 221 ? 5.238 12.797 8.172 1 95.5 221 GLU A C 1
ATOM 1738 O O . GLU A 1 221 ? 4.637 12.258 7.238 1 95.5 221 GLU A O 1
ATOM 1743 N N . PHE A 1 222 ? 4.727 13.688 8.984 1 97.44 222 PHE A N 1
ATOM 1744 C CA . PHE A 1 222 ? 3.361 14.164 8.797 1 97.44 222 PHE A CA 1
ATOM 1745 C C . PHE A 1 222 ? 3.205 14.836 7.438 1 97.44 222 PHE A C 1
ATOM 1747 O O . PHE A 1 222 ? 2.252 14.562 6.707 1 97.44 222 PHE A O 1
ATOM 1754 N N . GLU A 1 223 ? 4.141 15.656 7.125 1 96.81 223 GLU A N 1
ATOM 1755 C CA . GLU A 1 223 ? 4.113 16.344 5.84 1 96.81 223 GLU A CA 1
ATOM 1756 C C . GLU A 1 223 ? 4.133 15.359 4.68 1 96.81 223 GLU A C 1
ATOM 1758 O O . GLU A 1 223 ? 3.346 15.477 3.738 1 96.81 223 GLU A O 1
ATOM 1763 N N . ASP A 1 224 ? 5.02 14.43 4.75 1 94.56 224 ASP A N 1
ATOM 1764 C CA . ASP A 1 224 ? 5.156 13.438 3.689 1 94.56 224 ASP A CA 1
ATOM 1765 C C . ASP A 1 224 ? 3.855 12.664 3.488 1 94.56 224 ASP A C 1
ATOM 1767 O O . ASP A 1 224 ? 3.426 12.445 2.354 1 94.56 224 ASP A O 1
ATOM 1771 N N . ASP A 1 225 ? 3.242 12.273 4.523 1 96.19 225 ASP A N 1
ATOM 1772 C CA . ASP A 1 225 ? 1.995 11.523 4.43 1 96.19 225 ASP A CA 1
ATOM 1773 C C . ASP A 1 225 ? 0.863 12.406 3.902 1 96.19 225 ASP A C 1
ATOM 1775 O O . ASP A 1 225 ? 0.033 11.953 3.111 1 96.19 225 ASP A O 1
ATOM 1779 N N . LEU A 1 226 ? 0.857 13.633 4.391 1 96.88 226 LEU A N 1
ATOM 1780 C CA . LEU A 1 226 ? -0.188 14.555 3.959 1 96.88 226 LEU A CA 1
ATOM 1781 C C . LEU A 1 226 ? -0.107 14.797 2.457 1 96.88 226 LEU A C 1
ATOM 1783 O O . LEU A 1 226 ? -1.136 14.891 1.781 1 96.88 226 LEU A O 1
ATOM 1787 N N . HIS A 1 227 ? 1.076 14.906 1.95 1 96.12 227 HIS A N 1
ATOM 1788 C CA . HIS A 1 227 ? 1.248 15.094 0.515 1 96.12 227 HIS A CA 1
ATOM 1789 C C . HIS A 1 227 ? 0.643 13.938 -0.271 1 96.12 227 HIS A C 1
ATOM 1791 O O . HIS A 1 227 ? -0.06 14.148 -1.262 1 96.12 227 HIS A O 1
ATOM 1797 N N . LYS A 1 228 ? 0.898 12.758 0.164 1 96 228 LYS A N 1
ATOM 1798 C CA . LYS A 1 228 ? 0.335 11.578 -0.492 1 96 228 LYS A CA 1
ATOM 1799 C C . LYS A 1 228 ? -1.183 11.539 -0.337 1 96 228 LYS A C 1
ATOM 1801 O O . LYS A 1 228 ? -1.905 11.305 -1.308 1 96 228 LYS A O 1
ATOM 1806 N N . HIS A 1 229 ? -1.632 11.789 0.844 1 97.5 229 HIS A N 1
ATOM 1807 C CA . HIS A 1 229 ? -3.053 11.82 1.176 1 97.5 229 HIS A CA 1
ATOM 1808 C C . HIS A 1 229 ? -3.811 12.766 0.253 1 97.5 229 HIS A C 1
ATOM 1810 O O . HIS A 1 229 ? -4.738 12.352 -0.443 1 97.5 229 HIS A O 1
ATOM 1816 N N . VAL A 1 230 ? -3.352 13.953 0.209 1 97.31 230 VAL A N 1
ATOM 1817 C CA . VAL A 1 230 ? -4.023 14.992 -0.557 1 97.31 230 VAL A CA 1
ATOM 1818 C C . VAL A 1 230 ? -3.926 14.688 -2.049 1 97.31 230 VAL A C 1
ATOM 1820 O O . VAL A 1 230 ? -4.871 14.93 -2.803 1 97.31 230 VAL A O 1
ATOM 1823 N N . HIS A 1 231 ? -2.807 14.172 -2.48 1 97.06 231 HIS A N 1
ATOM 1824 C CA . HIS A 1 231 ? -2.668 13.773 -3.875 1 97.06 231 HIS A CA 1
ATOM 1825 C C . HIS A 1 231 ? -3.725 12.742 -4.262 1 97.06 231 HIS A C 1
ATOM 1827 O O . HIS A 1 231 ? -4.391 12.883 -5.293 1 97.06 231 HIS A O 1
ATOM 1833 N N . LEU A 1 232 ? -3.871 11.734 -3.48 1 97.69 232 LEU A N 1
ATOM 1834 C CA . LEU A 1 232 ? -4.84 10.68 -3.768 1 97.69 232 LEU A CA 1
ATOM 1835 C C . LEU A 1 232 ? -6.246 11.258 -3.889 1 97.69 232 LEU A C 1
ATOM 1837 O O . LEU A 1 232 ? -7.031 10.82 -4.734 1 97.69 232 LEU A O 1
ATOM 1841 N N . GLU A 1 233 ? -6.469 12.234 -3.127 1 97.62 233 GLU A N 1
ATOM 1842 C CA . GLU A 1 233 ? -7.789 12.852 -3.172 1 97.62 233 GLU A CA 1
ATOM 1843 C C . GLU A 1 233 ? -7.91 13.805 -4.359 1 97.62 233 GLU A C 1
ATOM 1845 O O . GLU A 1 233 ? -8.758 13.609 -5.23 1 97.62 233 GLU A O 1
ATOM 1850 N N . ASN A 1 234 ? -7.016 14.703 -4.453 1 96.12 234 ASN A N 1
ATOM 1851 C CA . ASN A 1 234 ? -7.113 15.781 -5.434 1 96.12 234 ASN A CA 1
ATOM 1852 C C . ASN A 1 234 ? -6.957 15.258 -6.859 1 96.12 234 ASN A C 1
ATOM 1854 O O . ASN A 1 234 ? -7.68 15.68 -7.762 1 96.12 234 ASN A O 1
ATOM 1858 N N . ASN A 1 235 ? -6.027 14.398 -7.035 1 95.5 235 ASN A N 1
ATOM 1859 C CA . ASN A 1 235 ? -5.57 14.125 -8.391 1 95.5 235 ASN A CA 1
ATOM 1860 C C . ASN A 1 235 ? -6.02 12.742 -8.867 1 95.5 235 ASN A C 1
ATOM 1862 O O . ASN A 1 235 ? -5.738 12.344 -10 1 95.5 235 ASN A O 1
ATOM 1866 N N . ILE A 1 236 ? -6.762 12.047 -7.992 1 96.12 236 ILE A N 1
ATOM 1867 C CA . ILE A 1 236 ? -7.297 10.758 -8.414 1 96.12 236 ILE A CA 1
ATOM 1868 C C . ILE A 1 236 ? -8.766 10.656 -8.016 1 96.12 236 ILE A C 1
ATOM 1870 O O . ILE A 1 236 ? -9.656 10.703 -8.867 1 96.12 236 ILE A O 1
ATOM 1874 N N . LEU A 1 237 ? -9.094 10.719 -6.77 1 97.31 237 LEU A N 1
ATOM 1875 C CA . LEU A 1 237 ? -10.445 10.461 -6.281 1 97.31 237 LEU A CA 1
ATOM 1876 C C . LEU A 1 237 ? -11.406 11.547 -6.758 1 97.31 237 LEU A C 1
ATOM 1878 O O . LEU A 1 237 ? -12.438 11.242 -7.355 1 97.31 237 LEU A O 1
ATOM 1882 N N . PHE A 1 238 ? -11.055 12.789 -6.48 1 95.62 238 PHE A N 1
ATOM 1883 C CA . PHE A 1 238 ? -11.93 13.898 -6.836 1 95.62 238 PHE A CA 1
ATOM 1884 C C . PHE A 1 238 ? -12.117 13.977 -8.344 1 95.62 238 PHE A C 1
ATOM 1886 O O . PHE A 1 238 ? -13.242 14.141 -8.828 1 95.62 238 PHE A O 1
ATOM 1893 N N . LEU A 1 239 ? -11.047 13.867 -9.078 1 93.19 239 LEU A N 1
ATOM 1894 C CA . LEU A 1 239 ? -11.102 13.969 -10.531 1 93.19 239 LEU A CA 1
ATOM 1895 C C . LEU A 1 239 ? -11.977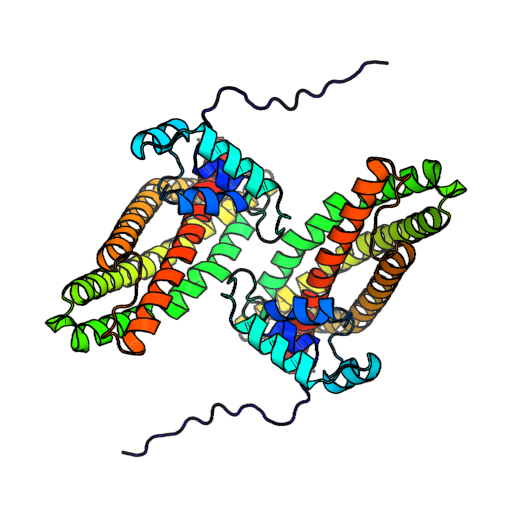 12.875 -11.117 1 93.19 239 LEU A C 1
ATOM 1897 O O . LEU A 1 239 ? -12.812 13.141 -11.984 1 93.19 239 LEU A O 1
ATOM 1901 N N . ASN A 1 240 ? -11.805 11.68 -10.68 1 93.69 240 ASN A N 1
ATOM 1902 C CA . ASN A 1 240 ? -12.578 10.562 -11.211 1 93.69 240 ASN A CA 1
ATOM 1903 C C . ASN A 1 240 ? -14.039 10.633 -10.781 1 93.69 240 ASN A C 1
ATOM 1905 O O . ASN A 1 240 ? -14.938 10.273 -11.539 1 93.69 240 ASN A O 1
ATOM 1909 N N . ALA A 1 241 ? -14.234 11.07 -9.57 1 93.62 241 ALA A N 1
ATOM 1910 C CA . ALA A 1 241 ? -15.609 11.25 -9.109 1 93.62 241 ALA A CA 1
ATOM 1911 C C . ALA A 1 241 ? -16.344 12.281 -9.969 1 93.62 241 ALA A C 1
ATOM 1913 O O . ALA A 1 241 ? -17.5 12.078 -10.336 1 93.62 241 ALA A O 1
ATOM 1914 N N . GLU A 1 242 ? -15.648 13.352 -10.234 1 91.5 242 GLU A N 1
ATOM 1915 C CA . GLU A 1 242 ? -16.234 14.398 -11.078 1 91.5 242 GLU A CA 1
ATOM 1916 C C . GLU A 1 242 ? -16.5 13.883 -12.492 1 91.5 242 GLU A C 1
ATOM 1918 O O . GLU A 1 242 ? -17.547 14.148 -13.062 1 91.5 242 GLU A O 1
ATOM 1923 N N . ARG A 1 243 ? -15.562 13.172 -13.023 1 88.81 243 ARG A N 1
ATOM 1924 C CA . ARG A 1 243 ? -15.68 12.625 -14.375 1 88.81 243 ARG A CA 1
ATOM 1925 C C . ARG A 1 243 ? -16.859 11.656 -14.469 1 88.81 243 ARG A C 1
ATOM 1927 O O . ARG A 1 243 ? -17.594 11.656 -15.453 1 88.81 243 ARG A O 1
ATOM 1934 N N . ASP A 1 244 ? -16.984 10.898 -13.469 1 87.44 244 ASP A N 1
ATOM 1935 C CA . ASP A 1 244 ? -18.031 9.883 -13.453 1 87.44 244 ASP A CA 1
ATOM 1936 C C . ASP A 1 244 ? -19.422 10.523 -13.383 1 87.44 244 ASP A C 1
ATOM 1938 O O . ASP A 1 244 ? -20.406 9.922 -13.797 1 87.44 244 ASP A O 1
ATOM 1942 N N . LEU A 1 245 ? -19.484 11.734 -12.852 1 85.94 245 LEU A N 1
ATOM 1943 C CA . LEU A 1 245 ? -20.75 12.43 -12.742 1 85.94 245 LEU A CA 1
ATOM 1944 C C . LEU A 1 245 ? -21.062 13.211 -14.016 1 85.94 245 LEU A C 1
ATOM 1946 O O . LEU A 1 245 ? -22.188 13.664 -14.211 1 85.94 245 LEU A O 1
ATOM 1950 N N . GLY A 1 246 ? -20 13.734 -14.781 1 74.69 246 GLY A N 1
ATOM 1951 C CA . GLY A 1 246 ? -20.141 14.617 -15.93 1 74.69 246 GLY A CA 1
ATOM 1952 C C . GLY A 1 246 ? -21.281 14.211 -16.844 1 74.69 246 GLY A C 1
ATOM 1953 O O . GLY A 1 246 ? -21.891 15.062 -17.5 1 74.69 246 GLY A O 1
ATOM 1954 N N . ASP A 1 247 ? -21.609 12.922 -16.812 1 66.69 247 ASP A N 1
ATOM 1955 C CA . ASP A 1 247 ? -22.641 12.516 -17.75 1 66.69 247 ASP A CA 1
ATOM 1956 C C . ASP A 1 247 ? -24.031 12.797 -17.188 1 66.69 247 ASP A C 1
ATOM 1958 O O . ASP A 1 247 ? -25.031 12.648 -17.891 1 66.69 247 ASP A O 1
ATOM 1962 N N . TYR A 1 248 ? -23.953 13.32 -15.922 1 68.12 248 TYR A N 1
ATOM 1963 C CA . TYR A 1 248 ? -25.281 13.445 -15.328 1 68.12 248 TYR A CA 1
ATOM 1964 C C . TYR A 1 248 ? -25.594 14.898 -15.008 1 68.12 248 TYR A C 1
ATOM 1966 O O . TYR A 1 248 ? -24.719 15.656 -14.586 1 68.12 248 TYR A O 1
ATOM 1974 N N . ASP A 1 249 ? -26.562 15.5 -15.703 1 62.59 249 ASP A N 1
ATOM 1975 C CA . ASP A 1 249 ? -27.078 16.844 -15.469 1 62.59 249 ASP A CA 1
ATOM 1976 C C . ASP A 1 249 ? -27.703 16.969 -14.078 1 62.59 249 ASP A C 1
ATOM 1978 O O . ASP A 1 249 ? -28.266 15.992 -13.57 1 62.59 249 ASP A O 1
ATOM 1982 N N . MET B 1 1 ? 2.387 9.969 44.562 1 25.75 1 MET B N 1
ATOM 1983 C CA . MET B 1 1 ? 2.939 10.117 43.219 1 25.75 1 MET B CA 1
ATOM 1984 C C . MET B 1 1 ? 3.074 8.758 42.562 1 25.75 1 MET B C 1
ATOM 1986 O O . MET B 1 1 ? 4.098 8.086 42.688 1 25.75 1 MET B O 1
ATOM 1990 N N . MET B 1 2 ? 2.053 7.918 42.469 1 24.61 2 MET B N 1
ATOM 1991 C CA . MET B 1 2 ? 1.998 6.473 42.25 1 24.61 2 MET B CA 1
ATOM 1992 C C . MET B 1 2 ? 2.268 6.133 40.781 1 24.61 2 MET B C 1
ATOM 1994 O O . MET B 1 2 ? 1.611 6.664 39.906 1 24.61 2 MET B O 1
ATOM 1998 N N . GLU B 1 3 ? 3.617 5.844 40.406 1 26.06 3 GLU B N 1
ATOM 1999 C CA . GLU B 1 3 ? 4.227 5.559 39.125 1 26.06 3 GLU B CA 1
ATOM 2000 C C . GLU B 1 3 ? 3.525 4.391 38.406 1 26.06 3 GLU B C 1
ATOM 2002 O O . GLU B 1 3 ? 3.531 3.268 38.938 1 26.06 3 GLU B O 1
ATOM 2007 N N . ASP B 1 4 ? 2.354 4.504 37.938 1 28.84 4 ASP B N 1
ATOM 2008 C CA . ASP B 1 4 ? 1.646 3.41 37.281 1 28.84 4 ASP B CA 1
ATOM 2009 C C . ASP B 1 4 ? 2.449 2.869 36.094 1 28.84 4 ASP B C 1
ATOM 2011 O O . ASP B 1 4 ? 2.635 3.564 35.094 1 28.84 4 ASP B O 1
ATOM 2015 N N . THR B 1 5 ? 3.523 2.045 36.281 1 27.09 5 THR B N 1
ATOM 2016 C CA . THR B 1 5 ? 4.363 1.278 35.375 1 27.09 5 THR B CA 1
ATOM 2017 C C . THR B 1 5 ? 3.508 0.388 34.469 1 27.09 5 THR B C 1
ATOM 2019 O O . THR B 1 5 ? 2.992 -0.64 34.938 1 27.09 5 THR B O 1
ATOM 2022 N N . LYS B 1 6 ? 2.607 0.858 33.688 1 29.03 6 LYS B N 1
ATOM 2023 C CA . LYS B 1 6 ? 1.918 -0.017 32.75 1 29.03 6 LYS B CA 1
ATOM 2024 C C . LYS B 1 6 ? 2.902 -0.939 32.031 1 29.03 6 LYS B C 1
ATOM 2026 O O . LYS B 1 6 ? 3.797 -0.472 31.328 1 29.03 6 LYS B O 1
ATOM 2031 N N . THR B 1 7 ? 3.293 -2.182 32.594 1 27.39 7 THR B N 1
ATOM 2032 C CA . THR B 1 7 ? 4.051 -3.312 32.062 1 27.39 7 THR B CA 1
ATOM 2033 C C . THR B 1 7 ? 3.531 -3.715 30.672 1 27.39 7 THR B C 1
ATOM 2035 O O . THR B 1 7 ? 2.365 -4.094 30.531 1 27.39 7 THR B O 1
ATOM 2038 N N . GLN B 1 8 ? 3.668 -2.902 29.625 1 28.67 8 GLN B N 1
ATOM 2039 C CA . GLN B 1 8 ? 3.543 -3.523 28.312 1 28.67 8 GLN B CA 1
ATOM 2040 C C . GLN B 1 8 ? 4.055 -4.961 28.328 1 28.67 8 GLN B C 1
ATOM 2042 O O . GLN B 1 8 ? 5.254 -5.195 28.484 1 28.67 8 GLN B O 1
ATOM 2047 N N . GLN B 1 9 ? 3.398 -5.812 29.047 1 26.73 9 GLN B N 1
ATOM 2048 C CA . GLN B 1 9 ? 3.678 -7.246 29.031 1 26.73 9 GLN B CA 1
ATOM 2049 C C . GLN B 1 9 ? 4.031 -7.715 27.625 1 26.73 9 GLN B C 1
ATOM 2051 O O . GLN B 1 9 ? 3.191 -7.676 26.719 1 26.73 9 GLN B O 1
ATOM 2056 N N . GLU B 1 10 ? 5.199 -7.395 26.953 1 34.5 10 GLU B N 1
ATOM 2057 C CA . GLU B 1 10 ? 5.828 -8.367 26.062 1 34.5 10 GLU B CA 1
ATOM 2058 C C . GLU B 1 10 ? 5.449 -9.789 26.438 1 34.5 10 GLU B C 1
ATOM 2060 O O . GLU B 1 10 ? 5.777 -10.258 27.531 1 34.5 10 GLU B O 1
ATOM 2065 N N . ASP B 1 11 ? 4.27 -10.219 26.297 1 35.19 11 ASP B N 1
ATOM 2066 C CA . ASP B 1 11 ? 4.148 -11.656 26.5 1 35.19 11 ASP B CA 1
ATOM 2067 C C . ASP B 1 11 ? 5.461 -12.367 26.172 1 35.19 11 ASP B C 1
ATOM 2069 O O . ASP B 1 11 ? 5.836 -12.484 25 1 35.19 11 ASP B O 1
ATOM 2073 N N . ALA B 1 12 ? 6.523 -12.391 26.844 1 38.91 12 ALA B N 1
ATOM 2074 C CA . ALA B 1 12 ? 7.895 -12.875 26.984 1 38.91 12 ALA B CA 1
ATOM 2075 C C . ALA B 1 12 ? 8.062 -14.234 26.297 1 38.91 12 ALA B C 1
ATOM 2077 O O . ALA B 1 12 ? 9.109 -14.523 25.734 1 38.91 12 ALA B O 1
ATOM 2078 N N . GLY B 1 13 ? 7.27 -15.328 26.672 1 43.06 13 GLY B N 1
ATOM 2079 C CA . GLY B 1 13 ? 7.492 -16.75 26.422 1 43.06 13 GLY B CA 1
ATOM 2080 C C . GLY B 1 13 ? 7.156 -17.172 25 1 43.06 13 GLY B C 1
ATOM 2081 O O . GLY B 1 13 ? 7.348 -18.328 24.625 1 43.06 13 GLY B O 1
ATOM 2082 N N . ALA B 1 14 ? 6.098 -16.609 24.344 1 52.19 14 ALA B N 1
ATOM 2083 C CA . ALA B 1 14 ? 5.664 -17.266 23.109 1 52.19 14 ALA B CA 1
ATOM 2084 C C . ALA B 1 14 ? 6.691 -17.062 21.984 1 52.19 14 ALA B C 1
ATOM 2086 O O . ALA B 1 14 ? 7.195 -15.961 21.797 1 52.19 14 ALA B O 1
ATOM 2087 N N . VAL B 1 15 ? 7.297 -18.141 21.547 1 72.75 15 VAL B N 1
ATOM 2088 C CA . VAL B 1 15 ? 8.266 -18.25 20.469 1 72.75 15 VAL B CA 1
ATOM 2089 C C . VAL B 1 15 ? 7.773 -17.469 19.25 1 72.75 15 VAL B C 1
ATOM 2091 O O . VAL B 1 15 ? 6.672 -17.719 18.75 1 72.75 15 VAL B O 1
ATOM 2094 N N . ARG B 1 16 ? 8.453 -16.312 18.969 1 88.56 16 ARG B N 1
ATOM 2095 C CA . ARG B 1 16 ? 8.078 -15.477 17.844 1 88.56 16 ARG B CA 1
ATOM 2096 C C . ARG B 1 16 ? 8.328 -16.203 16.516 1 88.56 16 ARG B C 1
ATOM 2098 O O . ARG B 1 16 ? 9.43 -16.703 16.281 1 88.56 16 ARG B O 1
ATOM 2105 N N . THR B 1 17 ? 7.266 -16.344 15.742 1 94.5 17 THR B N 1
ATOM 2106 C CA . THR B 1 17 ? 7.348 -17.016 14.453 1 94.5 17 THR B CA 1
ATOM 2107 C C . THR B 1 17 ? 7.859 -16.062 13.383 1 94.5 17 THR B C 1
ATOM 2109 O O . THR B 1 17 ? 7.855 -14.844 13.57 1 94.5 17 THR B O 1
ATOM 2112 N N . ILE B 1 18 ? 8.312 -16.641 12.281 1 95.44 18 ILE B N 1
ATOM 2113 C CA . ILE B 1 18 ? 8.789 -15.859 11.141 1 95.44 18 ILE B CA 1
ATOM 2114 C C . ILE B 1 18 ? 7.664 -14.953 10.633 1 95.44 18 ILE B C 1
ATOM 2116 O O . ILE B 1 18 ? 7.875 -13.758 10.422 1 95.44 18 ILE B O 1
ATOM 2120 N N . GLY B 1 19 ? 6.516 -15.562 10.461 1 95.25 19 GLY B N 1
ATOM 2121 C CA . GLY B 1 19 ? 5.363 -14.797 10.016 1 95.25 19 GLY B CA 1
ATOM 2122 C C . GLY B 1 19 ? 4.984 -13.68 10.977 1 95.25 19 GLY B C 1
ATOM 2123 O O . GLY B 1 19 ? 4.504 -12.633 10.547 1 95.25 19 GLY B O 1
ATOM 2124 N N . GLY B 1 20 ? 5.176 -13.906 12.234 1 95 20 GLY B N 1
ATOM 2125 C CA . GLY B 1 20 ? 4.891 -12.898 13.242 1 95 20 GLY B CA 1
ATOM 2126 C C . GLY B 1 20 ? 5.77 -11.664 13.117 1 95 20 GLY B C 1
ATOM 2127 O O . GLY B 1 20 ? 5.293 -10.539 13.25 1 95 20 GLY B O 1
ATOM 2128 N N . PHE B 1 21 ? 7.07 -11.891 12.867 1 94.88 21 PHE B N 1
ATOM 2129 C CA . PHE B 1 21 ? 7.984 -10.781 12.648 1 94.88 21 PHE B CA 1
ATOM 2130 C C . PHE B 1 21 ? 7.52 -9.922 11.469 1 94.88 21 PHE B C 1
ATOM 2132 O O . PHE B 1 21 ? 7.473 -8.695 11.57 1 94.88 21 PHE B O 1
ATOM 2139 N N . VAL B 1 22 ? 7.16 -10.633 10.414 1 95.62 22 VAL B N 1
ATOM 2140 C CA . VAL B 1 22 ? 6.816 -9.93 9.18 1 95.62 22 VAL B CA 1
ATOM 2141 C C . VAL B 1 22 ? 5.457 -9.25 9.336 1 95.62 22 VAL B C 1
ATOM 2143 O O . VAL B 1 22 ? 5.246 -8.148 8.82 1 95.62 22 VAL B O 1
ATOM 2146 N N . ALA B 1 23 ? 4.547 -9.852 10.031 1 94.56 23 ALA B N 1
ATOM 2147 C CA . ALA B 1 23 ? 3.236 -9.258 10.281 1 94.56 23 ALA B CA 1
ATOM 2148 C C . ALA B 1 23 ? 3.365 -7.98 11.109 1 94.56 23 ALA B C 1
ATOM 2150 O O . ALA B 1 23 ? 2.652 -7 10.859 1 94.56 23 ALA B O 1
ATOM 2151 N N . GLU B 1 24 ? 4.246 -7.992 12 1 92.06 24 GLU B N 1
ATOM 2152 C CA . GLU B 1 24 ? 4.469 -6.82 12.844 1 92.06 24 GLU B CA 1
ATOM 2153 C C . GLU B 1 24 ? 5.098 -5.68 12.047 1 92.06 24 GLU B C 1
ATOM 2155 O O . GLU B 1 24 ? 4.738 -4.516 12.234 1 92.06 24 GLU B O 1
ATOM 2160 N N . ASP B 1 25 ? 6.012 -6.07 11.25 1 93.62 25 ASP B N 1
ATOM 2161 C CA . ASP B 1 25 ? 6.738 -5.098 10.438 1 93.62 25 ASP B CA 1
ATOM 2162 C C . ASP B 1 25 ? 7.164 -5.703 9.102 1 93.62 25 ASP B C 1
ATOM 2164 O O . ASP B 1 25 ? 8.125 -6.473 9.039 1 93.62 25 ASP B O 1
ATOM 2168 N N . TYR B 1 26 ? 6.508 -5.285 8.039 1 93.31 26 TYR B N 1
ATOM 2169 C CA . TYR B 1 26 ? 6.715 -5.926 6.746 1 93.31 26 TYR B CA 1
ATOM 2170 C C . TYR B 1 26 ? 8.117 -5.652 6.215 1 93.31 26 TYR B C 1
ATOM 2172 O O . TYR B 1 26 ? 8.594 -6.348 5.312 1 93.31 26 TYR B O 1
ATOM 2180 N N . ARG B 1 27 ? 8.859 -4.645 6.672 1 92.12 27 ARG B N 1
ATOM 2181 C CA . ARG B 1 27 ? 10.227 -4.371 6.258 1 92.12 27 ARG B CA 1
ATOM 2182 C C . ARG B 1 27 ? 11.141 -5.559 6.562 1 92.12 27 ARG B C 1
ATOM 2184 O O . ARG B 1 27 ? 12.188 -5.715 5.934 1 92.12 27 ARG B O 1
ATOM 2191 N N . THR B 1 28 ? 10.688 -6.348 7.449 1 95.19 28 THR B N 1
ATOM 2192 C CA . THR B 1 28 ? 11.531 -7.469 7.844 1 95.19 28 THR B CA 1
ATOM 2193 C C . THR B 1 28 ? 11.43 -8.609 6.832 1 95.19 28 THR B C 1
ATOM 2195 O O . THR B 1 28 ? 12.25 -9.523 6.836 1 95.19 28 THR B O 1
ATOM 2198 N N . ALA B 1 29 ? 10.438 -8.594 5.961 1 95 29 ALA B N 1
ATOM 2199 C CA . ALA B 1 29 ? 10.266 -9.625 4.938 1 95 29 ALA B CA 1
ATOM 2200 C C . ALA B 1 29 ? 11.531 -9.766 4.094 1 95 29 ALA B C 1
ATOM 2202 O O . ALA B 1 29 ? 11.953 -10.883 3.783 1 95 29 ALA B O 1
ATOM 2203 N N . GLU B 1 30 ? 12.133 -8.672 3.814 1 93.94 30 GLU B N 1
ATOM 2204 C CA . GLU B 1 30 ? 13.32 -8.672 2.959 1 93.94 30 GLU B CA 1
ATOM 2205 C C . GLU B 1 30 ? 14.484 -9.406 3.627 1 93.94 30 GLU B C 1
ATOM 2207 O O . GLU B 1 30 ? 15.281 -10.055 2.953 1 93.94 30 GLU B O 1
ATOM 2212 N N . VAL B 1 31 ? 14.555 -9.273 4.91 1 96.31 31 VAL B N 1
ATOM 2213 C CA . VAL B 1 31 ? 15.609 -9.961 5.652 1 96.31 31 VAL B CA 1
ATOM 2214 C C . VAL B 1 31 ? 15.469 -11.469 5.469 1 96.31 31 VAL B C 1
ATOM 2216 O O . VAL B 1 31 ? 16.438 -12.156 5.129 1 96.31 31 VAL B O 1
ATOM 2219 N N . PHE B 1 32 ? 14.297 -11.945 5.637 1 96.25 32 PHE B N 1
ATOM 2220 C CA . PHE B 1 32 ? 14.055 -13.375 5.512 1 96.25 32 PHE B CA 1
ATOM 2221 C C 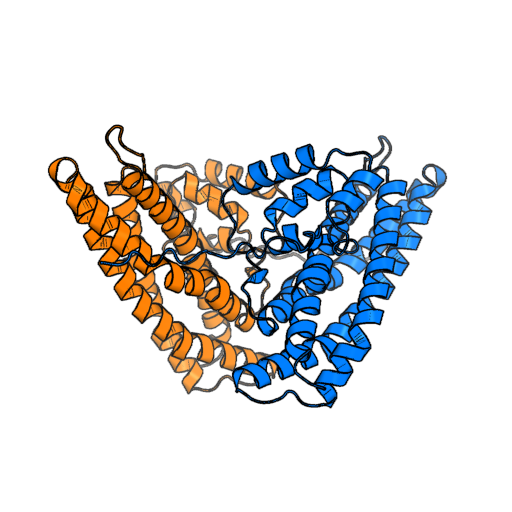. PHE B 1 32 ? 14.25 -13.836 4.07 1 96.25 32 PHE B C 1
ATOM 2223 O O . PHE B 1 32 ? 14.82 -14.891 3.822 1 96.25 32 PHE B O 1
ATOM 2230 N N . GLU B 1 33 ? 13.836 -13.062 3.182 1 92.75 33 GLU B N 1
ATOM 2231 C CA . GLU B 1 33 ? 14.008 -13.383 1.767 1 92.75 33 GLU B CA 1
ATOM 2232 C C . GLU B 1 33 ? 15.477 -13.516 1.403 1 92.75 33 GLU B C 1
ATOM 2234 O O . GLU B 1 33 ? 15.867 -14.445 0.694 1 92.75 33 GLU B O 1
ATOM 2239 N N . ARG B 1 34 ? 16.25 -12.625 1.872 1 93.44 34 ARG B N 1
ATOM 2240 C CA . ARG B 1 34 ? 17.688 -12.625 1.564 1 93.44 34 ARG B CA 1
ATOM 2241 C C . ARG B 1 34 ? 18.344 -13.906 2.049 1 93.44 34 ARG B C 1
ATOM 2243 O O . ARG B 1 34 ? 19.312 -14.375 1.445 1 93.44 34 ARG B O 1
ATOM 2250 N N . HIS B 1 35 ? 17.812 -14.461 3.047 1 94.69 35 HIS B N 1
ATOM 2251 C CA . HIS B 1 35 ? 18.406 -15.656 3.625 1 94.69 35 HIS B CA 1
ATOM 2252 C C . HIS B 1 35 ? 17.672 -16.906 3.18 1 94.69 35 HIS B C 1
ATOM 2254 O O . HIS B 1 35 ? 17.922 -18 3.691 1 94.69 35 HIS B O 1
ATOM 2260 N N . GLY B 1 36 ? 16.719 -16.734 2.281 1 91.62 36 GLY B N 1
ATOM 2261 C CA . GLY B 1 36 ? 15.977 -17.875 1.75 1 91.62 36 GLY B CA 1
ATOM 2262 C C . GLY B 1 36 ? 15.016 -18.469 2.754 1 91.62 36 GLY B C 1
ATOM 2263 O O . GLY B 1 36 ? 14.734 -19.672 2.711 1 91.62 36 GLY B O 1
ATOM 2264 N N . ILE B 1 37 ? 14.617 -17.703 3.684 1 93.56 37 ILE B N 1
ATOM 2265 C CA . ILE B 1 37 ? 13.656 -18.172 4.684 1 93.56 37 ILE B CA 1
ATOM 2266 C C . ILE B 1 37 ? 12.234 -17.844 4.227 1 93.56 37 ILE B C 1
ATOM 2268 O O . ILE B 1 37 ? 11.945 -16.703 3.844 1 93.56 37 ILE B O 1
ATOM 2272 N N . ASP B 1 38 ? 11.43 -18.859 4.285 1 92.25 38 ASP B N 1
ATOM 2273 C CA . ASP B 1 38 ? 10.055 -18.766 3.803 1 92.25 38 ASP B CA 1
ATOM 2274 C C . ASP B 1 38 ? 9.148 -18.109 4.844 1 92.25 38 ASP B C 1
ATOM 2276 O O . ASP B 1 38 ? 8.672 -18.781 5.766 1 92.25 38 ASP B O 1
ATOM 2280 N N . PHE B 1 39 ? 8.805 -16.891 4.59 1 93.81 39 PHE B N 1
ATOM 2281 C CA . PHE B 1 39 ? 8.023 -16.188 5.605 1 93.81 39 PHE B CA 1
ATOM 2282 C C . PHE B 1 39 ? 6.535 -16.266 5.289 1 93.81 39 PHE B C 1
ATOM 2284 O O . PHE B 1 39 ? 5.695 -15.953 6.137 1 93.81 39 PHE B O 1
ATOM 2291 N N . CYS B 1 40 ? 6.16 -16.578 4.105 1 92.38 40 CYS B N 1
ATOM 2292 C CA . CYS B 1 40 ? 4.758 -16.547 3.705 1 92.38 40 CYS B CA 1
ATOM 2293 C C . CYS B 1 40 ? 4.07 -17.859 4.031 1 92.38 40 CYS B C 1
ATOM 2295 O O . CYS B 1 40 ? 3.377 -17.969 5.043 1 92.38 40 CYS B O 1
ATOM 2297 N N . CYS B 1 41 ? 4.484 -18.891 3.395 1 89.56 41 CYS B N 1
ATOM 2298 C CA . CYS B 1 41 ? 3.875 -20.188 3.633 1 89.56 41 CYS B CA 1
ATOM 2299 C C . CYS B 1 41 ? 4.473 -20.844 4.867 1 89.56 41 CYS B C 1
ATOM 2301 O O . CYS B 1 41 ? 3.773 -21.547 5.602 1 89.56 41 CYS B O 1
ATOM 2303 N N . GLY B 1 42 ? 5.68 -20.625 5.043 1 88.5 42 GLY B N 1
ATOM 2304 C CA . GLY B 1 42 ? 6.352 -21.156 6.219 1 88.5 42 GLY B CA 1
ATOM 2305 C C . GLY B 1 42 ? 6.371 -20.188 7.387 1 88.5 42 GLY B C 1
ATOM 2306 O O . GLY B 1 42 ? 7.258 -20.25 8.242 1 88.5 42 GLY B O 1
ATOM 2307 N N . GLY B 1 43 ? 5.512 -19.375 7.43 1 91.38 43 GLY B N 1
ATOM 2308 C CA . GLY B 1 43 ? 5.535 -18.297 8.398 1 91.38 43 GLY B CA 1
ATOM 2309 C C . GLY B 1 43 ? 5.281 -18.75 9.82 1 91.38 43 GLY B C 1
ATOM 2310 O O . GLY B 1 43 ? 5.641 -18.062 10.773 1 91.38 43 GLY B O 1
ATOM 2311 N N . ASN B 1 44 ? 4.688 -19.875 10.047 1 91.12 44 ASN B N 1
ATOM 2312 C CA . ASN B 1 44 ? 4.305 -20.359 11.367 1 91.12 44 ASN B CA 1
ATOM 2313 C C . ASN B 1 44 ? 5.484 -21 12.094 1 91.12 44 ASN B C 1
ATOM 2315 O O . ASN B 1 44 ? 5.355 -21.422 13.242 1 91.12 44 ASN B O 1
ATOM 2319 N N . VAL B 1 45 ? 6.609 -21 11.562 1 92.81 45 VAL B N 1
ATOM 2320 C CA . VAL B 1 45 ? 7.801 -21.625 12.125 1 92.81 45 VAL B CA 1
ATOM 2321 C C . VAL B 1 45 ? 8.539 -20.641 13.008 1 92.81 45 VAL B C 1
ATOM 2323 O O . VAL B 1 45 ? 8.734 -19.484 12.625 1 92.81 45 VAL B O 1
ATOM 2326 N N . PRO B 1 46 ? 8.914 -21.078 14.211 1 95.38 46 PRO B N 1
ATOM 2327 C CA . PRO B 1 46 ? 9.727 -20.203 15.055 1 95.38 46 PRO B CA 1
ATOM 2328 C C . PRO B 1 46 ? 11.047 -19.812 14.398 1 95.38 46 PRO B C 1
ATOM 2330 O O . PRO B 1 46 ? 11.641 -20.609 13.672 1 95.38 46 PRO B O 1
ATOM 2333 N N . LEU B 1 47 ? 11.508 -18.656 14.727 1 95.69 47 LEU B N 1
ATOM 2334 C CA . LEU B 1 47 ? 12.734 -18.125 14.141 1 95.69 47 LEU B CA 1
ATOM 2335 C C . LEU B 1 47 ? 13.898 -19.078 14.344 1 95.69 47 LEU B C 1
ATOM 2337 O O . LEU B 1 47 ? 14.625 -19.406 13.398 1 95.69 47 LEU B O 1
ATOM 2341 N N . ASP B 1 48 ? 14.016 -19.547 15.547 1 95 48 ASP B N 1
ATOM 2342 C CA . ASP B 1 48 ? 15.133 -20.422 15.867 1 95 48 ASP B CA 1
ATOM 2343 C C . ASP B 1 48 ? 15.102 -21.688 15.008 1 95 48 ASP B C 1
ATOM 2345 O O . ASP B 1 48 ? 16.141 -22.141 14.523 1 95 48 ASP B O 1
ATOM 2349 N N . THR B 1 49 ? 13.984 -22.219 14.844 1 95.75 49 THR B N 1
ATOM 2350 C CA . THR B 1 49 ? 13.82 -23.438 14.047 1 95.75 49 THR B CA 1
ATOM 2351 C C . THR B 1 49 ? 14.188 -23.172 12.586 1 95.75 49 THR B C 1
ATOM 2353 O O . THR B 1 49 ? 14.93 -23.938 11.977 1 95.75 49 THR B O 1
ATOM 2356 N N . ALA B 1 50 ? 13.656 -22.094 11.984 1 94.44 50 ALA B N 1
ATOM 2357 C CA . ALA B 1 50 ? 13.945 -21.734 10.602 1 94.44 50 ALA B CA 1
ATOM 2358 C C . ALA B 1 50 ? 15.438 -21.531 10.391 1 94.44 50 ALA B C 1
ATOM 2360 O O . ALA B 1 50 ? 16 -21.969 9.383 1 94.44 50 ALA B O 1
ATOM 2361 N N . CYS B 1 51 ? 16.078 -20.891 11.32 1 95.19 51 CYS B N 1
ATOM 2362 C CA . CYS B 1 51 ? 17.516 -20.609 11.234 1 95.19 51 CYS B CA 1
ATOM 2363 C C . CYS B 1 51 ? 18.328 -21.906 11.289 1 95.19 51 CYS B C 1
ATOM 2365 O O . CYS B 1 51 ? 19.281 -22.078 10.531 1 95.19 51 CYS B O 1
ATOM 2367 N N . ARG B 1 52 ? 17.969 -22.703 12.18 1 94.81 52 ARG B N 1
ATOM 2368 C CA . ARG B 1 52 ? 18.656 -23.984 12.305 1 94.81 52 ARG B CA 1
ATOM 2369 C C . ARG B 1 52 ? 18.594 -24.781 11 1 94.81 52 ARG B C 1
ATOM 2371 O O . ARG B 1 52 ? 19.594 -25.344 10.562 1 94.81 52 ARG B O 1
ATOM 2378 N N . GLN B 1 53 ? 17.5 -24.781 10.414 1 93.38 53 GLN B N 1
ATOM 2379 C CA . GLN B 1 53 ? 17.297 -25.516 9.164 1 93.38 53 GLN B CA 1
ATOM 2380 C C . GLN B 1 53 ? 18.172 -24.953 8.047 1 93.38 53 GLN B C 1
ATOM 2382 O O . GLN B 1 53 ? 18.578 -25.688 7.148 1 93.38 53 GLN B O 1
ATOM 2387 N N . LYS B 1 54 ? 18.5 -23.688 8.133 1 93.88 54 LYS B N 1
ATOM 2388 C CA . LYS B 1 54 ? 19.281 -23.031 7.086 1 93.88 54 LYS B CA 1
ATOM 2389 C C . LYS B 1 54 ? 20.734 -22.859 7.5 1 93.88 54 LYS B C 1
ATOM 2391 O O . LYS B 1 54 ? 21.547 -22.344 6.734 1 93.88 54 LYS B O 1
ATOM 2396 N N . GLY B 1 55 ? 21.031 -23.266 8.719 1 95.19 55 GLY B N 1
ATOM 2397 C CA . GLY B 1 55 ? 22.391 -23.109 9.227 1 95.19 55 GLY B CA 1
ATOM 2398 C C . GLY B 1 55 ? 22.781 -21.672 9.469 1 95.19 55 GLY B C 1
ATOM 2399 O O . GLY B 1 55 ? 23.906 -21.266 9.203 1 95.19 55 GLY B O 1
ATOM 2400 N N . ILE B 1 56 ? 21.844 -20.875 9.836 1 96.56 56 ILE B N 1
ATOM 2401 C CA . ILE B 1 56 ? 22.062 -19.453 10.078 1 96.56 56 ILE B CA 1
ATOM 2402 C C . ILE B 1 56 ? 21.969 -19.172 11.578 1 96.56 56 ILE B C 1
ATOM 2404 O O . ILE B 1 56 ? 21.109 -19.719 12.266 1 96.56 56 ILE B O 1
ATOM 2408 N N . ASP B 1 57 ? 22.766 -18.406 12.125 1 96.19 57 ASP B N 1
ATOM 2409 C CA . ASP B 1 57 ? 22.688 -17.922 13.5 1 96.19 57 ASP B CA 1
ATOM 2410 C C . ASP B 1 57 ? 21.516 -16.953 13.672 1 96.19 57 ASP B C 1
ATOM 2412 O O . ASP B 1 57 ? 21.453 -15.914 13.023 1 96.19 57 ASP B O 1
ATOM 2416 N N . PRO B 1 58 ? 20.656 -17.312 14.555 1 95.88 58 PRO B N 1
ATOM 2417 C CA . PRO B 1 58 ? 19.5 -16.422 14.758 1 95.88 58 PRO B CA 1
ATOM 2418 C C . PRO B 1 58 ? 19.906 -15 15.109 1 95.88 58 PRO B C 1
ATOM 2420 O O . PRO B 1 58 ? 19.203 -14.047 14.766 1 95.88 58 PRO B O 1
ATOM 2423 N N . ALA B 1 59 ? 20.984 -14.82 15.719 1 96.19 59 ALA B N 1
ATOM 2424 C CA . ALA B 1 59 ? 21.453 -13.492 16.109 1 96.19 59 ALA B CA 1
ATOM 2425 C C . ALA B 1 59 ? 21.703 -12.617 14.891 1 96.19 59 ALA B C 1
ATOM 2427 O O . ALA B 1 59 ? 21.484 -11.406 14.93 1 96.19 59 ALA B O 1
ATOM 2428 N N . VAL B 1 60 ? 22.188 -13.234 13.875 1 97 60 VAL B N 1
ATOM 2429 C CA . VAL B 1 60 ? 22.438 -12.516 12.633 1 97 60 VAL B CA 1
ATOM 2430 C C . VAL B 1 60 ? 21.125 -11.984 12.07 1 97 60 VAL B C 1
ATOM 2432 O O . VAL B 1 60 ? 21.031 -10.812 11.68 1 97 60 VAL B O 1
ATOM 2435 N N . ILE B 1 61 ? 20.141 -12.828 12.07 1 96.94 61 ILE B N 1
ATOM 2436 C CA . ILE B 1 61 ? 18.828 -12.453 11.539 1 96.94 61 ILE B CA 1
ATOM 2437 C C . ILE B 1 61 ? 18.234 -11.336 12.391 1 96.94 61 ILE B C 1
ATOM 2439 O O . ILE B 1 61 ? 17.703 -10.352 11.859 1 96.94 61 ILE B O 1
ATOM 2443 N N . LEU B 1 62 ? 18.344 -11.461 13.672 1 96.62 62 LEU B N 1
ATOM 2444 C CA . LEU B 1 62 ? 17.766 -10.469 14.578 1 96.62 62 LEU B CA 1
ATOM 2445 C C . LEU B 1 62 ? 18.453 -9.117 14.398 1 96.62 62 LEU B C 1
ATOM 2447 O O . LEU B 1 62 ? 17.797 -8.078 14.445 1 96.62 62 LEU B O 1
ATOM 2451 N N . ASP B 1 63 ? 19.734 -9.086 14.156 1 96.62 63 ASP B N 1
ATOM 2452 C CA . ASP B 1 63 ? 20.453 -7.852 13.898 1 96.62 63 ASP B CA 1
ATOM 2453 C C . ASP B 1 63 ? 19.984 -7.195 12.602 1 96.62 63 ASP B C 1
ATOM 2455 O O . ASP B 1 63 ? 19.797 -5.977 12.547 1 96.62 63 ASP B O 1
ATOM 2459 N N . GLU B 1 64 ? 19.766 -8.047 11.656 1 96.75 64 GLU B N 1
ATOM 2460 C CA . GLU B 1 64 ? 19.312 -7.531 10.367 1 96.75 64 GLU B CA 1
ATOM 2461 C C . GLU B 1 64 ? 17.875 -7 10.461 1 96.75 64 GLU B C 1
ATOM 2463 O O . GLU B 1 64 ? 17.531 -6.031 9.789 1 96.75 64 GLU B O 1
ATOM 2468 N N . ILE B 1 65 ? 17.125 -7.652 11.242 1 96.06 65 ILE B N 1
ATOM 2469 C CA . ILE B 1 65 ? 15.766 -7.184 11.492 1 96.06 65 ILE B CA 1
ATOM 2470 C C . ILE B 1 65 ? 15.805 -5.805 12.141 1 96.06 65 ILE B C 1
ATOM 2472 O O . ILE B 1 65 ? 15.086 -4.895 11.719 1 96.06 65 ILE B O 1
ATOM 2476 N N . GLU B 1 66 ? 16.625 -5.586 13.078 1 94.88 66 GLU B N 1
ATOM 2477 C CA . GLU B 1 66 ? 16.734 -4.293 13.742 1 94.88 66 GLU B CA 1
ATOM 2478 C C . GLU B 1 66 ? 17.219 -3.219 12.773 1 94.88 66 GLU B C 1
ATOM 2480 O O . GLU B 1 66 ? 16.766 -2.078 12.82 1 94.88 66 GLU B O 1
ATOM 2485 N N . ALA B 1 67 ? 18.125 -3.602 11.93 1 94.69 67 ALA B N 1
ATOM 2486 C CA . ALA B 1 67 ? 18.625 -2.668 10.922 1 94.69 67 ALA B CA 1
ATOM 2487 C C . ALA B 1 67 ? 17.516 -2.262 9.961 1 94.69 67 ALA B C 1
ATOM 2489 O O . ALA B 1 67 ? 17.391 -1.088 9.602 1 94.69 67 ALA B O 1
ATOM 2490 N N . ALA B 1 68 ? 16.719 -3.248 9.578 1 93.19 68 ALA B N 1
ATOM 2491 C CA . ALA B 1 68 ? 15.609 -2.971 8.672 1 93.19 68 ALA B CA 1
ATOM 2492 C C . ALA B 1 68 ? 14.609 -2.014 9.312 1 93.19 68 ALA B C 1
ATOM 2494 O O . ALA B 1 68 ? 14.031 -1.158 8.641 1 93.19 68 ALA B O 1
ATOM 2495 N N . LYS B 1 69 ? 14.438 -2.135 10.547 1 90.94 69 LYS B N 1
ATOM 2496 C CA . LYS B 1 69 ? 13.445 -1.35 11.281 1 90.94 69 LYS B CA 1
ATOM 2497 C C . LYS B 1 69 ? 13.898 0.097 11.445 1 90.94 69 LYS B C 1
ATOM 2499 O O . LYS B 1 69 ? 13.109 0.964 11.828 1 90.94 69 LYS B O 1
ATOM 2504 N N . ARG B 1 70 ? 15.148 0.403 11.094 1 86 70 ARG B N 1
ATOM 2505 C CA . ARG B 1 70 ? 15.664 1.766 11.18 1 86 70 ARG B CA 1
ATOM 2506 C C . ARG B 1 70 ? 15.219 2.594 9.984 1 86 70 ARG B C 1
ATOM 2508 O O . ARG B 1 70 ? 15.234 3.826 10.031 1 86 70 ARG B O 1
ATOM 2515 N N . GLU B 1 71 ? 14.797 1.828 8.938 1 82.94 71 GLU B N 1
ATOM 2516 C CA . GLU B 1 71 ? 14.266 2.533 7.773 1 82.94 71 GLU B CA 1
ATOM 2517 C C . GLU B 1 71 ? 12.859 3.059 8.039 1 82.94 71 GLU B C 1
ATOM 2519 O O . GLU B 1 71 ? 12.109 2.479 8.836 1 82.94 71 GLU B O 1
ATOM 2524 N N . PRO B 1 72 ? 12.539 4.191 7.418 1 78.19 72 PRO B N 1
ATOM 2525 C CA . PRO B 1 72 ? 11.18 4.699 7.621 1 78.19 72 PRO B CA 1
ATOM 2526 C C . PRO B 1 72 ? 10.109 3.689 7.219 1 78.19 72 PRO B C 1
ATOM 2528 O O . PRO B 1 72 ? 10.273 2.975 6.227 1 78.19 72 PRO B O 1
ATOM 2531 N N . MET B 1 73 ? 9.156 3.625 8.039 1 77.81 73 MET B N 1
ATOM 2532 C CA . MET B 1 73 ? 8.047 2.721 7.77 1 77.81 73 MET B CA 1
ATOM 2533 C C . MET B 1 73 ? 7.098 3.318 6.73 1 77.81 73 MET B C 1
ATOM 2535 O O . MET B 1 73 ? 6.781 4.508 6.789 1 77.81 73 MET B O 1
ATOM 2539 N N . GLU B 1 74 ? 6.812 2.406 5.785 1 81.06 74 GLU B N 1
ATOM 2540 C CA . GLU B 1 74 ? 5.781 2.822 4.84 1 81.06 74 GLU B CA 1
ATOM 2541 C C . GLU B 1 74 ? 4.383 2.566 5.402 1 81.06 74 GLU B C 1
ATOM 2543 O O . GLU B 1 74 ? 3.992 1.414 5.602 1 81.06 74 GLU B O 1
ATOM 2548 N N . ARG B 1 75 ? 3.678 3.533 5.637 1 80.75 75 ARG B N 1
ATOM 2549 C CA . ARG B 1 75 ? 2.373 3.436 6.285 1 80.75 75 ARG B CA 1
ATOM 2550 C C . ARG B 1 75 ? 1.406 2.607 5.441 1 80.75 75 ARG B C 1
ATOM 2552 O O . ARG B 1 75 ? 0.484 1.987 5.977 1 80.75 75 ARG B O 1
ATOM 2559 N N . SER B 1 76 ? 1.696 2.617 4.195 1 84.56 76 SER B N 1
ATOM 2560 C CA . SER B 1 76 ? 0.88 1.838 3.271 1 84.56 76 SER B CA 1
ATOM 2561 C C . SER B 1 76 ? 1.091 0.341 3.477 1 84.56 76 SER B C 1
ATOM 2563 O O . SER B 1 76 ? 0.388 -0.477 2.879 1 84.56 76 SER B O 1
ATOM 2565 N N . GLN B 1 77 ? 1.966 0.041 4.406 1 87.5 77 GLN B N 1
ATOM 2566 C CA . GLN B 1 77 ? 2.254 -1.379 4.582 1 87.5 77 GLN B CA 1
ATOM 2567 C C . GLN B 1 77 ? 2.029 -1.812 6.027 1 87.5 77 GLN B C 1
ATOM 2569 O O . GLN B 1 77 ? 2.602 -2.807 6.48 1 87.5 77 GLN B O 1
ATOM 2574 N N . ASN B 1 78 ? 1.289 -0.989 6.754 1 89.56 78 ASN B N 1
ATOM 2575 C CA . ASN B 1 78 ? 0.923 -1.37 8.117 1 89.56 78 ASN B CA 1
ATOM 2576 C C . ASN B 1 78 ? -0.328 -2.242 8.133 1 89.56 78 ASN B C 1
ATOM 2578 O O . ASN B 1 78 ? -1.336 -1.875 8.742 1 89.56 78 ASN B O 1
ATOM 2582 N N . PHE B 1 79 ? -0.236 -3.404 7.633 1 93.69 79 PHE B N 1
ATOM 2583 C CA . PHE B 1 79 ? -1.367 -4.281 7.352 1 93.69 79 PHE B CA 1
ATOM 2584 C C . PHE B 1 79 ? -1.994 -4.785 8.641 1 93.69 79 PHE B C 1
ATOM 2586 O O . PHE B 1 79 ? -3.203 -5.02 8.703 1 93.69 79 PHE B O 1
ATOM 2593 N N . ALA B 1 80 ? -1.17 -4.906 9.664 1 90.31 80 ALA B N 1
ATOM 2594 C CA . ALA B 1 80 ? -1.583 -5.566 10.898 1 90.31 80 ALA B CA 1
ATOM 2595 C C . ALA B 1 80 ? -2.652 -4.75 11.617 1 90.31 80 ALA B C 1
ATOM 2597 O O . ALA B 1 80 ? -3.422 -5.293 12.414 1 90.31 80 ALA B O 1
ATOM 2598 N N . VAL B 1 81 ? -2.758 -3.465 11.352 1 90.62 81 VAL B N 1
ATOM 2599 C CA . VAL B 1 81 ? -3.693 -2.631 12.094 1 90.62 81 VAL B CA 1
ATOM 2600 C C . VAL B 1 81 ? -4.98 -2.449 11.297 1 90.62 81 VAL B C 1
ATOM 2602 O O . VAL B 1 81 ? -5.93 -1.817 11.766 1 90.62 81 VAL B O 1
ATOM 2605 N N . TRP B 1 82 ? -5.004 -2.953 10.102 1 93.81 82 TRP B N 1
ATOM 2606 C CA . TRP B 1 82 ? -6.188 -2.795 9.258 1 93.81 82 TRP B CA 1
ATOM 2607 C C . TRP B 1 82 ? -7.305 -3.725 9.711 1 93.81 82 TRP B C 1
ATOM 2609 O O . TRP B 1 82 ? -7.047 -4.848 10.156 1 93.81 82 TRP B O 1
ATOM 2619 N N . GLU B 1 83 ? -8.477 -3.201 9.523 1 93.56 83 GLU B N 1
ATOM 2620 C CA . GLU B 1 83 ? -9.625 -4.082 9.734 1 93.56 83 GLU B CA 1
ATOM 2621 C C . GLU B 1 83 ? -9.602 -5.262 8.766 1 93.56 83 GLU B C 1
ATOM 2623 O O . GLU B 1 83 ? -9.234 -5.105 7.598 1 93.56 83 GLU B O 1
ATOM 2628 N N . LEU B 1 84 ? -10.109 -6.395 9.211 1 95.62 84 LEU B N 1
ATOM 2629 C CA . LEU B 1 84 ? -10.047 -7.617 8.414 1 95.62 84 LEU B CA 1
ATOM 2630 C C . LEU B 1 84 ? -10.789 -7.438 7.094 1 95.62 84 LEU B C 1
ATOM 2632 O O . LEU B 1 84 ? -10.336 -7.91 6.051 1 95.62 84 LEU B O 1
ATOM 2636 N N . SER B 1 85 ? -11.961 -6.793 7.215 1 95.94 85 SER B N 1
ATOM 2637 C CA . SER B 1 85 ? -12.742 -6.578 6 1 95.94 85 SER B CA 1
ATOM 2638 C C . SER B 1 85 ? -11.969 -5.738 4.988 1 95.94 85 SER B C 1
ATOM 2640 O O . SER B 1 85 ? -11.977 -6.035 3.791 1 95.94 85 SER B O 1
ATOM 2642 N N . PHE B 1 86 ? -11.312 -4.773 5.48 1 95.81 86 PHE B N 1
ATOM 2643 C CA . PHE B 1 86 ? -10.531 -3.914 4.598 1 95.81 86 PHE B CA 1
ATOM 2644 C C . PHE B 1 86 ? -9.328 -4.66 4.047 1 95.81 86 PHE B C 1
ATOM 2646 O O . PHE B 1 86 ? -8.992 -4.531 2.869 1 95.81 86 PHE B O 1
ATOM 2653 N N . LEU B 1 87 ? -8.617 -5.387 4.859 1 97.5 87 LEU B N 1
ATOM 2654 C CA . LEU B 1 87 ? -7.484 -6.18 4.406 1 97.5 87 LEU B CA 1
ATOM 2655 C C . LEU B 1 87 ? -7.898 -7.141 3.297 1 97.5 87 LEU B C 1
ATOM 2657 O O . LEU B 1 87 ? -7.188 -7.293 2.303 1 97.5 87 LEU B O 1
ATOM 2661 N N . ALA B 1 88 ? -9.039 -7.777 3.443 1 97.81 88 ALA B N 1
ATOM 2662 C CA . ALA B 1 88 ? -9.555 -8.68 2.418 1 97.81 88 ALA B CA 1
ATOM 2663 C C . ALA B 1 88 ? -9.781 -7.941 1.101 1 97.81 88 ALA B C 1
ATOM 2665 O O . ALA B 1 88 ? -9.398 -8.43 0.035 1 97.81 88 ALA B O 1
ATOM 2666 N N . ASP B 1 89 ? -10.398 -6.77 1.191 1 96.75 89 ASP B N 1
ATOM 2667 C CA . ASP B 1 89 ? -10.633 -5.969 -0.007 1 96.75 89 ASP B CA 1
ATOM 2668 C C . ASP B 1 89 ? -9.312 -5.562 -0.663 1 96.75 89 ASP B C 1
ATOM 2670 O O . ASP B 1 89 ? -9.203 -5.539 -1.891 1 96.75 89 ASP B O 1
ATOM 2674 N N . TYR B 1 90 ? -8.312 -5.238 0.123 1 97.38 90 TYR B N 1
ATOM 2675 C CA . TYR B 1 90 ? -7 -4.852 -0.375 1 97.38 90 TYR B CA 1
ATOM 2676 C C . TYR B 1 90 ? -6.344 -6.004 -1.131 1 97.38 90 TYR B C 1
ATOM 2678 O O . TYR B 1 90 ? -5.793 -5.809 -2.217 1 97.38 90 TYR B O 1
ATOM 2686 N N . ILE B 1 91 ? -6.418 -7.18 -0.557 1 98 91 ILE B N 1
ATOM 2687 C CA . ILE B 1 91 ? -5.836 -8.367 -1.168 1 98 91 ILE B CA 1
ATOM 2688 C C . ILE B 1 91 ? -6.461 -8.602 -2.543 1 98 91 ILE B C 1
ATOM 2690 O O . ILE B 1 91 ? -5.754 -8.891 -3.51 1 98 91 ILE B O 1
ATOM 2694 N N . VAL B 1 92 ? -7.762 -8.422 -2.639 1 97.69 92 V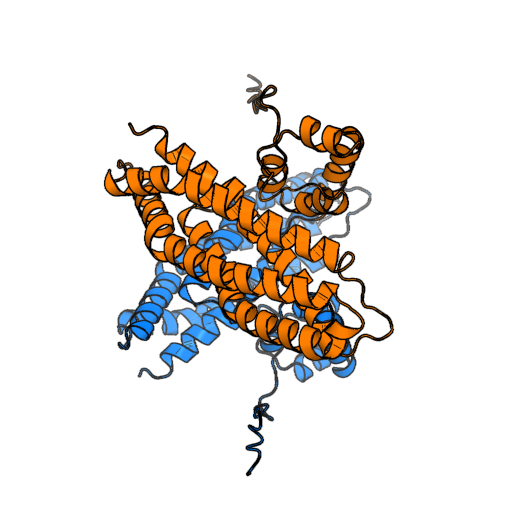AL B N 1
ATOM 2695 C CA . VAL B 1 92 ? -8.461 -8.617 -3.9 1 97.69 92 VAL B CA 1
ATOM 2696 C C . VAL B 1 92 ? -8.062 -7.535 -4.895 1 97.69 92 VAL B C 1
ATOM 2698 O O . VAL B 1 92 ? -7.684 -7.832 -6.031 1 97.69 92 VAL B O 1
ATOM 2701 N N . ALA B 1 93 ? -8.055 -6.344 -4.418 1 95.25 93 ALA B N 1
ATOM 2702 C CA . ALA B 1 93 ? -7.859 -5.203 -5.309 1 95.25 93 ALA B CA 1
ATOM 2703 C C . ALA B 1 93 ? -6.422 -5.137 -5.809 1 95.25 93 ALA B C 1
ATOM 2705 O O . ALA B 1 93 ? -6.168 -4.684 -6.93 1 95.25 93 ALA B O 1
ATOM 2706 N N . VAL B 1 94 ? -5.504 -5.633 -5.016 1 95.88 94 VAL B N 1
ATOM 2707 C CA . VAL B 1 94 ? -4.098 -5.449 -5.359 1 95.88 94 VAL B CA 1
ATOM 2708 C C . VAL B 1 94 ? -3.514 -6.766 -5.867 1 95.88 94 VAL B C 1
ATOM 2710 O O . VAL B 1 94 ? -3.076 -6.859 -7.016 1 95.88 94 VAL B O 1
ATOM 2713 N N . HIS B 1 95 ? -3.602 -7.773 -5.094 1 97.5 95 HIS B N 1
ATOM 2714 C CA . HIS B 1 95 ? -2.852 -8.992 -5.371 1 97.5 95 HIS B CA 1
ATOM 2715 C C . HIS B 1 95 ? -3.639 -9.93 -6.285 1 97.5 95 HIS B C 1
ATOM 2717 O O . HIS B 1 95 ? -3.084 -10.484 -7.238 1 97.5 95 HIS B O 1
ATOM 2723 N N . HIS B 1 96 ? -5.004 -10.148 -5.969 1 98.19 96 HIS B N 1
ATOM 2724 C CA . HIS B 1 96 ? -5.797 -10.984 -6.863 1 98.19 96 HIS B CA 1
ATOM 2725 C C . HIS B 1 96 ? -5.906 -10.359 -8.25 1 98.19 96 HIS B C 1
ATOM 2727 O O . HIS B 1 96 ? -5.805 -11.062 -9.258 1 98.19 96 HIS B O 1
ATOM 2733 N N . ALA B 1 97 ? -6.102 -9.07 -8.242 1 96.06 97 ALA B N 1
ATOM 2734 C CA . ALA B 1 97 ? -6.191 -8.367 -9.523 1 96.06 97 ALA B CA 1
ATOM 2735 C C . ALA B 1 97 ? -4.914 -8.555 -10.336 1 96.06 97 ALA B C 1
ATOM 2737 O O . ALA B 1 97 ? -4.977 -8.797 -11.547 1 96.06 97 ALA B O 1
ATOM 2738 N N . TYR B 1 98 ? -3.773 -8.461 -9.734 1 96.56 98 TYR B N 1
ATOM 2739 C CA . TYR B 1 98 ? -2.504 -8.664 -10.422 1 96.56 98 TYR B CA 1
ATOM 2740 C C . TYR B 1 98 ? -2.438 -10.055 -11.047 1 96.56 98 TYR B C 1
ATOM 2742 O O . TYR B 1 98 ? -2.027 -10.203 -12.195 1 96.56 98 TYR B O 1
ATOM 2750 N N . ILE B 1 99 ? -2.799 -11.047 -10.258 1 97.69 99 ILE B N 1
ATOM 2751 C CA . ILE B 1 99 ? -2.75 -12.422 -10.75 1 97.69 99 ILE B CA 1
ATOM 2752 C C . ILE B 1 99 ? -3.676 -12.57 -11.953 1 97.69 99 ILE B C 1
ATOM 2754 O O . ILE B 1 99 ? -3.273 -13.102 -12.992 1 97.69 99 ILE B O 1
ATOM 2758 N N . LYS B 1 100 ? -4.859 -12.055 -11.844 1 97.25 100 LYS B N 1
ATOM 2759 C CA . LYS B 1 100 ? -5.852 -12.164 -12.914 1 97.25 100 LYS B CA 1
ATOM 2760 C C . LYS B 1 100 ? -5.371 -11.453 -14.18 1 97.25 100 LYS B C 1
ATOM 2762 O O . LYS B 1 100 ? -5.582 -11.953 -15.289 1 97.25 100 LYS B O 1
ATOM 2767 N N . ASP B 1 101 ? -4.664 -10.406 -14.016 1 95.62 101 ASP B N 1
ATOM 2768 C CA . ASP B 1 101 ? -4.258 -9.57 -15.141 1 95.62 101 ASP B CA 1
ATOM 2769 C C . ASP B 1 101 ? -2.986 -10.109 -15.797 1 95.62 101 ASP B C 1
ATOM 2771 O O . ASP B 1 101 ? -2.723 -9.844 -16.969 1 95.62 101 ASP B O 1
ATOM 2775 N N . ASN B 1 102 ? -2.145 -10.93 -15.047 1 96.75 102 ASN B N 1
ATOM 2776 C CA . ASN B 1 102 ? -0.794 -11.172 -15.547 1 96.75 102 ASN B CA 1
ATOM 2777 C C . ASN B 1 102 ? -0.536 -12.664 -15.766 1 96.75 102 ASN B C 1
ATOM 2779 O O . ASN B 1 102 ? 0.289 -13.039 -16.594 1 96.75 102 ASN B O 1
ATOM 2783 N N . ALA B 1 103 ? -1.178 -13.523 -15.039 1 98.19 103 ALA B N 1
ATOM 2784 C CA . ALA B 1 103 ? -0.836 -14.945 -15.047 1 98.19 103 ALA B CA 1
ATOM 2785 C C . ALA B 1 103 ? -0.952 -15.531 -16.453 1 98.19 103 ALA B C 1
ATOM 2787 O O . ALA B 1 103 ? -0.074 -16.281 -16.891 1 98.19 103 ALA B O 1
ATOM 2788 N N . GLY B 1 104 ? -2.029 -15.141 -17.156 1 98.31 104 GLY B N 1
ATOM 2789 C CA . GLY B 1 104 ? -2.223 -15.664 -18.5 1 98.31 104 GLY B CA 1
ATOM 2790 C C . GLY B 1 104 ? -1.112 -15.273 -19.453 1 98.31 104 GLY B C 1
ATOM 2791 O O . GLY B 1 104 ? -0.629 -16.109 -20.219 1 98.31 104 GLY B O 1
ATOM 2792 N N . GLN B 1 105 ? -0.751 -14.062 -19.406 1 98.19 105 GLN B N 1
ATOM 2793 C CA . GLN B 1 105 ? 0.315 -13.586 -20.281 1 98.19 105 GLN B CA 1
ATOM 2794 C C . GLN B 1 105 ? 1.642 -14.258 -19.953 1 98.19 105 GLN B C 1
ATOM 2796 O O . GLN B 1 105 ? 2.418 -14.586 -20.859 1 98.19 105 GLN B O 1
ATOM 2801 N N . ILE B 1 106 ? 1.923 -14.477 -18.703 1 98.56 106 ILE B N 1
ATOM 2802 C CA . ILE B 1 106 ? 3.162 -15.125 -18.297 1 98.56 106 ILE B CA 1
ATOM 2803 C C . ILE B 1 106 ? 3.182 -16.578 -18.797 1 98.56 106 ILE B C 1
ATOM 2805 O O . ILE B 1 106 ? 4.223 -17.062 -19.234 1 98.56 106 ILE B O 1
ATOM 2809 N N . VAL B 1 107 ? 2.035 -17.234 -18.734 1 98.75 107 VAL B N 1
ATOM 2810 C CA . VAL B 1 107 ? 1.921 -18.594 -19.266 1 98.75 107 VAL B CA 1
ATOM 2811 C C . VAL B 1 107 ? 2.299 -18.594 -20.75 1 98.75 107 VAL B C 1
ATOM 2813 O O . VAL B 1 107 ? 3.088 -19.438 -21.188 1 98.75 107 VAL B O 1
ATOM 2816 N N . LEU B 1 108 ? 1.812 -17.625 -21.484 1 98.62 108 LEU B N 1
ATOM 2817 C CA . LEU B 1 108 ? 2.068 -17.547 -22.922 1 98.62 108 LEU B CA 1
ATOM 2818 C C . LEU B 1 108 ? 3.545 -17.281 -23.203 1 98.62 108 LEU B C 1
ATOM 2820 O O . LEU B 1 108 ? 4.133 -17.922 -24.078 1 98.62 108 LEU B O 1
ATOM 2824 N N . TYR B 1 109 ? 4.105 -16.391 -22.406 1 98.56 109 TYR B N 1
ATOM 2825 C CA . TYR B 1 109 ? 5.523 -16.094 -22.562 1 98.56 109 TYR B CA 1
ATOM 2826 C C . TYR B 1 109 ? 6.379 -17.312 -22.266 1 98.56 109 TYR B C 1
ATOM 2828 O O . TYR B 1 109 ? 7.309 -17.625 -23.016 1 98.56 109 TYR B O 1
ATOM 2836 N N . ALA B 1 110 ? 6.094 -17.984 -21.188 1 98.62 110 ALA B N 1
ATOM 2837 C CA . ALA B 1 110 ? 6.863 -19.156 -20.781 1 98.62 110 ALA B CA 1
ATOM 2838 C C . ALA B 1 110 ? 6.777 -20.25 -21.828 1 98.62 110 ALA B C 1
ATOM 2840 O O . ALA B 1 110 ? 7.777 -20.906 -22.125 1 98.62 110 ALA B O 1
ATOM 2841 N N . ARG B 1 111 ? 5.609 -20.453 -22.375 1 98.5 111 ARG B N 1
ATOM 2842 C CA . ARG B 1 111 ? 5.426 -21.453 -23.422 1 98.5 111 ARG B CA 1
ATOM 2843 C C . ARG B 1 111 ? 6.25 -21.094 -24.656 1 98.5 111 ARG B C 1
ATOM 2845 O O . ARG B 1 111 ? 6.875 -21.969 -25.266 1 98.5 111 ARG B O 1
ATOM 2852 N N . LYS B 1 112 ? 6.176 -19.844 -25 1 98.5 112 LYS B N 1
ATOM 2853 C CA . LYS B 1 112 ? 6.93 -19.375 -26.156 1 98.5 112 LYS B CA 1
ATOM 2854 C C . LYS B 1 112 ? 8.43 -19.609 -25.969 1 98.5 112 LYS B C 1
ATOM 2856 O O . LYS B 1 112 ? 9.109 -20.078 -26.891 1 98.5 112 LYS B O 1
ATOM 2861 N N . VAL B 1 113 ? 8.898 -19.281 -24.844 1 98.5 113 VAL B N 1
ATOM 2862 C CA . VAL B 1 113 ? 10.312 -19.469 -24.547 1 98.5 113 VAL B CA 1
ATOM 2863 C C . VAL B 1 113 ? 10.656 -20.953 -24.609 1 98.5 113 VAL B C 1
ATOM 2865 O O . VAL B 1 113 ? 11.703 -21.328 -25.141 1 98.5 113 VAL B O 1
ATOM 2868 N N . ALA B 1 114 ? 9.82 -21.797 -24.047 1 98.44 114 ALA B N 1
ATOM 2869 C CA . ALA B 1 114 ? 10.031 -23.234 -24.094 1 98.44 114 ALA B CA 1
ATOM 2870 C C . ALA B 1 114 ? 10.086 -23.75 -25.531 1 98.44 114 ALA B C 1
ATOM 2872 O O . ALA B 1 114 ? 10.898 -24.609 -25.859 1 98.44 114 ALA B O 1
ATOM 2873 N N . GLU B 1 115 ? 9.305 -23.234 -26.391 1 97.94 115 GLU B N 1
ATOM 2874 C CA . GLU B 1 115 ? 9.234 -23.656 -27.781 1 97.94 115 GLU B CA 1
ATOM 2875 C C . GLU B 1 115 ? 10.531 -23.312 -28.531 1 97.94 115 GLU B C 1
ATOM 2877 O O . GLU B 1 115 ? 11.047 -24.125 -29.297 1 97.94 115 GLU B O 1
ATOM 2882 N N . VAL B 1 116 ? 10.953 -22.156 -28.234 1 97.62 116 VAL B N 1
ATOM 2883 C CA . VAL B 1 116 ? 12.078 -21.625 -29 1 97.62 116 VAL B CA 1
ATOM 2884 C C . VAL B 1 116 ? 13.391 -22.109 -28.406 1 97.62 116 VAL B C 1
ATOM 2886 O O . VAL B 1 116 ? 14.305 -22.516 -29.125 1 97.62 116 VAL B O 1
ATOM 2889 N N . HIS B 1 117 ? 13.492 -22.094 -27.141 1 97.38 117 HIS B N 1
ATOM 2890 C CA . HIS B 1 117 ? 14.781 -22.297 -26.484 1 97.38 117 HIS B CA 1
ATOM 2891 C C . HIS B 1 117 ? 14.828 -23.641 -25.766 1 97.38 117 HIS B C 1
ATOM 2893 O O . HIS B 1 117 ? 15.867 -24.016 -25.219 1 97.38 117 HIS B O 1
ATOM 2899 N N . GLY B 1 118 ? 13.789 -24.406 -25.734 1 96.69 118 GLY B N 1
ATOM 2900 C CA . GLY B 1 118 ? 13.688 -25.641 -24.969 1 96.69 118 GLY B CA 1
ATOM 2901 C C . GLY B 1 118 ? 14.688 -26.688 -25.406 1 96.69 118 GLY B C 1
ATOM 2902 O O . GLY B 1 118 ? 14.984 -27.625 -24.656 1 96.69 118 GLY B O 1
ATOM 2903 N N . GLY B 1 119 ? 15.164 -26.641 -26.625 1 96.12 119 GLY B N 1
ATOM 2904 C CA . GLY B 1 119 ? 16.188 -27.562 -27.078 1 96.12 119 GLY B CA 1
ATOM 2905 C C . GLY B 1 119 ? 17.5 -27.438 -26.328 1 96.12 119 GLY B C 1
ATOM 2906 O O . GLY B 1 119 ? 18.094 -28.438 -25.938 1 96.12 119 GLY B O 1
ATOM 2907 N N . ARG B 1 120 ? 17.906 -26.234 -26.047 1 95.62 120 ARG B N 1
ATOM 2908 C CA . ARG B 1 120 ? 19.172 -25.953 -25.359 1 95.62 120 ARG B CA 1
ATOM 2909 C C . ARG B 1 120 ? 18.953 -25.781 -23.859 1 95.62 120 ARG B C 1
ATOM 2911 O O . ARG B 1 120 ? 19.875 -26 -23.062 1 95.62 120 ARG B O 1
ATOM 2918 N N . HIS B 1 121 ? 17.797 -25.375 -23.562 1 97 121 HIS B N 1
ATOM 2919 C CA . HIS B 1 121 ? 17.422 -25.141 -22.172 1 97 121 HIS B CA 1
ATOM 2920 C C . HIS B 1 121 ? 16.234 -25.984 -21.75 1 97 121 HIS B C 1
ATOM 2922 O O . HIS B 1 121 ? 15.094 -25.5 -21.734 1 97 121 HIS B O 1
ATOM 2928 N N . ALA B 1 122 ? 16.5 -27.078 -21.297 1 97 122 ALA B N 1
ATOM 2929 C CA . ALA B 1 122 ? 15.43 -28.016 -20.984 1 97 122 ALA B CA 1
ATOM 2930 C C . ALA B 1 122 ? 14.602 -27.531 -19.797 1 97 122 ALA B C 1
ATOM 2932 O O . ALA B 1 122 ? 13.398 -27.812 -19.719 1 97 122 ALA B O 1
ATOM 2933 N N . GLU B 1 123 ? 15.227 -26.766 -18.922 1 98.19 123 GLU B N 1
ATOM 2934 C CA . GLU B 1 123 ? 14.547 -26.297 -17.719 1 98.19 123 GLU B CA 1
ATOM 2935 C C . GLU B 1 123 ? 13.352 -25.406 -18.062 1 98.19 123 GLU B C 1
ATOM 2937 O O . GLU B 1 123 ? 12.391 -25.328 -17.312 1 98.19 123 GLU B O 1
ATOM 2942 N N . VAL B 1 124 ? 13.422 -24.734 -19.188 1 98.56 124 VAL B N 1
ATOM 2943 C CA . VAL B 1 124 ? 12.359 -23.781 -19.516 1 98.56 124 VAL B CA 1
ATOM 2944 C C . VAL B 1 124 ? 11.078 -24.531 -19.875 1 98.56 124 VAL B C 1
ATOM 2946 O O . VAL B 1 124 ? 9.977 -24.016 -19.719 1 98.56 124 VAL B O 1
ATOM 2949 N N . LYS B 1 125 ? 11.18 -25.75 -20.359 1 98.69 125 LYS B N 1
ATOM 2950 C CA . LYS B 1 125 ? 10 -26.578 -20.594 1 98.69 125 LYS B CA 1
ATOM 2951 C C . LYS B 1 125 ? 9.305 -26.938 -19.281 1 98.69 125 LYS B C 1
ATOM 2953 O O . LYS B 1 125 ? 8.086 -26.844 -19.172 1 98.69 125 LYS B O 1
ATOM 2958 N N . GLU B 1 126 ? 10.102 -27.297 -18.344 1 98.69 126 GLU B N 1
ATOM 2959 C CA . GLU B 1 126 ? 9.562 -27.625 -17.031 1 98.69 126 GLU B CA 1
ATOM 2960 C C . GLU B 1 126 ? 8.945 -26.406 -16.359 1 98.69 126 GLU B C 1
ATOM 2962 O O . GLU B 1 126 ? 7.867 -26.5 -15.766 1 98.69 126 GLU B O 1
ATOM 2967 N N . ILE B 1 127 ? 9.594 -25.312 -16.453 1 98.81 127 ILE B N 1
ATOM 2968 C CA . ILE B 1 127 ? 9.109 -24.062 -15.875 1 98.81 127 ILE B CA 1
ATOM 2969 C C . ILE B 1 127 ? 7.75 -23.703 -16.469 1 98.81 127 ILE B C 1
ATOM 2971 O O . ILE B 1 127 ? 6.812 -23.375 -15.727 1 98.81 127 ILE B O 1
ATOM 2975 N N . ALA B 1 128 ? 7.641 -23.828 -17.734 1 98.81 128 ALA B N 1
ATOM 2976 C CA . ALA B 1 128 ? 6.379 -23.516 -18.406 1 98.81 128 ALA B CA 1
ATOM 2977 C C . ALA B 1 128 ? 5.254 -24.422 -17.906 1 98.81 128 ALA B C 1
ATOM 2979 O O . ALA B 1 128 ? 4.148 -23.953 -17.641 1 98.81 128 ALA B O 1
ATOM 2980 N N . ALA B 1 129 ? 5.562 -25.656 -17.781 1 98.75 129 ALA B N 1
ATOM 2981 C CA . ALA B 1 129 ? 4.559 -26.609 -17.328 1 98.75 129 ALA B CA 1
ATOM 2982 C C . ALA B 1 129 ? 4.121 -26.328 -15.898 1 98.75 129 ALA B C 1
ATOM 2984 O O . ALA B 1 129 ? 2.928 -26.344 -15.594 1 98.75 129 ALA B O 1
ATOM 2985 N N . ILE B 1 130 ? 5.043 -26.078 -15.055 1 98.81 130 ILE B N 1
ATOM 2986 C CA . ILE B 1 130 ? 4.742 -25.797 -13.648 1 98.81 130 ILE B CA 1
ATOM 2987 C C . ILE B 1 130 ? 3.91 -24.531 -13.539 1 98.81 130 ILE B C 1
ATOM 2989 O O . ILE B 1 130 ? 2.896 -24.5 -12.836 1 98.81 130 ILE B O 1
ATOM 2993 N N . PHE B 1 131 ? 4.305 -23.5 -14.273 1 98.81 131 PHE B N 1
ATOM 2994 C CA . PHE B 1 131 ? 3.613 -22.219 -14.125 1 98.81 131 PHE B CA 1
ATOM 2995 C C . PHE B 1 131 ? 2.201 -22.312 -14.695 1 98.81 131 PHE B C 1
ATOM 2997 O O . PHE B 1 131 ? 1.275 -21.688 -14.164 1 98.81 131 PHE B O 1
ATOM 3004 N N . GLU B 1 132 ? 2.062 -23.016 -15.75 1 98.62 132 GLU B N 1
ATOM 3005 C CA . GLU B 1 132 ? 0.726 -23.203 -16.297 1 98.62 132 GLU B CA 1
ATOM 3006 C C . GLU B 1 132 ? -0.215 -23.828 -15.273 1 98.62 132 GLU B C 1
ATOM 3008 O O . GLU B 1 132 ? -1.364 -23.391 -15.141 1 98.62 132 GLU B O 1
ATOM 3013 N N . LYS B 1 133 ? 0.257 -24.766 -14.617 1 98.44 133 LYS B N 1
ATOM 3014 C CA . LYS B 1 133 ? -0.537 -25.406 -13.57 1 98.44 133 LYS B CA 1
ATOM 3015 C C . LYS B 1 133 ? -0.809 -24.438 -12.422 1 98.44 133 LYS B C 1
ATOM 3017 O O . LYS B 1 133 ? -1.919 -24.406 -11.883 1 98.44 133 LYS B O 1
ATOM 3022 N N . VAL B 1 134 ? 0.189 -23.688 -12 1 98.5 134 VAL B N 1
ATOM 3023 C CA . VAL B 1 134 ? 0.044 -22.703 -10.938 1 98.5 134 VAL B CA 1
ATOM 3024 C C . VAL B 1 134 ? -1.04 -21.703 -11.312 1 98.5 134 VAL B C 1
ATOM 3026 O O . VAL B 1 134 ? -1.92 -21.391 -10.508 1 98.5 134 VAL B O 1
ATOM 3029 N N . ALA B 1 135 ? -0.936 -21.203 -12.523 1 98.25 135 ALA B N 1
ATOM 3030 C CA . ALA B 1 135 ? -1.901 -20.219 -13 1 98.25 135 ALA B CA 1
ATOM 3031 C C . ALA B 1 135 ? -3.322 -20.781 -12.953 1 98.25 135 ALA B C 1
ATOM 3033 O O . ALA B 1 135 ? -4.25 -20.094 -12.516 1 98.25 135 ALA B O 1
ATOM 3034 N N . ALA B 1 136 ? -3.484 -22.016 -13.359 1 97.44 136 ALA B N 1
ATOM 3035 C CA . ALA B 1 136 ? -4.797 -22.656 -13.367 1 97.44 136 ALA B CA 1
ATOM 3036 C C . ALA B 1 136 ? -5.32 -22.859 -11.945 1 97.44 136 ALA B C 1
ATOM 3038 O O . ALA B 1 136 ? -6.484 -22.562 -11.656 1 97.44 136 ALA B O 1
ATOM 3039 N N . ASP B 1 137 ? -4.488 -23.328 -11.109 1 97.31 137 ASP B N 1
ATOM 3040 C CA . ASP B 1 137 ? -4.867 -23.562 -9.719 1 97.31 137 ASP B CA 1
ATOM 3041 C C . ASP B 1 137 ? -5.254 -22.266 -9.023 1 97.31 137 ASP B C 1
ATOM 3043 O O . ASP B 1 137 ? -6.219 -22.219 -8.258 1 97.31 137 ASP B O 1
ATOM 3047 N N . LEU B 1 138 ? -4.547 -21.234 -9.289 1 97.94 138 LEU B N 1
ATOM 3048 C CA . LEU B 1 138 ? -4.797 -19.953 -8.633 1 97.94 138 LEU B CA 1
ATOM 3049 C C . LEU B 1 138 ? -6.121 -19.359 -9.102 1 97.94 138 LEU B C 1
ATOM 3051 O O . LEU B 1 138 ? -6.82 -18.703 -8.32 1 97.94 138 LEU B O 1
ATOM 3055 N N . ALA B 1 139 ? -6.434 -19.531 -10.336 1 96.12 139 ALA B N 1
ATOM 3056 C CA . ALA B 1 139 ? -7.707 -19.016 -10.828 1 96.12 139 ALA B CA 1
ATOM 3057 C C . ALA B 1 139 ? -8.875 -19.562 -10.008 1 96.12 139 ALA B C 1
ATOM 3059 O O . ALA B 1 139 ? -9.758 -18.797 -9.594 1 96.12 139 ALA B O 1
ATOM 3060 N N . THR B 1 140 ? -8.828 -20.844 -9.742 1 95.12 140 THR B N 1
ATOM 3061 C CA . THR B 1 140 ? -9.852 -21.484 -8.93 1 95.12 140 THR B CA 1
ATOM 3062 C C . THR B 1 140 ? -9.742 -21.047 -7.473 1 95.12 140 THR B C 1
ATOM 3064 O O . THR B 1 140 ? -10.758 -20.734 -6.836 1 95.12 140 THR B O 1
ATOM 3067 N N . HIS B 1 141 ? -8.562 -20.984 -6.98 1 96.88 141 HIS B N 1
ATOM 3068 C CA . HIS B 1 141 ? -8.266 -20.609 -5.605 1 96.88 141 HIS B CA 1
ATOM 3069 C C . HIS B 1 141 ? -8.789 -19.219 -5.285 1 96.88 141 HIS B C 1
ATOM 3071 O O . HIS B 1 141 ? -9.453 -19.016 -4.266 1 96.88 141 HIS B O 1
ATOM 3077 N N . LEU B 1 142 ? -8.555 -18.266 -6.156 1 97.88 142 LEU B N 1
ATOM 3078 C CA . LEU B 1 142 ? -8.984 -16.891 -5.949 1 97.88 142 LEU B CA 1
ATOM 3079 C C . LEU B 1 142 ? -10.508 -16.797 -5.949 1 97.88 142 LEU B C 1
ATOM 3081 O O . LEU B 1 142 ? -11.086 -16.062 -5.141 1 97.88 142 LEU B O 1
ATOM 3085 N N . ARG B 1 143 ? -11.133 -17.516 -6.805 1 96.31 143 ARG B N 1
ATOM 3086 C CA . ARG B 1 143 ? -12.586 -17.5 -6.883 1 96.31 143 ARG B CA 1
ATOM 3087 C C . ARG B 1 143 ? -13.211 -17.969 -5.574 1 96.31 143 ARG B C 1
ATOM 3089 O O . ARG B 1 143 ? -14.148 -17.359 -5.066 1 96.31 143 ARG B O 1
ATOM 3096 N N . GLU B 1 144 ? -12.695 -18.984 -5.047 1 95.12 144 GLU B N 1
ATOM 3097 C CA . GLU B 1 144 ? -13.219 -19.531 -3.803 1 95.12 144 GLU B CA 1
ATOM 3098 C C . GLU B 1 144 ? -13.055 -18.562 -2.646 1 95.12 144 GLU B C 1
ATOM 3100 O O . GLU B 1 144 ? -13.961 -18.391 -1.827 1 95.12 144 GLU B O 1
ATOM 3105 N N . GLU B 1 145 ? -11.961 -17.938 -2.586 1 97.81 145 GLU B N 1
ATOM 3106 C CA . GLU B 1 145 ? -11.727 -16.938 -1.541 1 97.81 145 GLU B CA 1
ATOM 3107 C C . GLU B 1 145 ? -12.672 -15.758 -1.677 1 97.81 145 GLU B C 1
ATOM 3109 O O . GLU B 1 145 ? -13.281 -15.32 -0.693 1 97.81 145 GLU B O 1
ATOM 3114 N N . GLU B 1 146 ? -12.836 -15.289 -2.857 1 97.69 146 GLU B N 1
ATOM 3115 C CA . GLU B 1 146 ? -13.602 -14.07 -3.105 1 97.69 146 GLU B CA 1
ATOM 3116 C C . GLU B 1 146 ? -15.102 -14.328 -2.945 1 97.69 146 GLU B C 1
ATOM 3118 O O . GLU B 1 146 ? -15.844 -13.438 -2.535 1 97.69 146 GLU B O 1
ATOM 3123 N N . GLU B 1 147 ? -15.508 -15.555 -3.189 1 96.94 147 GLU B N 1
ATOM 3124 C CA . GLU B 1 147 ? -16.938 -15.836 -3.229 1 96.94 147 GLU B CA 1
ATOM 3125 C C . GLU B 1 147 ? -17.406 -16.469 -1.925 1 96.94 147 GLU B C 1
ATOM 3127 O O . GLU B 1 147 ? -18.594 -16.406 -1.593 1 96.94 147 GLU B O 1
ATOM 3132 N N . ILE B 1 148 ? -16.5 -17.047 -1.213 1 96.12 148 ILE B N 1
ATOM 3133 C CA . ILE B 1 148 ? -16.922 -17.812 -0.045 1 96.12 148 ILE B CA 1
ATOM 3134 C C . ILE B 1 148 ? -16.203 -17.297 1.199 1 96.12 148 ILE B C 1
ATOM 3136 O O . ILE B 1 148 ? -16.812 -16.656 2.057 1 96.12 148 ILE B O 1
ATOM 3140 N N . PHE B 1 149 ? -14.938 -17.438 1.192 1 97.25 149 PHE B N 1
ATOM 3141 C CA . PHE B 1 149 ? -14.172 -17.234 2.416 1 97.25 149 PHE B CA 1
ATOM 3142 C C . PHE B 1 149 ? -14.195 -15.758 2.818 1 97.25 149 PHE B C 1
ATOM 3144 O O . PHE B 1 149 ? -14.547 -15.43 3.955 1 97.25 149 PHE B O 1
ATOM 3151 N N . PHE B 1 150 ? -13.82 -14.812 1.927 1 98.25 150 PHE B N 1
ATOM 3152 C CA . PHE B 1 150 ? -13.703 -13.398 2.258 1 98.25 150 PHE B CA 1
ATOM 3153 C C . PHE B 1 150 ? -15.055 -12.82 2.652 1 98.25 150 PHE B C 1
ATOM 3155 O O . PHE B 1 150 ? -15.164 -12.102 3.646 1 98.25 150 PHE B O 1
ATOM 3162 N N . PRO B 1 151 ? -16.125 -13.156 1.942 1 98 151 PRO B N 1
ATOM 3163 C CA . PRO B 1 151 ? -17.422 -12.664 2.381 1 98 151 PRO B CA 1
ATOM 3164 C C . PRO B 1 151 ? -17.812 -13.148 3.777 1 98 151 PRO B C 1
ATOM 3166 O O . PRO B 1 151 ? -18.375 -12.398 4.566 1 98 151 PRO B O 1
ATOM 3169 N N . ALA B 1 152 ? -17.531 -14.383 4.074 1 97.19 152 ALA B N 1
ATOM 3170 C CA . ALA B 1 152 ? -17.797 -14.898 5.414 1 97.19 152 ALA B CA 1
ATOM 3171 C C . ALA B 1 152 ? -17.016 -14.125 6.469 1 97.19 152 ALA B C 1
ATOM 3173 O O . ALA B 1 152 ? -17.547 -13.766 7.516 1 97.19 152 ALA B O 1
ATOM 3174 N N . VAL B 1 153 ? -15.781 -13.852 6.203 1 97.06 153 VAL B N 1
ATOM 3175 C CA . VAL B 1 153 ? -14.922 -13.102 7.113 1 97.06 153 VAL B CA 1
ATOM 3176 C C . VAL B 1 153 ? -15.492 -11.695 7.316 1 97.06 153 VAL B C 1
ATOM 3178 O O . VAL B 1 153 ? -15.539 -11.195 8.445 1 97.06 153 VAL B O 1
ATOM 3181 N N . LYS B 1 154 ? -15.914 -11.102 6.25 1 97.12 154 LYS B N 1
ATOM 3182 C CA . LYS B 1 154 ? -16.438 -9.742 6.312 1 97.12 154 LYS B CA 1
ATOM 3183 C C . LYS B 1 154 ? -17.734 -9.695 7.129 1 97.12 154 LYS B C 1
ATOM 3185 O O . LYS B 1 154 ? -17.922 -8.773 7.926 1 97.12 154 LYS B O 1
ATOM 3190 N N . ARG B 1 155 ? -18.562 -10.68 6.945 1 96.56 155 ARG B N 1
ATOM 3191 C CA . ARG B 1 155 ? -19.797 -10.734 7.723 1 96.56 155 ARG B CA 1
ATOM 3192 C C . ARG B 1 155 ? -19.5 -10.977 9.203 1 96.56 155 ARG B C 1
ATOM 3194 O O . ARG B 1 155 ? -20.125 -10.359 10.07 1 96.56 155 ARG B O 1
ATOM 3201 N N . ALA B 1 156 ? -18.625 -11.828 9.453 1 94.88 156 ALA B N 1
ATOM 3202 C CA . ALA B 1 156 ? -18.25 -12.102 10.836 1 94.88 156 ALA B CA 1
ATOM 3203 C C . ALA B 1 156 ? -17.656 -10.867 11.5 1 94.88 156 ALA B C 1
ATOM 3205 O O . ALA B 1 156 ? -17.953 -10.57 12.656 1 94.88 156 ALA B O 1
ATOM 3206 N N . ASP B 1 157 ? -16.812 -10.211 10.734 1 93 157 ASP B N 1
ATOM 3207 C CA . ASP B 1 157 ? -16.188 -8.977 11.219 1 93 157 ASP B CA 1
ATOM 3208 C C . ASP B 1 157 ? -17.25 -7.922 11.531 1 93 157 ASP B C 1
ATOM 3210 O O . ASP B 1 157 ? -17.172 -7.242 12.555 1 93 157 ASP B O 1
ATOM 3214 N N . ALA B 1 158 ? -18.219 -7.812 10.703 1 93.62 158 ALA B N 1
ATOM 3215 C CA . ALA B 1 158 ? -19.312 -6.863 10.891 1 93.62 158 ALA B CA 1
ATOM 3216 C C . ALA B 1 158 ? -20.125 -7.219 12.125 1 93.62 158 ALA B C 1
ATOM 3218 O O . ALA B 1 158 ? -20.547 -6.336 12.883 1 93.62 158 ALA B O 1
ATOM 3219 N N . ALA B 1 159 ? -20.375 -8.438 12.273 1 94.06 159 ALA B N 1
ATOM 3220 C CA . ALA B 1 159 ? -21.125 -8.891 13.445 1 94.06 159 ALA B CA 1
ATOM 3221 C C . ALA B 1 159 ? -20.391 -8.539 14.734 1 94.06 159 ALA B C 1
ATOM 3223 O O . ALA B 1 159 ? -21 -8.023 15.68 1 94.06 159 ALA B O 1
ATOM 3224 N N . LYS B 1 160 ? -19.188 -8.758 14.75 1 91.44 160 LYS B N 1
ATOM 3225 C CA . LYS B 1 160 ? -18.359 -8.445 15.922 1 91.44 160 LYS B CA 1
ATOM 3226 C C . LYS B 1 160 ? -18.406 -6.957 16.25 1 91.44 160 LYS B C 1
ATOM 3228 O O . LYS B 1 160 ? -18.578 -6.574 17.406 1 91.44 160 LYS B O 1
ATOM 3233 N N . LYS B 1 161 ? -18.312 -6.18 15.281 1 90.69 161 LYS B N 1
ATOM 3234 C CA . LYS B 1 161 ? -18.344 -4.73 15.461 1 90.69 161 LYS B CA 1
ATOM 3235 C C . LYS B 1 161 ? -19.688 -4.27 16.016 1 90.69 161 LYS B C 1
ATOM 3237 O O . LYS B 1 161 ? -19.75 -3.289 16.766 1 90.69 161 LYS B O 1
ATOM 3242 N N . ALA B 1 162 ? -20.656 -5.035 15.719 1 94.25 162 ALA B N 1
ATOM 3243 C CA . ALA B 1 162 ? -22 -4.719 16.172 1 94.25 162 ALA B CA 1
ATOM 3244 C C . ALA B 1 162 ? -22.281 -5.367 17.531 1 94.25 162 ALA B C 1
ATOM 3246 O O . ALA B 1 162 ? -23.406 -5.293 18.031 1 94.25 162 ALA B O 1
ATOM 3247 N N . GLY B 1 163 ? -21.281 -5.984 18.031 1 92.06 163 GLY B N 1
ATOM 3248 C CA . GLY B 1 163 ? -21.453 -6.656 19.312 1 92.06 163 GLY B CA 1
ATOM 3249 C C . GLY B 1 163 ? -22.312 -7.902 19.219 1 92.06 163 GLY B C 1
ATOM 3250 O O . GLY B 1 163 ? -22.953 -8.297 20.203 1 92.06 163 GLY B O 1
ATOM 3251 N N . LYS B 1 164 ? -22.375 -8.422 18.078 1 93.88 164 LYS B N 1
ATOM 3252 C CA . LYS B 1 164 ? -23.172 -9.617 17.844 1 93.88 164 LYS B CA 1
ATOM 3253 C C . LYS B 1 164 ? -22.297 -10.828 17.547 1 93.88 164 LYS B C 1
ATOM 3255 O O . LYS B 1 164 ? -21.125 -10.68 17.188 1 93.88 164 LYS B O 1
ATOM 3260 N N . ARG B 1 165 ? -22.906 -11.961 17.719 1 92.44 165 ARG B N 1
ATOM 3261 C CA . ARG B 1 165 ? -22.25 -13.203 17.344 1 92.44 165 ARG B CA 1
ATOM 3262 C C . ARG B 1 165 ? -22.312 -13.422 15.836 1 92.44 165 ARG B C 1
ATOM 3264 O O . ARG B 1 165 ? -23.359 -13.211 15.227 1 92.44 165 ARG B O 1
ATOM 3271 N N . PRO B 1 166 ? -21.203 -13.867 15.289 1 94.44 166 PRO B N 1
ATOM 3272 C CA . PRO B 1 166 ? -21.281 -14.219 13.867 1 94.44 166 PRO B CA 1
ATOM 3273 C C . PRO B 1 166 ? -22.25 -15.367 13.594 1 94.44 166 PRO B C 1
ATOM 3275 O O . PRO B 1 166 ? -22.469 -16.219 14.461 1 94.44 166 PRO B O 1
ATOM 3278 N N . GLU B 1 167 ? -22.766 -15.391 12.453 1 95.25 167 GLU B N 1
ATOM 3279 C CA . GLU B 1 167 ? -23.672 -16.469 12.055 1 95.25 167 GLU B CA 1
ATOM 3280 C C . GLU B 1 167 ? -22.938 -17.797 11.961 1 95.25 167 GLU B C 1
ATOM 3282 O O . GLU B 1 167 ? -21.766 -17.844 11.562 1 95.25 167 GLU B O 1
ATOM 3287 N N . ARG B 1 168 ? -23.641 -18.828 12.258 1 94.19 168 ARG B N 1
ATOM 3288 C CA . ARG B 1 168 ? -23.062 -20.172 12.25 1 94.19 168 ARG B CA 1
ATOM 3289 C C . ARG B 1 168 ? -22.5 -20.516 10.875 1 94.19 168 ARG B C 1
ATOM 3291 O O . ARG B 1 168 ? -21.438 -21.141 10.766 1 94.19 168 ARG B O 1
ATOM 3298 N N . GLN B 1 169 ? -23.203 -20.141 9.883 1 94.69 169 GLN B N 1
ATOM 3299 C CA . GLN B 1 169 ? -22.766 -20.422 8.516 1 94.69 169 GLN B CA 1
ATOM 3300 C C . GLN B 1 169 ? -21.406 -19.797 8.227 1 94.69 169 GLN B C 1
ATOM 3302 O O . GLN B 1 169 ? -20.578 -20.375 7.52 1 94.69 1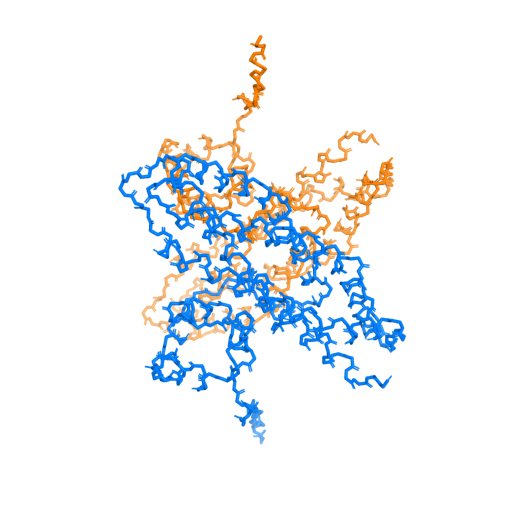69 GLN B O 1
ATOM 3307 N N . ASP B 1 170 ? -21.203 -18.625 8.758 1 95.19 170 ASP B N 1
ATOM 3308 C CA . ASP B 1 170 ? -19.938 -17.938 8.547 1 95.19 170 ASP B CA 1
ATOM 3309 C C . ASP B 1 170 ? -18.828 -18.578 9.359 1 95.19 170 ASP B C 1
ATOM 3311 O O . ASP B 1 170 ? -17.703 -18.75 8.867 1 95.19 170 ASP B O 1
ATOM 3315 N N . ILE B 1 171 ? -19.125 -18.984 10.555 1 94.38 171 ILE B N 1
ATOM 3316 C CA . ILE B 1 171 ? -18.156 -19.688 11.398 1 94.38 171 ILE B CA 1
ATOM 3317 C C . ILE B 1 171 ? -17.703 -20.984 10.719 1 94.38 171 ILE B C 1
ATOM 3319 O O . ILE B 1 171 ? -16.516 -21.25 10.617 1 94.38 171 ILE B O 1
ATOM 3323 N N . ASP B 1 172 ? -18.656 -21.672 10.195 1 93.19 172 ASP B N 1
ATOM 3324 C CA . ASP B 1 172 ? -18.391 -22.953 9.547 1 93.19 172 ASP B CA 1
ATOM 3325 C C . ASP B 1 172 ? -17.578 -22.75 8.273 1 93.19 172 ASP B C 1
ATOM 3327 O O . ASP B 1 172 ? -16.656 -23.516 7.996 1 93.19 172 ASP B O 1
ATOM 3331 N N . ALA B 1 173 ? -17.922 -21.781 7.566 1 93.38 173 ALA B N 1
ATOM 3332 C CA . ALA B 1 173 ? -17.203 -21.5 6.332 1 93.38 173 ALA B CA 1
ATOM 3333 C C . ALA B 1 173 ? -15.742 -21.156 6.613 1 93.38 173 ALA B C 1
ATOM 3335 O O . ALA B 1 173 ? -14.836 -21.688 5.957 1 93.38 173 ALA B O 1
ATOM 3336 N N . ILE B 1 174 ? -15.492 -20.344 7.578 1 94.19 174 ILE B N 1
ATOM 3337 C CA . ILE B 1 174 ? -14.141 -19.906 7.902 1 94.19 174 ILE B CA 1
ATOM 3338 C C . ILE B 1 174 ? -13.336 -21.078 8.461 1 94.19 174 ILE B C 1
ATOM 3340 O O . ILE B 1 174 ? -12.242 -21.375 7.965 1 94.19 174 ILE B O 1
ATOM 3344 N N . ARG B 1 175 ? -13.844 -21.781 9.352 1 91.62 175 ARG B N 1
ATOM 3345 C CA . ARG B 1 175 ? -13.133 -22.891 9.984 1 91.62 175 ARG B CA 1
ATOM 3346 C C . ARG B 1 175 ? -12.898 -24.016 8.992 1 91.62 175 ARG B C 1
ATOM 3348 O O . ARG B 1 175 ? -11.844 -24.656 9 1 91.62 175 ARG B O 1
ATOM 3355 N N . GLY B 1 176 ? -13.875 -24.25 8.227 1 90.75 176 GLY B N 1
ATOM 3356 C CA . GLY B 1 176 ? -13.797 -25.344 7.289 1 90.75 176 GLY B CA 1
ATOM 3357 C C . GLY B 1 176 ? -12.797 -25.109 6.172 1 90.75 176 GLY B C 1
ATOM 3358 O O . GLY B 1 176 ? -12.234 -26.062 5.625 1 90.75 176 GLY B O 1
ATOM 3359 N N . ASP B 1 177 ? -12.562 -23.844 5.875 1 93.19 177 ASP B N 1
ATOM 3360 C CA . ASP B 1 177 ? -11.773 -23.531 4.688 1 93.19 177 ASP B CA 1
ATOM 3361 C C . ASP B 1 177 ? -10.312 -23.281 5.055 1 93.19 177 ASP B C 1
ATOM 3363 O O . ASP B 1 177 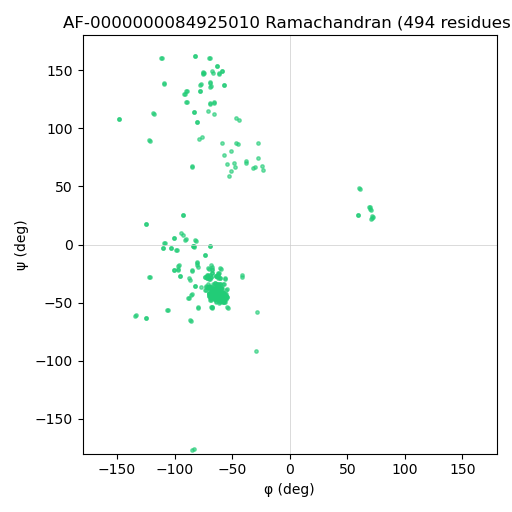? -9.422 -23.438 4.211 1 93.19 177 ASP B O 1
ATOM 3367 N N . LEU B 1 178 ? -10 -22.969 6.207 1 93.38 178 LEU B N 1
ATOM 3368 C CA . LEU B 1 178 ? -8.688 -22.438 6.586 1 93.38 178 LEU B CA 1
ATOM 3369 C C . LEU B 1 178 ? -7.602 -23.484 6.336 1 93.38 178 LEU B C 1
ATOM 3371 O O . LEU B 1 178 ? -6.559 -23.172 5.75 1 93.38 178 LEU B O 1
ATOM 3375 N N . ALA B 1 179 ? -7.828 -24.719 6.754 1 91.25 179 ALA B N 1
ATOM 3376 C CA . ALA B 1 179 ? -6.824 -25.766 6.578 1 91.25 179 ALA B CA 1
ATOM 3377 C C . ALA B 1 179 ? -6.555 -26.016 5.098 1 91.25 179 ALA B C 1
ATOM 3379 O O . ALA B 1 179 ? -5.398 -26.172 4.688 1 91.25 179 ALA B O 1
ATOM 3380 N N . ARG B 1 180 ? -7.586 -26.125 4.371 1 94.31 180 ARG B N 1
ATOM 3381 C CA . ARG B 1 180 ? -7.457 -26.359 2.936 1 94.31 180 ARG B CA 1
ATOM 3382 C C . ARG B 1 180 ? -6.719 -25.219 2.254 1 94.31 180 ARG B C 1
ATOM 3384 O O . ARG B 1 180 ? -5.809 -25.438 1.455 1 94.31 180 ARG B O 1
ATOM 3391 N N . LEU B 1 181 ? -7.145 -24 2.602 1 95.62 181 LEU B N 1
ATOM 3392 C CA . LEU B 1 181 ? -6.512 -22.828 1.994 1 95.62 181 LEU B CA 1
ATOM 3393 C C . LEU B 1 181 ? -5.023 -22.797 2.314 1 95.62 181 LEU B C 1
ATOM 3395 O O . LEU B 1 181 ? -4.203 -22.5 1.441 1 95.62 181 LEU B O 1
ATOM 3399 N N . ARG B 1 182 ? -4.664 -23.141 3.488 1 93.62 182 ARG B N 1
ATOM 3400 C CA . ARG B 1 182 ? -3.26 -23.156 3.883 1 93.62 182 ARG B CA 1
ATOM 3401 C C . ARG B 1 182 ? -2.488 -24.219 3.111 1 93.62 182 ARG B C 1
ATOM 3403 O O . ARG B 1 182 ? -1.351 -24 2.695 1 93.62 182 ARG B O 1
ATOM 3410 N N . ARG B 1 183 ? -3.07 -25.359 2.918 1 94.56 183 ARG B N 1
ATOM 3411 C CA . ARG B 1 183 ? -2.439 -26.438 2.145 1 94.56 183 ARG B CA 1
ATOM 3412 C C . ARG B 1 183 ? -2.221 -26 0.698 1 94.56 183 ARG B C 1
ATOM 3414 O O . ARG B 1 183 ? -1.161 -26.266 0.123 1 94.56 183 ARG B O 1
ATOM 3421 N N . GLU B 1 184 ? -3.221 -25.375 0.17 1 96.25 184 GLU B N 1
ATOM 3422 C CA . GLU B 1 184 ? -3.098 -24.875 -1.195 1 96.25 184 GLU B CA 1
ATOM 3423 C C . GLU B 1 184 ? -1.972 -23.859 -1.307 1 96.25 184 GLU B C 1
ATOM 3425 O O . GLU B 1 184 ? -1.206 -23.875 -2.271 1 96.25 184 GLU B O 1
ATOM 3430 N N . HIS B 1 185 ? -1.867 -22.953 -0.314 1 96.81 185 HIS B N 1
ATOM 3431 C CA . HIS B 1 185 ? -0.788 -21.969 -0.287 1 96.81 185 HIS B CA 1
ATOM 3432 C C . HIS B 1 185 ? 0.575 -22.656 -0.236 1 96.81 185 HIS B C 1
ATOM 3434 O O . HIS B 1 185 ? 1.525 -22.203 -0.877 1 96.81 185 HIS B O 1
ATOM 3440 N N . GLU B 1 186 ? 0.678 -23.734 0.504 1 94.69 186 GLU B N 1
ATOM 3441 C CA . GLU B 1 186 ? 1.923 -24.5 0.581 1 94.69 186 GLU B CA 1
ATOM 3442 C C . GLU B 1 186 ? 2.289 -25.094 -0.775 1 94.69 186 GLU B C 1
ATOM 3444 O O . GLU B 1 186 ? 3.445 -25.016 -1.199 1 94.69 186 GLU B O 1
ATOM 3449 N N . GLU B 1 187 ? 1.331 -25.641 -1.419 1 96 187 GLU B N 1
ATOM 3450 C CA . GLU B 1 187 ? 1.557 -26.266 -2.723 1 96 187 GLU B CA 1
ATOM 3451 C C . GLU B 1 187 ? 2.023 -25.234 -3.748 1 96 187 GLU B C 1
ATOM 3453 O O . GLU B 1 187 ? 2.971 -25.484 -4.496 1 96 187 GLU B O 1
ATOM 3458 N N . VAL B 1 188 ? 1.378 -24.141 -3.734 1 96.62 188 VAL B N 1
ATOM 3459 C CA . VAL B 1 188 ? 1.749 -23.094 -4.68 1 96.62 188 VAL B CA 1
ATOM 3460 C C . VAL B 1 188 ? 3.135 -22.547 -4.336 1 96.62 188 VAL B C 1
ATOM 3462 O O . VAL B 1 188 ? 3.947 -22.297 -5.227 1 96.62 188 VAL B O 1
ATOM 3465 N N . GLY B 1 189 ? 3.357 -22.359 -3.072 1 94.56 189 GLY B N 1
ATOM 3466 C CA . GLY B 1 189 ? 4.68 -21.938 -2.633 1 94.56 189 GLY B CA 1
ATOM 3467 C C . GLY B 1 189 ? 5.785 -22.875 -3.096 1 94.56 189 GLY B C 1
ATOM 3468 O O . GLY B 1 189 ? 6.809 -22.422 -3.605 1 94.56 189 GLY B O 1
ATOM 3469 N N . ASP B 1 190 ? 5.559 -24.109 -2.969 1 95.94 190 ASP B N 1
ATOM 3470 C CA . ASP B 1 190 ? 6.531 -25.125 -3.393 1 95.94 190 ASP B CA 1
ATOM 3471 C C . ASP B 1 190 ? 6.773 -25.047 -4.898 1 95.94 190 ASP B C 1
ATOM 3473 O O . ASP B 1 190 ? 7.914 -25.141 -5.352 1 95.94 190 ASP B O 1
ATOM 3477 N N . ALA B 1 191 ? 5.727 -24.922 -5.617 1 97.62 191 ALA B N 1
ATOM 3478 C CA . ALA B 1 191 ? 5.836 -24.844 -7.07 1 97.62 191 ALA B CA 1
ATOM 3479 C C . ALA B 1 191 ? 6.656 -23.625 -7.492 1 97.62 191 ALA B C 1
ATOM 3481 O O . ALA B 1 191 ? 7.523 -23.719 -8.367 1 97.62 191 ALA B O 1
ATOM 3482 N N . ILE B 1 192 ? 6.434 -22.531 -6.859 1 97.12 192 ILE B N 1
ATOM 3483 C CA . ILE B 1 192 ? 7.113 -21.297 -7.219 1 97.12 192 ILE B CA 1
ATOM 3484 C C . ILE B 1 192 ? 8.586 -21.375 -6.828 1 97.12 192 ILE B C 1
ATOM 3486 O O . ILE B 1 192 ? 9.461 -20.875 -7.547 1 97.12 192 ILE B O 1
ATOM 3490 N N . HIS B 1 193 ? 8.883 -22 -5.734 1 95.38 193 HIS B N 1
ATOM 3491 C CA . HIS B 1 193 ? 10.266 -22.25 -5.34 1 95.38 193 HIS B CA 1
ATOM 3492 C C . HIS B 1 193 ? 10.984 -23.141 -6.348 1 95.38 193 HIS B C 1
ATOM 3494 O O . HIS B 1 193 ? 12.156 -22.922 -6.648 1 95.38 193 HIS B O 1
ATOM 3500 N N . THR B 1 194 ? 10.281 -24.094 -6.836 1 97.94 194 THR B N 1
ATOM 3501 C CA . THR B 1 194 ? 10.844 -24.984 -7.855 1 97.94 194 THR B CA 1
ATOM 3502 C C . THR B 1 194 ? 11.18 -24.203 -9.117 1 97.94 194 THR B C 1
ATOM 3504 O O . THR B 1 194 ? 12.242 -24.391 -9.711 1 97.94 194 THR B O 1
ATOM 3507 N N . ILE B 1 195 ? 10.336 -23.328 -9.484 1 98.44 195 ILE B N 1
ATOM 3508 C CA . ILE B 1 195 ? 10.57 -22.516 -10.664 1 98.44 195 ILE B CA 1
ATOM 3509 C C . ILE B 1 195 ? 11.852 -21.688 -10.477 1 98.44 195 ILE B C 1
ATOM 3511 O O . ILE B 1 195 ? 12.695 -21.641 -11.367 1 98.44 195 ILE B O 1
ATOM 3515 N N . ARG B 1 196 ? 11.945 -21.016 -9.359 1 97.44 196 ARG B N 1
ATOM 3516 C CA . ARG B 1 196 ? 13.141 -20.234 -9.102 1 97.44 196 ARG B CA 1
ATOM 3517 C C . ARG B 1 196 ? 14.398 -21.094 -9.211 1 97.44 196 ARG B C 1
ATOM 3519 O O . ARG B 1 196 ? 15.391 -20.672 -9.82 1 97.44 196 ARG B O 1
ATOM 3526 N N . ARG B 1 197 ? 14.367 -22.297 -8.609 1 97.06 197 ARG B N 1
ATOM 3527 C CA . ARG B 1 197 ? 15.508 -23.203 -8.656 1 97.06 197 ARG B CA 1
ATOM 3528 C C . ARG B 1 197 ? 15.867 -23.562 -10.094 1 97.06 197 ARG B C 1
ATOM 3530 O O . ARG B 1 197 ? 17.031 -23.469 -10.492 1 97.06 197 ARG B O 1
ATOM 3537 N N . LEU B 1 198 ? 14.867 -23.938 -10.844 1 98.12 198 LEU B N 1
ATOM 3538 C CA . LEU B 1 198 ? 15.078 -24.328 -12.234 1 98.12 198 LEU B CA 1
ATOM 3539 C C . LEU B 1 198 ? 15.617 -23.172 -13.055 1 98.12 198 LEU B C 1
ATOM 3541 O O . LEU B 1 198 ? 16.438 -23.375 -13.961 1 98.12 198 LEU B O 1
ATOM 3545 N N . ALA B 1 199 ? 15.188 -21.984 -12.719 1 98.12 199 ALA B N 1
ATOM 3546 C CA . ALA B 1 199 ? 15.539 -20.781 -13.477 1 98.12 199 ALA B CA 1
ATOM 3547 C C . ALA B 1 199 ? 16.891 -20.234 -13.039 1 98.12 199 ALA B C 1
ATOM 3549 O O . ALA B 1 199 ? 17.359 -19.219 -13.555 1 98.12 199 ALA B O 1
ATOM 3550 N N . GLY B 1 200 ? 17.516 -20.891 -12.047 1 96.81 200 GLY B N 1
ATOM 3551 C CA . GLY B 1 200 ? 18.781 -20.375 -11.555 1 96.81 200 GLY B CA 1
ATOM 3552 C C . GLY B 1 200 ? 18.672 -18.969 -10.984 1 96.81 200 GLY B C 1
ATOM 3553 O O . GLY B 1 200 ? 19.438 -18.078 -11.359 1 96.81 200 GLY B O 1
ATOM 3554 N N . ASP B 1 201 ? 17.625 -18.828 -10.086 1 96.06 201 ASP B N 1
ATOM 3555 C CA . ASP B 1 201 ? 17.359 -17.547 -9.445 1 96.06 201 ASP B CA 1
ATOM 3556 C C . ASP B 1 201 ? 17.078 -16.453 -10.484 1 96.06 201 ASP B C 1
ATOM 3558 O O . ASP B 1 201 ? 17.469 -15.297 -10.297 1 96.06 201 ASP B O 1
ATOM 3562 N N . PHE B 1 202 ? 16.625 -16.875 -11.609 1 97.25 202 PHE B N 1
ATOM 3563 C CA . PHE B 1 202 ? 16.172 -16.031 -12.711 1 97.25 202 PHE B CA 1
ATOM 3564 C C . PHE B 1 202 ? 17.344 -15.32 -13.359 1 97.25 202 PHE B C 1
ATOM 3566 O O . PHE B 1 202 ? 17.203 -14.18 -13.812 1 97.25 202 PHE B O 1
ATOM 3573 N N . ALA B 1 203 ? 18.453 -15.945 -13.305 1 96.38 203 ALA B N 1
ATOM 3574 C CA . ALA B 1 203 ? 19.578 -15.453 -14.086 1 96.38 203 ALA B CA 1
ATOM 3575 C C . ALA B 1 203 ? 19.344 -15.633 -15.578 1 96.38 203 ALA B C 1
ATOM 3577 O O . ALA B 1 203 ? 18.922 -16.703 -16.016 1 96.38 203 ALA B O 1
ATOM 3578 N N . ILE B 1 204 ? 19.656 -14.648 -16.359 1 96.44 204 ILE B N 1
ATOM 3579 C CA . ILE B 1 204 ? 19.406 -14.68 -17.797 1 96.44 204 ILE B CA 1
ATOM 3580 C C . ILE B 1 204 ? 20.609 -15.258 -18.516 1 96.44 204 ILE B C 1
ATOM 3582 O O . ILE B 1 204 ? 21.719 -14.711 -18.422 1 96.44 204 ILE B O 1
ATOM 3586 N N . PRO B 1 205 ? 20.359 -16.297 -19.234 1 95.5 205 PRO B N 1
ATOM 3587 C CA . PRO B 1 205 ? 21.5 -16.875 -19.984 1 95.5 205 PRO B CA 1
ATOM 3588 C C . PRO B 1 205 ? 21.969 -15.984 -21.125 1 95.5 205 PRO B C 1
ATOM 3590 O O . PRO B 1 205 ? 21.203 -15.164 -21.625 1 95.5 205 PRO B O 1
ATOM 3593 N N . ASP B 1 206 ? 23.141 -16.234 -21.531 1 94.94 206 ASP B N 1
ATOM 3594 C CA . ASP B 1 206 ? 23.781 -15.406 -22.562 1 94.94 206 ASP B CA 1
ATOM 3595 C C . ASP B 1 206 ? 23.031 -15.531 -23.906 1 94.94 206 ASP B C 1
ATOM 3597 O O . ASP B 1 206 ? 23.031 -14.594 -24.703 1 94.94 206 ASP B O 1
ATOM 3601 N N . ASP B 1 207 ? 22.5 -16.656 -24.141 1 95.38 207 ASP B N 1
ATOM 3602 C CA . ASP B 1 207 ? 21.891 -16.906 -25.438 1 95.38 207 ASP B CA 1
ATOM 3603 C C . ASP B 1 207 ? 20.391 -16.625 -25.391 1 95.38 207 ASP B C 1
ATOM 3605 O O . ASP B 1 207 ? 19.656 -16.938 -26.328 1 95.38 207 ASP B O 1
ATOM 3609 N N . ALA B 1 208 ? 19.922 -16.031 -24.312 1 94.25 208 ALA B N 1
ATOM 3610 C CA . ALA B 1 208 ? 18.5 -15.719 -24.141 1 94.25 208 ALA B CA 1
ATOM 3611 C C . ALA B 1 208 ? 18.062 -14.609 -25.109 1 94.25 208 ALA B C 1
ATOM 3613 O O . ALA B 1 208 ? 18.828 -13.672 -25.359 1 94.25 208 ALA B O 1
ATOM 3614 N N . CYS B 1 209 ? 16.906 -14.742 -25.656 1 96.19 209 CYS B N 1
ATOM 3615 C CA . CYS B 1 209 ? 16.312 -13.656 -26.422 1 96.19 209 CYS B CA 1
ATOM 3616 C C . CYS B 1 209 ? 15.578 -12.688 -25.516 1 96.19 209 CYS B C 1
ATOM 3618 O O . CYS B 1 209 ? 15.555 -12.867 -24.297 1 96.19 209 CYS B O 1
ATOM 3620 N N . ASN B 1 210 ? 14.945 -11.703 -26.109 1 95.62 210 ASN B N 1
ATOM 3621 C CA . ASN B 1 210 ? 14.242 -10.688 -25.344 1 95.62 210 ASN B CA 1
ATOM 3622 C C . ASN B 1 210 ? 13.031 -11.273 -24.609 1 95.62 210 ASN B C 1
ATOM 3624 O O . ASN B 1 210 ? 12.789 -10.945 -23.438 1 95.62 210 ASN B O 1
ATOM 3628 N N . THR B 1 211 ? 12.289 -12.109 -25.266 1 96.81 211 THR B N 1
ATOM 3629 C CA . THR B 1 211 ? 11.125 -12.727 -24.641 1 96.81 211 THR B CA 1
ATOM 3630 C C . THR B 1 211 ? 11.531 -13.57 -23.438 1 96.81 211 THR B C 1
ATOM 3632 O O . THR B 1 211 ? 10.836 -13.594 -22.422 1 96.81 211 THR B O 1
ATOM 3635 N N . TYR B 1 212 ? 12.625 -14.242 -23.609 1 97.62 212 TYR B N 1
ATOM 3636 C CA . TYR B 1 212 ? 13.195 -15.016 -22.516 1 97.62 212 TYR B CA 1
ATOM 3637 C C . TYR B 1 212 ? 13.461 -14.125 -21.312 1 97.62 212 TYR B C 1
ATOM 3639 O O . TYR B 1 212 ? 13 -14.414 -20.203 1 97.62 212 TYR B O 1
ATOM 3647 N N . ALA B 1 213 ? 14.086 -13.086 -21.562 1 97.25 213 ALA B N 1
ATOM 3648 C CA . ALA B 1 213 ? 14.438 -12.148 -20.5 1 97.25 213 ALA B CA 1
ATOM 3649 C C . ALA B 1 213 ? 13.188 -11.57 -19.844 1 97.25 213 ALA B C 1
ATOM 3651 O O . ALA B 1 213 ? 13.094 -11.508 -18.609 1 97.25 213 ALA B O 1
ATOM 3652 N N . VAL B 1 214 ? 12.234 -11.172 -20.594 1 96.75 214 VAL B N 1
ATOM 3653 C CA . VAL B 1 214 ? 10.992 -10.609 -20.094 1 96.75 214 VAL B CA 1
ATOM 3654 C C . VAL B 1 214 ? 10.25 -11.656 -19.266 1 96.75 214 VAL B C 1
ATOM 3656 O O . VAL B 1 214 ? 9.711 -11.352 -18.188 1 96.75 214 VAL B O 1
ATOM 3659 N N . THR B 1 215 ? 10.266 -12.852 -19.734 1 98.19 215 THR B N 1
ATOM 3660 C CA . THR B 1 215 ? 9.57 -13.938 -19.047 1 98.19 215 THR B CA 1
ATOM 3661 C C . THR B 1 215 ? 10.164 -14.148 -17.656 1 98.19 215 THR B C 1
ATOM 3663 O O . THR B 1 215 ? 9.422 -14.242 -16.672 1 98.19 215 THR B O 1
ATOM 3666 N N . TYR B 1 216 ? 11.445 -14.188 -17.547 1 98.12 216 TYR B N 1
ATOM 3667 C CA . TYR B 1 216 ? 12.094 -14.406 -16.25 1 98.12 216 TYR B CA 1
ATOM 3668 C C . TYR B 1 216 ? 11.836 -13.234 -15.305 1 98.12 216 TYR B C 1
ATOM 3670 O O . TYR B 1 216 ? 11.617 -13.43 -14.109 1 98.12 216 TYR B O 1
ATOM 3678 N N . ARG B 1 217 ? 11.844 -12.094 -15.844 1 96.12 217 ARG B N 1
ATOM 3679 C CA . ARG B 1 217 ? 11.523 -10.922 -15.023 1 96.12 217 ARG B CA 1
ATOM 3680 C C . ARG B 1 217 ? 10.094 -10.992 -14.492 1 96.12 217 ARG B C 1
ATOM 3682 O O . ARG B 1 217 ? 9.844 -10.703 -13.328 1 96.12 217 ARG B O 1
ATOM 3689 N N . LYS B 1 218 ? 9.195 -11.398 -15.305 1 97.12 218 LYS B N 1
ATOM 3690 C CA . LYS B 1 218 ? 7.793 -11.484 -14.914 1 97.12 218 LYS B CA 1
ATOM 3691 C C . LYS B 1 218 ? 7.57 -12.609 -13.914 1 97.12 218 LYS B C 1
ATOM 3693 O O . LYS B 1 218 ? 6.75 -12.484 -13 1 97.12 218 LYS B O 1
ATOM 3698 N N . LEU B 1 219 ? 8.289 -13.664 -14.109 1 98.31 219 LEU B N 1
ATOM 3699 C CA . LEU B 1 219 ? 8.188 -14.758 -13.156 1 98.31 219 LEU B CA 1
ATOM 3700 C C . LEU B 1 219 ? 8.688 -14.336 -11.781 1 98.31 219 LEU B C 1
ATOM 3702 O O . LEU B 1 219 ? 8.078 -14.664 -10.766 1 98.31 219 LEU B O 1
ATOM 3706 N N . LYS B 1 220 ? 9.773 -13.617 -11.773 1 96.62 220 LYS B N 1
ATOM 3707 C CA . LYS B 1 220 ? 10.297 -13.102 -10.516 1 96.62 220 LYS B CA 1
ATOM 3708 C C . LYS B 1 220 ? 9.312 -12.125 -9.867 1 96.62 220 LYS B C 1
ATOM 3710 O O . LYS B 1 220 ? 9.078 -12.18 -8.656 1 96.62 220 LYS B O 1
ATOM 3715 N N . GLU B 1 221 ? 8.781 -11.258 -10.625 1 95.44 221 GLU B N 1
ATOM 3716 C CA . GLU B 1 221 ? 7.773 -10.312 -10.148 1 95.44 221 GLU B CA 1
ATOM 3717 C C . GLU B 1 221 ? 6.562 -11.039 -9.57 1 95.44 221 GLU B C 1
ATOM 3719 O O . GLU B 1 221 ? 6.043 -10.656 -8.523 1 95.44 221 GLU B O 1
ATOM 3724 N N . PHE B 1 222 ? 6.152 -12.055 -10.273 1 97.38 222 PHE B N 1
ATOM 3725 C CA . PHE B 1 222 ? 5.023 -12.859 -9.836 1 97.38 222 PHE B CA 1
ATOM 3726 C C . PHE B 1 222 ? 5.316 -13.516 -8.492 1 97.38 222 PHE B C 1
ATOM 3728 O O . PHE B 1 222 ? 4.488 -13.477 -7.578 1 97.38 222 PHE B O 1
ATOM 3735 N N . GLU B 1 223 ? 6.465 -14.062 -8.398 1 96.75 223 GLU B N 1
ATOM 3736 C CA . GLU B 1 223 ? 6.871 -14.703 -7.148 1 96.75 223 GLU B CA 1
ATOM 3737 C C . GLU B 1 223 ? 6.867 -13.711 -5.992 1 96.75 223 GLU B C 1
ATOM 3739 O O . GLU B 1 223 ? 6.34 -14 -4.918 1 96.75 223 GLU B O 1
ATOM 3744 N N . ASP B 1 224 ? 7.449 -12.586 -6.207 1 94.5 224 ASP B N 1
ATOM 3745 C CA . ASP B 1 224 ? 7.535 -11.562 -5.172 1 94.5 224 ASP B CA 1
ATOM 3746 C C . ASP B 1 224 ? 6.145 -11.141 -4.699 1 94.5 224 ASP B C 1
ATOM 3748 O O . ASP B 1 224 ? 5.906 -11.016 -3.498 1 94.5 224 ASP B O 1
ATOM 3752 N N . ASP B 1 225 ? 5.266 -10.953 -5.582 1 96.12 225 ASP B N 1
ATOM 3753 C CA . ASP B 1 225 ? 3.912 -10.547 -5.227 1 96.12 225 ASP B CA 1
ATOM 3754 C C . ASP B 1 225 ? 3.17 -11.672 -4.508 1 96.12 225 ASP B C 1
ATOM 3756 O O . ASP B 1 225 ? 2.426 -11.422 -3.557 1 96.12 225 ASP B O 1
ATOM 3760 N N . LEU B 1 226 ? 3.381 -12.867 -5.012 1 96.81 226 LEU B N 1
ATOM 3761 C CA . LEU B 1 226 ? 2.715 -14.016 -4.406 1 96.81 226 LEU B CA 1
ATOM 3762 C C . LEU B 1 226 ? 3.152 -14.195 -2.953 1 96.81 226 LEU B C 1
ATOM 3764 O O . LEU B 1 226 ? 2.334 -14.523 -2.09 1 96.81 226 LEU B O 1
ATOM 3768 N N . HIS B 1 227 ? 4.391 -13.977 -2.699 1 96.12 227 HIS B N 1
ATOM 3769 C CA . HIS B 1 227 ? 4.887 -14.078 -1.33 1 96.12 227 HIS B CA 1
ATOM 3770 C C . HIS B 1 227 ? 4.172 -13.094 -0.412 1 96.12 227 HIS B C 1
ATOM 3772 O O . HIS B 1 227 ? 3.754 -13.461 0.69 1 96.12 227 HIS B O 1
ATOM 3778 N N . LYS B 1 228 ? 4.023 -11.906 -0.851 1 95.94 228 LYS B N 1
ATOM 3779 C CA . LYS B 1 228 ? 3.32 -10.898 -0.066 1 95.94 228 LYS B CA 1
ATOM 3780 C C . LYS B 1 228 ? 1.843 -11.242 0.082 1 95.94 228 LYS B C 1
ATOM 3782 O O . LYS B 1 228 ? 1.29 -11.18 1.182 1 95.94 228 LYS B O 1
ATOM 3787 N N . HIS B 1 229 ? 1.255 -11.633 -0.998 1 97.44 229 HIS B N 1
ATOM 3788 C CA . HIS B 1 229 ? -0.145 -12.031 -1.043 1 97.44 229 HIS B CA 1
ATOM 3789 C C . HIS B 1 229 ? -0.438 -13.125 -0.014 1 97.44 229 HIS B C 1
ATOM 3791 O O . HIS B 1 229 ? -1.283 -12.938 0.865 1 97.44 229 HIS B O 1
ATOM 3797 N N . VAL B 1 230 ? 0.311 -14.148 -0.09 1 97.31 230 VAL B N 1
ATOM 3798 C CA . VAL B 1 230 ? 0.091 -15.305 0.767 1 97.31 230 VAL B CA 1
ATOM 3799 C C . VAL B 1 230 ? 0.399 -14.945 2.219 1 97.31 230 VAL B C 1
ATOM 3801 O O . VAL B 1 230 ? -0.285 -15.398 3.137 1 97.31 230 VAL B O 1
ATOM 3804 N N . HIS B 1 231 ? 1.411 -14.156 2.436 1 97.06 231 HIS B N 1
ATOM 3805 C CA . HIS B 1 231 ? 1.715 -13.695 3.787 1 97.06 231 HIS B CA 1
ATOM 3806 C C . HIS B 1 231 ? 0.528 -12.961 4.398 1 97.06 231 HIS B C 1
ATOM 3808 O O . HIS B 1 231 ? 0.138 -13.242 5.535 1 97.06 231 HIS B O 1
ATOM 3814 N N . LEU B 1 232 ? -0.016 -12.039 3.686 1 97.69 232 LEU B N 1
ATOM 3815 C CA . LEU B 1 232 ? -1.146 -11.258 4.184 1 97.69 232 LEU B CA 1
ATOM 3816 C C . LEU B 1 232 ? -2.309 -12.172 4.562 1 97.69 232 LEU B C 1
ATOM 3818 O O . LEU B 1 232 ? -2.996 -11.922 5.555 1 97.69 232 LEU B O 1
ATOM 3822 N N . GLU B 1 233 ? -2.418 -13.188 3.83 1 97.56 233 GLU B N 1
ATOM 3823 C CA . GLU B 1 233 ? -3.502 -14.125 4.121 1 97.56 233 GLU B CA 1
ATOM 3824 C C . GLU B 1 233 ? -3.141 -15.039 5.281 1 97.56 233 GLU B C 1
ATOM 3826 O O . GLU B 1 233 ? -3.82 -15.047 6.312 1 97.56 233 GLU B O 1
ATOM 3831 N N . ASN B 1 234 ? -2.041 -15.688 5.172 1 96.12 234 ASN B N 1
ATOM 3832 C CA . ASN B 1 234 ? -1.67 -16.734 6.121 1 96.12 234 ASN B CA 1
ATOM 3833 C C . ASN B 1 234 ? -1.371 -16.156 7.5 1 96.12 234 ASN B C 1
ATOM 3835 O O . ASN B 1 234 ? -1.773 -16.719 8.516 1 96.12 234 ASN B O 1
ATOM 3839 N N . ASN B 1 235 ? -0.68 -15.078 7.516 1 95.5 235 ASN B N 1
ATOM 3840 C CA . ASN B 1 235 ? -0.051 -14.664 8.766 1 95.5 235 ASN B CA 1
ATOM 3841 C C . ASN B 1 235 ? -0.731 -13.43 9.352 1 95.5 235 ASN B C 1
ATOM 3843 O O . ASN B 1 235 ? -0.344 -12.953 10.422 1 95.5 235 ASN B O 1
ATOM 3847 N N . ILE B 1 236 ? -1.773 -12.961 8.656 1 96.12 236 ILE B N 1
ATOM 3848 C CA . ILE B 1 236 ? -2.525 -11.844 9.211 1 96.12 236 ILE B CA 1
ATOM 3849 C C . ILE B 1 236 ? -4.023 -12.125 9.117 1 96.12 236 ILE B C 1
ATOM 3851 O O . ILE B 1 236 ? -4.68 -12.375 10.133 1 96.12 236 ILE B O 1
ATOM 3855 N N . LEU B 1 237 ? -4.562 -12.297 7.961 1 97.25 237 LEU B N 1
ATOM 3856 C CA . LEU B 1 237 ? -6.004 -12.406 7.758 1 97.25 237 LEU B CA 1
ATOM 3857 C C . LEU B 1 237 ? -6.543 -13.688 8.383 1 97.25 237 LEU B C 1
ATOM 3859 O O . LEU B 1 237 ? -7.48 -13.648 9.188 1 97.25 237 LEU B O 1
ATOM 3863 N N . PHE B 1 238 ? -5.949 -14.805 8.008 1 95.62 238 PHE B N 1
ATOM 3864 C CA . PHE B 1 238 ? -6.426 -16.094 8.5 1 95.62 238 PHE B CA 1
ATOM 3865 C C . PHE B 1 238 ? -6.285 -16.188 10.016 1 95.62 238 PHE B C 1
ATOM 3867 O O . PHE B 1 238 ? -7.211 -16.609 10.703 1 95.62 238 PHE B O 1
ATOM 3874 N N . LEU B 1 239 ? -5.145 -15.781 10.523 1 93.19 239 LEU B N 1
ATOM 3875 C CA . LEU B 1 239 ? -4.883 -15.859 11.953 1 93.19 239 LEU B CA 1
ATOM 3876 C C . LEU B 1 239 ? -5.879 -15.008 12.734 1 93.19 239 LEU B C 1
ATOM 3878 O O . LEU B 1 239 ? -6.43 -15.461 13.742 1 93.19 239 LEU B O 1
ATOM 3882 N N . ASN B 1 240 ? -6.113 -13.812 12.297 1 93.69 240 ASN B N 1
ATOM 3883 C CA . ASN B 1 240 ? -7.027 -12.922 12.992 1 93.69 240 ASN B CA 1
ATOM 3884 C C . ASN B 1 240 ? -8.477 -13.383 12.859 1 93.69 240 ASN B C 1
ATOM 3886 O O . ASN B 1 240 ? -9.266 -13.242 13.797 1 93.69 240 ASN B O 1
ATOM 3890 N N . ALA B 1 241 ? -8.789 -13.891 11.711 1 93.56 241 ALA B N 1
ATOM 3891 C CA . ALA B 1 241 ? -10.133 -14.43 11.523 1 93.56 241 ALA B CA 1
ATOM 3892 C C . ALA B 1 241 ? -10.398 -15.586 12.484 1 93.56 241 ALA B C 1
ATOM 3894 O O . ALA B 1 241 ? -11.477 -15.68 13.07 1 93.56 241 ALA B O 1
ATOM 3895 N N . GLU B 1 242 ? -9.414 -16.438 12.578 1 91.56 242 GLU B N 1
ATOM 3896 C CA . GLU B 1 242 ? -9.523 -17.562 13.492 1 91.56 242 GLU B CA 1
ATOM 3897 C C . GLU B 1 242 ? -9.633 -17.109 14.945 1 91.56 242 GLU B C 1
ATOM 3899 O O . GLU B 1 242 ? -10.453 -17.625 15.703 1 91.56 242 GLU B O 1
ATOM 3904 N N . ARG B 1 243 ? -8.82 -16.172 15.312 1 88.75 243 ARG B N 1
ATOM 3905 C CA . ARG B 1 243 ? -8.812 -15.641 16.672 1 88.75 243 ARG B CA 1
ATOM 3906 C C . ARG B 1 243 ? -10.148 -14.992 17.016 1 88.75 243 ARG B C 1
ATOM 3908 O O . ARG B 1 243 ? -10.648 -15.156 18.141 1 88.75 243 ARG B O 1
ATOM 3915 N N . ASP B 1 244 ? -10.656 -14.32 16.078 1 87.38 244 ASP B N 1
ATOM 3916 C CA . ASP B 1 244 ? -11.914 -13.609 16.297 1 87.38 244 ASP B CA 1
ATOM 3917 C C . ASP B 1 244 ? -13.07 -14.578 16.484 1 87.38 244 ASP B C 1
ATOM 3919 O O . ASP B 1 244 ? -14.086 -14.234 17.094 1 87.38 244 ASP B O 1
ATOM 3923 N N . LEU B 1 245 ? -12.93 -15.781 15.945 1 85.94 245 LEU B N 1
ATOM 3924 C CA . LEU B 1 245 ? -13.977 -16.781 16.078 1 85.94 245 LEU B CA 1
ATOM 3925 C C . LEU B 1 245 ? -13.82 -17.594 17.359 1 85.94 245 LEU B C 1
ATOM 3927 O O . LEU B 1 245 ? -14.727 -18.328 17.75 1 85.94 245 LEU B O 1
ATOM 3931 N N . GLY B 1 246 ? -12.539 -17.781 17.906 1 74.38 246 GLY B N 1
ATOM 3932 C CA . GLY B 1 246 ? -12.219 -18.641 19.031 1 74.38 246 GLY B CA 1
ATOM 3933 C C . GLY B 1 246 ? -13.227 -18.562 20.156 1 74.38 246 GLY B C 1
ATOM 3934 O O . GLY B 1 246 ? -13.453 -19.531 20.875 1 74.38 246 GLY B O 1
ATOM 3935 N N . ASP B 1 247 ? -13.883 -17.391 20.25 1 66.69 247 ASP B N 1
ATOM 3936 C CA . ASP B 1 247 ? -14.781 -17.281 21.391 1 66.69 247 ASP B CA 1
ATOM 3937 C C . ASP B 1 247 ? -16.141 -17.922 21.094 1 66.69 247 ASP B C 1
ATOM 3939 O O . ASP B 1 247 ? -16.984 -18.031 21.969 1 66.69 247 ASP B O 1
ATOM 3943 N N . TYR B 1 248 ? -16.172 -18.422 19.797 1 68.06 248 TYR B N 1
ATOM 3944 C CA . TYR B 1 248 ? -17.516 -18.875 19.484 1 68.06 248 TYR B CA 1
ATOM 3945 C C . TYR B 1 248 ? -17.516 -20.375 19.188 1 68.06 248 TYR B C 1
ATOM 3947 O O . TYR B 1 248 ? -16.562 -20.906 18.594 1 68.06 248 TYR B O 1
ATOM 3955 N N . ASP B 1 249 ? -18.125 -21.203 20.031 1 62.53 249 ASP B N 1
ATOM 3956 C CA . ASP B 1 249 ? -18.312 -22.641 19.875 1 62.53 249 ASP B CA 1
ATOM 3957 C C . ASP B 1 249 ? -19.141 -22.938 18.625 1 62.53 249 ASP B C 1
ATOM 3959 O O . ASP B 1 249 ? -20 -22.141 18.234 1 62.53 249 ASP B O 1
#

Foldseek 3Di:
DDPPPPPPCPVPPDQQWLLNLCLQPVLLVVLCVVLPQQCQLRRRHGLVRSCVVSVHDSVVSVVVSVVSVVDDGDPVRNLQPDQLLVLLVCLCVPQVVCLVVPLVVLLVLLVVCCVVPCVVQVLSVVLSVLSVVLSVLVVVLVCCCVPFLSVLLVQQSVQVVVVHHRDPSSLCSLVVCLVVNSVSLVVSLVSLVSSCVSCVVLDDDPPDDPSSNVSSVSSVVSNVSSSVSSSSVNSRNSVVSVVSCVVPD/DDPPPPCPPPVPPDQQWLLNLCLQPVLLVVLCVVLPQQCQLRRRHGLVVSCVVSVHDSVVSVVVSVVSVPDDGDPVPNLQPDQLLVLLVCLCVPQVVCLVVPLVVLLVLLVVCCVVCCVVQVLSVVLSVLSVVLSVLVVVLVCCCVPFLSVLLNQQSVQVVVVHHRDPSSLCSLVVCLVVNSVSLVVSLVSLVSSCVSCVVLDDDPPDDPSSNVSSVVSVVSNVSSSVSSSSVNSRNSVVSVVSCVVPD

Organism: Geobacter metallireducens (strain ATCC 53774 / DSM 7210 / GS-15) (NCBI:txid269799)

InterPro domains:
  IPR012312 Hemerythrin-like [PF01814] (91-238)
  IPR019903 Repair of iron centres family [PF04405] (16-68)
  IPR019903 Repair of iron centres family [PTHR36438] (16-243)
  IPR019903 Repair of iron centres family [TIGR03652] (18-239)

Radius of gyration: 25.34 Å; Cα contacts (8 Å, |Δi|>4): 477; chains: 2; bounding box: 53×60×88 Å

Nearest PDB structures (foldseek):
  5fny-assembly2_B  TM=9.012E-01  e=2.870E-10  Escherichia coli K-12
  7bhc-assembly2_B  TM=8.973E-01  e=5.277E-10  Escherichia coli K-12
  5fnn-assembly2_B  TM=9.016E-01  e=2.527E-09  Escherichia coli K-12
  5fnp-assembly2_B  TM=9.101E-01  e=3.739E-09  Escherichia coli K-12
  7bhb-assembly1_A  TM=8.928E-01  e=1.864E-09  Escherichia coli K-12

Secondary structure (DSSP, 8-state):
------------SS--BHHHHHHH-GGGHHHHHHTT---STTTTSBHHHHHHHHT--HHHHHHHHHHHTTSPP-GGG-GGGS-HHHHHHHIIIIIIHHHHHHHHHHHHHHHHHHHHHTTT-HHHHHHHHHHHHHHHHHHHHHHHIIIIIHHHHHHHHHHHHTT-PPPHHHHHHHHHHHHHHHHHHHHHHHHHHHHHHHTTTTPPPTT--HHHHHHHHHHHHHHHHHHHHHHHIIIIIHHHHHHHHTT--/------------SS--BHHHHHHH-GGGHHHHHHTT---STTTTSBHHHHHHHHT--HHHHHHHHHHHTTSPP-GGG-GGGS-HHHHHHHIIIIIIHHHHHHHHHHHHHHHHHHHHHTTT-HHHHHHHHHHHHHHHHHHHHHHHIIIIIHHHHHHHHHHHHTT-PPPHHHHHHHHHHHHHHHHHHHHHHHHHHHHHHHTTTTPPPTT--HHHHHHHHHHHHHHHHHHHHHHHIIIIIHHHHHHHHTT--

pLDDT: mean 91.05, std 15.37, range [24.61, 98.81]